Protein 7QFK (pdb70)

Nearest PDB structures (foldseek):
  7qfk-assembly1_A  TM=6.463E-01  e=1.602E-31  Lactobacillus acidophilus
  7qfk-assembly2_B  TM=6.453E-01  e=3.509E-31  Lactobacillus acidophilus
  7qfj-assembly2_B  TM=6.435E-01  e=4.557E-31  Lactobacillus acidophilus
  7qfj-assembly6_F  TM=6.515E-01  e=1.869E-30  Lactobacillus acidophilus
  7qfj-assembly5_E  TM=6.585E-01  e=2.687E-29  Lactobacillus acidophilus

Structure (mmCIF, N/CA/C/O backbone):
data_7QFK
#
_entry.id   7QFK
#
_cell.length_a   63.166
_cell.length_b   98.875
_cell.length_c   155.130
_cell.angle_alpha   90.00
_cell.angle_beta   90.00
_cell.angle_gamma   90.00
#
_symmetry.space_group_name_H-M   'P 21 21 21'
#
loop_
_entity.id
_entity.type
_entity.pdbx_description
1 polymer SlpX
2 non-polymer '4-(2-HYDROXYETHYL)-1-PIPERAZINE ETHANESULFONIC ACID'
3 non-polymer 'CHLORIDE ION'
4 non-polymer 'BROMIDE ION'
5 non-polymer 'MERCURY (II) ION'
6 water water
#
loop_
_atom_site.group_PDB
_atom_site.id
_atom_site.type_symbol
_atom_site.label_atom_id
_atom_site.label_alt_id
_atom_site.label_comp_id
_atom_site.label_asym_id
_atom_site.label_entity_id
_atom_site.label_seq_id
_atom_site.pdbx_PDB_ins_code
_atom_site.Cartn_x
_atom_site.Cartn_y
_atom_site.Cartn_z
_atom_site.occupancy
_atom_site.B_iso_or_equiv
_atom_site.auth_seq_id
_atom_site.auth_comp_id
_atom_site.auth_asym_id
_atom_site.auth_atom_id
_atom_site.pdbx_PDB_model_num
ATOM 1 N N . THR A 1 8 ? 1.989 39.627 -57.406 1.00 89.16 189 THR A N 1
ATOM 2 C CA . THR A 1 8 ? 2.550 39.275 -56.044 1.00 89.90 189 THR A CA 1
ATOM 3 C C . THR A 1 8 ? 1.826 38.123 -55.318 1.00 87.30 189 THR A C 1
ATOM 4 O O . THR A 1 8 ? 2.453 37.393 -54.548 1.00 91.67 189 THR A O 1
ATOM 8 N N . THR A 1 9 ? 0.504 38.036 -55.506 1.00 82.68 190 THR A N 1
ATOM 9 C CA . THR A 1 9 ? -0.366 37.135 -54.755 1.00 79.26 190 THR A CA 1
ATOM 10 C C . THR A 1 9 ? -0.050 35.637 -54.934 1.00 75.46 190 THR A C 1
ATOM 11 O O . THR A 1 9 ? -0.238 34.874 -53.993 1.00 82.11 190 THR A O 1
ATOM 15 N N . GLN A 1 10 ? 0.464 35.242 -56.108 1.00 71.95 191 GLN A N 1
ATOM 16 C CA . GLN A 1 10 ? 0.920 33.857 -56.361 1.00 67.40 191 GLN A CA 1
ATOM 17 C C . GLN A 1 10 ? 2.303 33.505 -55.789 1.00 61.96 191 GLN A C 1
ATOM 18 O O . GLN A 1 10 ? 2.734 32.374 -55.841 1.00 58.17 191 GLN A O 1
ATOM 24 N N . ASN A 1 11 ? 3.003 34.493 -55.233 1.00 56.35 192 ASN A N 1
ATOM 25 C CA . ASN A 1 11 ? 4.331 34.246 -54.707 1.00 53.24 192 ASN A CA 1
ATOM 26 C C . ASN A 1 11 ? 4.285 33.685 -53.298 1.00 48.23 192 ASN A C 1
ATOM 27 O O . ASN A 1 11 ? 3.307 33.860 -52.589 1.00 45.80 192 ASN A O 1
ATOM 32 N N . PRO A 1 12 ? 5.340 32.973 -52.865 1.00 47.76 193 PRO A N 1
ATOM 33 C CA . PRO A 1 12 ? 5.417 32.487 -51.495 1.00 45.99 193 PRO A CA 1
ATOM 34 C C . PRO A 1 12 ? 5.310 33.665 -50.509 1.00 43.95 193 PRO A C 1
ATOM 35 O O . PRO A 1 12 ? 5.640 34.780 -50.853 1.00 41.54 193 PRO A O 1
ATOM 39 N N . GLN A 1 13 ? 4.790 33.378 -49.324 1.00 43.41 194 GLN A N 1
ATOM 40 C CA . GLN A 1 13 ? 4.690 34.321 -48.254 1.00 43.05 194 GLN A CA 1
ATOM 41 C C . GLN A 1 13 ? 5.547 33.835 -47.125 1.00 41.38 194 GLN A C 1
ATOM 42 O O . GLN A 1 13 ? 5.438 32.670 -46.707 1.00 38.63 194 GLN A O 1
ATOM 48 N N . ILE A 1 14 ? 6.411 34.739 -46.645 1.00 40.91 195 ILE A N 1
ATOM 49 C CA . ILE A 1 14 ? 7.296 34.479 -45.509 1.00 37.89 195 ILE A CA 1
ATOM 50 C C . ILE A 1 14 ? 6.618 34.934 -44.212 1.00 36.91 195 ILE A C 1
ATOM 51 O O . ILE A 1 14 ? 6.204 36.074 -44.083 1.00 34.97 195 ILE A O 1
ATOM 56 N N . ASN A 1 15 ? 6.478 33.979 -43.287 1.00 37.89 196 ASN A N 1
ATOM 57 C CA . ASN A 1 15 ? 5.919 34.155 -41.947 1.00 39.53 196 ASN A CA 1
ATOM 58 C C . ASN A 1 15 ? 7.041 34.052 -40.891 1.00 38.79 196 ASN A C 1
ATOM 59 O O . ASN A 1 15 ? 8.141 33.513 -41.162 1.00 36.96 196 ASN A O 1
ATOM 64 N N . TRP A 1 16 ? 6.772 34.554 -39.678 1.00 36.89 197 TRP A N 1
ATOM 65 C CA . TRP A 1 16 ? 7.621 34.298 -38.527 1.00 35.27 197 TRP A CA 1
ATOM 66 C C . TRP A 1 16 ? 6.851 34.259 -37.221 1.00 36.62 197 TRP A C 1
ATOM 67 O O . TRP A 1 16 ? 5.757 34.813 -37.119 1.00 36.52 197 TRP A O 1
ATOM 78 N N . THR A 1 17 ? 7.419 33.566 -36.230 1.00 36.91 198 THR A N 1
ATOM 79 C CA . THR A 1 17 ? 6.892 33.549 -34.882 1.00 38.52 198 THR A CA 1
ATOM 80 C C . THR A 1 17 ? 7.973 34.000 -33.923 1.00 37.73 198 THR A C 1
ATOM 81 O O . THR A 1 17 ? 9.167 33.745 -34.130 1.00 39.28 198 THR A O 1
ATOM 85 N N . LYS A 1 18 ? 7.533 34.691 -32.874 1.00 38.79 199 LYS A N 1
ATOM 86 C CA . LYS A 1 18 ? 8.352 35.154 -31.786 1.00 38.08 199 LYS A CA 1
ATOM 87 C C . LYS A 1 18 ? 7.711 34.648 -30.510 1.00 37.92 199 LYS A C 1
ATOM 88 O O . LYS A 1 18 ? 6.534 34.906 -30.246 1.00 36.43 199 LYS A O 1
ATOM 94 N N . GLY A 1 19 ? 8.493 33.903 -29.727 1.00 38.53 200 GLY A N 1
ATOM 95 C CA . GLY A 1 19 ? 8.017 33.253 -28.525 1.00 39.52 200 GLY A CA 1
ATOM 96 C C . GLY A 1 19 ? 6.755 32.429 -28.716 1.00 40.38 200 GLY A C 1
ATOM 97 O O . GLY A 1 19 ? 5.908 32.420 -27.857 1.00 42.36 200 GLY A O 1
ATOM 98 N N . GLY A 1 20 ? 6.636 31.748 -29.861 1.00 40.69 201 GLY A N 1
ATOM 99 C CA . GLY A 1 20 ? 5.467 30.966 -30.187 1.00 41.52 201 GLY A CA 1
ATOM 100 C C . GLY A 1 20 ? 4.315 31.689 -30.878 1.00 41.34 201 GLY A C 1
ATOM 101 O O . GLY A 1 20 ? 3.460 31.033 -31.419 1.00 40.38 201 GLY A O 1
ATOM 102 N N . GLN A 1 21 ? 4.284 33.024 -30.843 1.00 42.85 202 GLN A N 1
ATOM 103 C CA . GLN A 1 21 ? 3.171 33.799 -31.416 1.00 44.75 202 GLN A CA 1
ATOM 104 C C . GLN A 1 21 ? 3.507 34.217 -32.857 1.00 42.53 202 GLN A C 1
ATOM 105 O O . GLN A 1 21 ? 4.491 34.901 -33.101 1.00 40.18 202 GLN A O 1
ATOM 111 N N . ALA A 1 22 ? 2.672 33.807 -33.805 1.00 42.03 203 ALA A N 1
ATOM 112 C CA . ALA A 1 22 ? 2.703 34.335 -35.181 1.00 40.63 203 ALA A CA 1
ATOM 113 C C . ALA A 1 22 ? 2.711 35.871 -35.159 1.00 38.06 203 ALA A C 1
ATOM 114 O O . ALA A 1 22 ? 1.955 36.485 -34.388 1.00 37.33 203 ALA A O 1
ATOM 116 N N . GLN A 1 23 ? 3.581 36.468 -35.975 1.00 35.37 204 GLN A N 1
ATOM 117 C CA . GLN A 1 23 ? 3.738 37.908 -36.058 1.00 36.19 204 GLN A CA 1
ATOM 118 C C . GLN A 1 23 ? 2.997 38.528 -37.251 1.00 39.27 204 GLN A C 1
ATOM 119 O O . GLN A 1 23 ? 3.039 37.992 -38.342 1.00 38.17 204 GLN A O 1
ATOM 125 N N . SER A 1 24 ? 2.350 39.678 -37.040 1.00 41.79 205 SER A N 1
ATOM 126 C CA . SER A 1 24 ? 1.655 40.397 -38.107 1.00 44.52 205 SER A CA 1
ATOM 127 C C . SER A 1 24 ? 2.429 41.653 -38.451 1.00 44.76 205 SER A C 1
ATOM 128 O O . SER A 1 24 ? 1.995 42.777 -38.234 1.00 47.29 205 SER A O 1
ATOM 131 N N . SER A 1 25 ? 3.615 41.434 -38.974 1.00 42.61 206 SER A N 1
ATOM 132 C CA . SER A 1 25 ? 4.485 42.458 -39.534 1.00 43.00 206 SER A CA 1
ATOM 133 C C . SER A 1 25 ? 5.358 41.617 -40.443 1.00 40.52 206 SER A C 1
ATOM 134 O O . SER A 1 25 ? 5.618 40.459 -40.141 1.00 41.22 206 SER A O 1
ATOM 137 N N . SER A 1 26 ? 5.826 42.182 -41.548 1.00 40.70 207 SER A N 1
ATOM 138 C CA . SER A 1 26 ? 6.681 41.408 -42.437 1.00 40.79 207 SER A CA 1
ATOM 139 C C . SER A 1 26 ? 8.049 41.210 -41.785 1.00 37.96 207 SER A C 1
ATOM 140 O O . SER A 1 26 ? 8.542 42.082 -41.084 1.00 38.02 207 SER A O 1
ATOM 143 N N . LEU A 1 27 ? 8.630 40.034 -42.003 1.00 37.63 208 LEU A N 1
ATOM 144 C CA . LEU A 1 27 ? 9.982 39.720 -41.590 1.00 37.95 208 LEU A CA 1
ATOM 145 C C . LEU A 1 27 ? 10.970 40.679 -42.269 1.00 36.78 208 LEU A C 1
ATOM 146 O O . LEU A 1 27 ? 11.997 41.048 -41.707 1.00 34.19 208 LEU A O 1
ATOM 151 N N . ASN A 1 28 ? 10.622 41.096 -43.482 1.00 37.15 209 ASN A N 1
ATOM 152 C CA . ASN A 1 28 ? 11.427 42.000 -44.273 1.00 37.65 209 ASN A CA 1
ATOM 153 C C . ASN A 1 28 ? 11.513 43.334 -43.586 1.00 38.26 209 ASN A C 1
ATOM 154 O O . ASN A 1 28 ? 10.495 43.906 -43.257 1.00 38.43 209 ASN A O 1
ATOM 159 N N . GLY A 1 29 ? 12.742 43.808 -43.335 1.00 36.99 210 GLY A N 1
ATOM 160 C CA . GLY A 1 29 ? 12.979 45.066 -42.663 1.00 35.26 210 GLY A CA 1
ATOM 161 C C . GLY A 1 29 ? 13.007 44.985 -41.149 1.00 34.16 210 GLY A C 1
ATOM 162 O O . GLY A 1 29 ? 13.273 46.003 -40.529 1.00 33.41 210 GLY A O 1
ATOM 163 N N . GLN A 1 30 ? 12.759 43.810 -40.554 1.00 33.63 211 GLN A N 1
ATOM 164 C CA . GLN A 1 30 ? 12.921 43.641 -39.115 1.00 35.05 211 GLN A CA 1
ATOM 165 C C . GLN A 1 30 ? 14.376 43.842 -38.687 1.00 36.29 211 GLN A C 1
ATOM 166 O O . GLN A 1 30 ? 15.321 43.490 -39.447 1.00 36.88 211 GLN A O 1
ATOM 172 N N . VAL A 1 31 ? 14.543 44.365 -37.464 1.00 35.57 212 VAL A N 1
ATOM 173 C CA . VAL A 1 31 ? 15.849 44.476 -36.831 1.00 34.95 212 VAL A CA 1
ATOM 174 C C . VAL A 1 31 ? 15.845 43.693 -35.527 1.00 34.82 212 VAL A C 1
ATOM 175 O O . VAL A 1 31 ? 15.042 43.969 -34.639 1.00 37.63 212 VAL A O 1
ATOM 179 N N . PHE A 1 32 ? 16.729 42.698 -35.422 1.00 34.29 213 PHE A N 1
ATOM 180 C CA . PHE A 1 32 ? 16.821 41.848 -34.218 1.00 32.85 213 PHE A CA 1
ATOM 181 C C . PHE A 1 32 ? 18.131 42.046 -33.458 1.00 33.17 213 PHE A C 1
ATOM 182 O O . PHE A 1 32 ? 19.170 42.368 -34.049 1.00 33.50 213 PHE A O 1
ATOM 190 N N . GLN A 1 33 ? 18.071 41.798 -32.149 1.00 32.81 214 GLN A N 1
ATOM 191 C CA . GLN A 1 33 ? 19.223 41.755 -31.279 1.00 35.44 214 GLN A CA 1
ATOM 192 C C . GLN A 1 33 ? 19.583 40.318 -31.010 1.00 33.96 214 GLN A C 1
ATOM 193 O O . GLN A 1 33 ? 18.723 39.518 -30.649 1.00 35.85 214 GLN A O 1
ATOM 199 N N . VAL A 1 34 ? 20.860 39.987 -31.196 1.00 31.44 215 VAL A N 1
ATOM 200 C CA . VAL A 1 34 ? 21.382 38.689 -30.840 1.00 32.12 215 VAL A CA 1
ATOM 201 C C . VAL A 1 34 ? 22.637 38.896 -30.008 1.00 32.21 215 VAL A C 1
ATOM 202 O O . VAL A 1 34 ? 23.429 39.784 -30.286 1.00 30.31 215 VAL A O 1
ATOM 206 N N . ALA A 1 35 ? 22.799 38.062 -28.981 1.00 33.42 216 ALA A N 1
ATOM 207 C CA . ALA A 1 35 ? 23.848 38.223 -27.977 1.00 34.09 216 ALA A CA 1
ATOM 208 C C . ALA A 1 35 ? 25.171 37.682 -28.445 1.00 34.07 216 ALA A C 1
ATOM 209 O O . ALA A 1 35 ? 25.240 36.642 -29.118 1.00 36.44 216 ALA A O 1
ATOM 211 N N . VAL A 1 36 ? 26.230 38.402 -28.084 1.00 33.90 217 VAL A N 1
ATOM 212 C CA . VAL A 1 36 ? 27.586 38.016 -28.403 1.00 35.75 217 VAL A CA 1
ATOM 213 C C . VAL A 1 36 ? 27.791 36.586 -27.910 1.00 36.53 217 VAL A C 1
ATOM 214 O O . VAL A 1 36 ? 27.325 36.218 -26.813 1.00 34.90 217 VAL A O 1
ATOM 218 N N . GLY A 1 37 ? 28.401 35.757 -28.767 1.00 37.31 218 GLY A N 1
ATOM 219 C CA . GLY A 1 37 ? 28.673 34.369 -28.442 1.00 37.77 218 GLY A CA 1
ATOM 220 C C . GLY A 1 37 ? 27.587 33.355 -28.735 1.00 38.83 218 GLY A C 1
ATOM 221 O O . GLY A 1 37 ? 27.864 32.154 -28.724 1.00 40.10 218 GLY A O 1
ATOM 222 N N . SER A 1 38 ? 26.365 33.809 -29.039 1.00 39.28 219 SER A N 1
ATOM 223 C CA . SER A 1 38 ? 25.274 32.860 -29.260 1.00 40.36 219 SER A CA 1
ATOM 224 C C . SER A 1 38 ? 25.462 32.085 -30.560 1.00 42.54 219 SER A C 1
ATOM 225 O O . SER A 1 38 ? 26.209 32.496 -31.461 1.00 37.15 219 SER A O 1
ATOM 228 N N . ASN A 1 39 ? 24.830 30.910 -30.609 1.00 47.35 220 ASN A N 1
ATOM 229 C CA . ASN A 1 39 ? 24.603 30.152 -31.851 1.00 49.59 220 ASN A CA 1
ATOM 230 C C . ASN A 1 39 ? 23.544 30.864 -32.598 1.00 46.45 220 ASN A C 1
ATOM 231 O O . ASN A 1 39 ? 22.582 31.285 -31.997 1.00 52.85 220 ASN A O 1
ATOM 236 N N . PHE A 1 40 ? 23.784 31.132 -33.870 1.00 43.15 221 PHE A N 1
ATOM 237 C CA . PHE A 1 40 ? 22.783 31.756 -34.710 1.00 41.01 221 PHE A CA 1
ATOM 238 C C . PHE A 1 40 ? 22.500 30.837 -35.898 1.00 39.58 221 PHE A C 1
ATOM 239 O O . PHE A 1 40 ? 23.442 30.395 -36.561 1.00 34.20 221 PHE A O 1
ATOM 247 N N . ASN A 1 41 ? 21.207 30.534 -36.104 1.00 38.52 222 ASN A N 1
ATOM 248 C CA . ASN A 1 41 ? 20.720 29.969 -37.348 1.00 35.96 222 ASN A CA 1
ATOM 249 C C . ASN A 1 41 ? 19.652 30.919 -37.867 1.00 33.25 222 ASN A C 1
ATOM 250 O O . ASN A 1 41 ? 18.742 31.287 -37.141 1.00 31.17 222 ASN A O 1
ATOM 255 N N . PRO A 1 42 ? 19.729 31.348 -39.143 1.00 34.03 223 PRO A N 1
ATOM 256 C CA . PRO A 1 42 ? 18.834 32.392 -39.652 1.00 32.59 223 PRO A CA 1
ATOM 257 C C . PRO A 1 42 ? 17.358 31.985 -39.763 1.00 32.70 223 PRO A C 1
ATOM 258 O O . PRO A 1 42 ? 16.555 32.853 -39.923 1.00 35.52 223 PRO A O 1
ATOM 262 N N . LEU A 1 43 ? 17.049 30.698 -39.669 1.00 32.66 224 LEU A N 1
ATOM 263 C CA . LEU A 1 43 ? 15.669 30.224 -39.660 1.00 34.01 224 LEU A CA 1
ATOM 264 C C . LEU A 1 43 ? 15.106 29.947 -38.274 1.00 33.28 224 LEU A C 1
ATOM 265 O O . LEU A 1 43 ? 13.878 29.731 -38.124 1.00 34.84 224 LEU A O 1
ATOM 270 N N . ASN A 1 44 ? 15.987 29.964 -37.267 1.00 32.53 225 ASN A N 1
ATOM 271 C CA . ASN A 1 44 ? 15.604 29.618 -35.913 1.00 32.64 225 ASN A CA 1
ATOM 272 C C . ASN A 1 44 ? 16.698 30.005 -34.924 1.00 30.90 225 ASN A C 1
ATOM 273 O O . ASN A 1 44 ? 17.737 29.383 -34.864 1.00 29.83 225 ASN A O 1
ATOM 278 N N . PHE A 1 45 ? 16.445 31.055 -34.147 1.00 30.88 226 PHE A N 1
ATOM 279 C CA . PHE A 1 45 ? 17.429 31.616 -33.244 1.00 29.31 226 PHE A CA 1
ATOM 280 C C . PHE A 1 45 ? 16.738 32.253 -32.104 1.00 30.78 226 PHE A C 1
ATOM 281 O O . PHE A 1 45 ? 15.507 32.424 -32.100 1.00 29.88 226 PHE A O 1
ATOM 289 N N . THR A 1 46 ? 17.543 32.635 -31.113 1.00 31.98 227 THR A N 1
ATOM 290 C CA . THR A 1 46 ? 17.038 33.192 -29.910 1.00 32.96 227 THR A CA 1
ATOM 291 C C . THR A 1 46 ? 17.584 34.571 -29.801 1.00 31.75 227 THR A C 1
ATOM 292 O O . THR A 1 46 ? 18.790 34.761 -29.910 1.00 31.25 227 THR A O 1
ATOM 296 N N . ASN A 1 47 ? 16.698 35.556 -29.599 1.00 31.00 228 ASN A N 1
ATOM 297 C CA . ASN A 1 47 ? 17.149 36.930 -29.494 1.00 30.64 228 ASN A CA 1
ATOM 298 C C . ASN A 1 47 ? 17.812 37.215 -28.131 1.00 33.27 228 ASN A C 1
ATOM 299 O O . ASN A 1 47 ? 17.865 36.335 -27.238 1.00 32.98 228 ASN A O 1
ATOM 304 N N . SER A 1 48 ? 18.349 38.435 -27.991 1.00 35.52 229 SER A N 1
ATOM 305 C CA . SER A 1 48 ? 19.046 38.881 -26.775 1.00 35.24 229 SER A CA 1
ATOM 306 C C . SER A 1 48 ? 18.198 38.783 -25.516 1.00 34.87 229 SER A C 1
ATOM 307 O O . SER A 1 48 ? 18.717 38.577 -24.415 1.00 35.66 229 SER A O 1
ATOM 310 N N . ASN A 1 49 ? 16.885 38.894 -25.675 1.00 34.00 230 ASN A N 1
ATOM 311 C CA . ASN A 1 49 ? 15.979 38.780 -24.552 1.00 34.80 230 ASN A CA 1
ATOM 312 C C . ASN A 1 49 ? 15.423 37.408 -24.287 1.00 32.82 230 ASN A C 1
ATOM 313 O O . ASN A 1 49 ? 14.581 37.239 -23.403 1.00 32.41 230 ASN A O 1
ATOM 318 N N . GLY A 1 50 ? 15.914 36.427 -25.043 1.00 30.98 231 GLY A N 1
ATOM 319 C CA . GLY A 1 50 ? 15.547 35.047 -24.840 1.00 32.29 231 GLY A CA 1
ATOM 320 C C . GLY A 1 50 ? 14.296 34.560 -25.569 1.00 32.89 231 GLY A C 1
ATOM 321 O O . GLY A 1 50 ? 13.875 33.446 -25.291 1.00 33.74 231 GLY A O 1
ATOM 322 N N . GLU A 1 51 ? 13.738 35.343 -26.510 1.00 32.81 232 GLU A N 1
ATOM 323 C CA . GLU A 1 51 ? 12.582 34.902 -27.284 1.00 36.43 232 GLU A CA 1
ATOM 324 C C . GLU A 1 51 ? 13.026 34.120 -28.526 1.00 33.53 232 GLU A C 1
ATOM 325 O O . GLU A 1 51 ? 13.907 34.546 -29.268 1.00 33.24 232 GLU A O 1
ATOM 331 N N . ASN A 1 52 ? 12.448 32.930 -28.711 1.00 31.53 233 ASN A N 1
ATOM 332 C CA . ASN A 1 52 ? 12.728 32.096 -29.864 1.00 31.33 233 ASN A CA 1
ATOM 333 C C . ASN A 1 52 ? 12.003 32.674 -31.117 1.00 32.25 233 ASN A C 1
ATOM 334 O O . ASN A 1 52 ? 10.800 32.956 -31.089 1.00 31.17 233 ASN A O 1
ATOM 339 N N . ILE A 1 53 ? 12.775 32.877 -32.184 1.00 32.79 234 ILE A N 1
ATOM 340 C CA . ILE A 1 53 ? 12.291 33.392 -33.442 1.00 34.08 234 ILE A CA 1
ATOM 341 C C . ILE A 1 53 ? 12.469 32.335 -34.505 1.00 34.33 234 ILE A C 1
ATOM 342 O O . ILE A 1 53 ? 13.561 31.772 -34.672 1.00 34.39 234 ILE A O 1
ATOM 347 N N . ILE A 1 54 ? 11.356 32.015 -35.176 1.00 34.68 235 ILE A N 1
ATOM 348 C CA . ILE A 1 54 ? 11.299 30.899 -36.114 1.00 36.13 235 ILE A CA 1
ATOM 349 C C . ILE A 1 54 ? 10.690 31.418 -37.391 1.00 36.92 235 ILE A C 1
ATOM 350 O O . ILE A 1 54 ? 9.649 32.062 -37.366 1.00 37.76 235 ILE A O 1
ATOM 355 N N . VAL A 1 55 ? 11.342 31.116 -38.519 1.00 37.91 236 VAL A N 1
ATOM 356 C CA . VAL A 1 55 ? 10.897 31.611 -39.818 1.00 38.99 236 VAL A CA 1
ATOM 357 C C . VAL A 1 55 ? 10.350 30.434 -40.604 1.00 38.66 236 VAL A C 1
ATOM 358 O O . VAL A 1 55 ? 10.851 29.301 -40.498 1.00 41.37 236 VAL A O 1
ATOM 362 N N . SER A 1 56 ? 9.301 30.692 -41.374 1.00 38.46 237 SER A N 1
ATOM 363 C CA . SER A 1 56 ? 8.702 29.681 -42.237 1.00 39.26 237 SER A CA 1
ATOM 364 C C . SER A 1 56 ? 8.092 30.339 -43.455 1.00 36.08 237 SER A C 1
ATOM 365 O O . SER A 1 56 ? 8.102 31.565 -43.614 1.00 36.34 237 SER A O 1
ATOM 368 N N . ALA A 1 57 ? 7.549 29.519 -44.340 1.00 34.16 238 ALA A N 1
ATOM 369 C CA . ALA A 1 57 ? 6.963 30.068 -45.541 1.00 34.23 238 ALA A CA 1
ATOM 370 C C . ALA A 1 57 ? 5.893 29.174 -46.040 1.00 34.32 238 ALA A C 1
ATOM 371 O O . ALA A 1 57 ? 5.882 27.990 -45.738 1.00 33.17 238 ALA A O 1
ATOM 373 N N . GLN A 1 58 ? 4.989 29.762 -46.820 1.00 35.68 239 GLN A N 1
ATOM 374 C CA . GLN A 1 58 ? 3.891 29.038 -47.408 1.00 37.88 239 GLN A CA 1
ATOM 375 C C . GLN A 1 58 ? 3.793 29.380 -48.878 1.00 37.61 239 GLN A C 1
ATOM 376 O O . GLN A 1 58 ? 4.292 30.395 -49.303 1.00 36.84 239 GLN A O 1
ATOM 382 N N . GLN A 1 59 ? 3.148 28.500 -49.640 1.00 38.98 240 GLN A N 1
ATOM 383 C CA . GLN A 1 59 ? 3.091 28.603 -51.094 1.00 41.78 240 GLN A CA 1
ATOM 384 C C . GLN A 1 59 ? 2.591 29.938 -51.644 1.00 42.72 240 GLN A C 1
ATOM 385 O O . GLN A 1 59 ? 3.039 30.374 -52.704 1.00 40.93 240 GLN A O 1
ATOM 391 N N . SER A 1 60 ? 1.651 30.563 -50.928 1.00 45.15 241 SER A N 1
ATOM 392 C CA . SER A 1 60 ? 1.083 31.835 -51.341 1.00 49.54 241 SER A CA 1
ATOM 393 C C . SER A 1 60 ? 0.261 32.476 -50.249 1.00 51.10 241 SER A C 1
ATOM 394 O O . SER A 1 60 ? 0.027 31.883 -49.196 1.00 49.79 241 SER A O 1
ATOM 397 N N . LYS A 1 61 ? -0.208 33.694 -50.534 1.00 54.63 242 LYS A N 1
ATOM 398 C CA . LYS A 1 61 ? -1.050 34.449 -49.628 1.00 57.41 242 LYS A CA 1
ATOM 399 C C . LYS A 1 61 ? -2.256 33.625 -49.170 1.00 57.19 242 LYS A C 1
ATOM 400 O O . LYS A 1 61 ? -2.635 33.704 -48.017 1.00 53.19 242 LYS A O 1
ATOM 406 N N . ASN A 1 62 ? -2.833 32.838 -50.096 1.00 59.61 243 ASN A N 1
ATOM 407 C CA . ASN A 1 62 ? -4.017 32.021 -49.818 1.00 60.91 243 ASN A CA 1
ATOM 408 C C . ASN A 1 62 ? -3.830 30.529 -49.642 1.00 57.90 243 ASN A C 1
ATOM 409 O O . ASN A 1 62 ? -4.796 29.806 -49.437 1.00 62.25 243 ASN A O 1
ATOM 414 N N . ASN A 1 63 ? -2.589 30.067 -49.750 1.00 52.68 244 ASN A N 1
ATOM 415 C CA . ASN A 1 63 ? -2.279 28.663 -49.622 1.00 49.51 244 ASN A CA 1
ATOM 416 C C . ASN A 1 63 ? -1.254 28.445 -48.537 1.00 46.84 244 ASN A C 1
ATOM 417 O O . ASN A 1 63 ? -0.103 28.803 -48.701 1.00 45.85 244 ASN A O 1
ATOM 422 N N . THR A 1 64 ? -1.695 27.855 -47.424 1.00 45.46 245 THR A N 1
ATOM 423 C CA . THR A 1 64 ? -0.840 27.686 -46.251 1.00 43.45 245 THR A CA 1
ATOM 424 C C . THR A 1 64 ? 0.084 26.468 -46.324 1.00 41.49 245 THR A C 1
ATOM 425 O O . THR A 1 64 ? 0.899 26.269 -45.448 1.00 39.66 245 THR A O 1
ATOM 429 N N . THR A 1 65 ? -0.059 25.653 -47.376 1.00 42.91 246 THR A N 1
ATOM 430 C CA . THR A 1 65 ? 0.853 24.536 -47.636 1.00 42.81 246 THR A CA 1
ATOM 431 C C . THR A 1 65 ? 2.302 25.048 -47.519 1.00 42.57 246 THR A C 1
ATOM 432 O O . THR A 1 65 ? 2.631 26.171 -47.917 1.00 41.17 246 THR A O 1
ATOM 436 N N . PHE A 1 66 ? 3.155 24.207 -46.935 1.00 42.52 247 PHE A N 1
ATOM 437 C CA . PHE A 1 66 ? 4.541 24.510 -46.705 1.00 41.51 247 PHE A CA 1
ATOM 438 C C . PHE A 1 66 ? 5.223 24.889 -48.002 1.00 42.16 247 PHE A C 1
ATOM 439 O O . PHE A 1 66 ? 4.984 24.279 -49.039 1.00 43.02 247 PHE A O 1
ATOM 447 N N . ALA A 1 67 ? 6.044 25.937 -47.931 1.00 40.48 248 ALA A N 1
ATOM 448 C CA . ALA A 1 67 ? 6.990 26.267 -48.972 1.00 42.82 248 ALA A CA 1
ATOM 449 C C . ALA A 1 67 ? 8.425 26.290 -48.396 1.00 41.24 248 ALA A C 1
ATOM 450 O O . ALA A 1 67 ? 8.647 26.704 -47.277 1.00 40.40 248 ALA A O 1
ATOM 452 N N . SER A 1 68 ? 9.382 25.857 -49.211 1.00 42.90 249 SER A N 1
ATOM 453 C CA . SER A 1 68 ? 10.788 25.798 -48.846 1.00 43.94 249 SER A CA 1
ATOM 454 C C . SER A 1 68 ? 11.381 27.189 -48.701 1.00 42.20 249 SER A C 1
ATOM 455 O O . SER A 1 68 ? 11.116 28.078 -49.529 1.00 39.31 249 SER A O 1
ATOM 458 N N . ILE A 1 69 ? 12.155 27.375 -47.624 1.00 40.25 250 ILE A N 1
ATOM 459 C CA . ILE A 1 69 ? 12.811 28.635 -47.369 1.00 40.60 250 ILE A CA 1
ATOM 460 C C . ILE A 1 69 ? 14.201 28.387 -46.814 1.00 38.91 250 ILE A C 1
ATOM 461 O O . ILE A 1 69 ? 14.418 27.485 -46.002 1.00 38.64 250 ILE A O 1
ATOM 466 N N . GLU A 1 70 ? 15.157 29.184 -47.278 1.00 40.17 251 GLU A N 1
ATOM 467 C CA . GLU A 1 70 ? 16.537 29.070 -46.834 1.00 40.96 251 GLU A CA 1
ATOM 468 C C . GLU A 1 70 ? 17.207 30.426 -46.884 1.00 38.92 251 GLU A C 1
ATOM 469 O O . GLU A 1 70 ? 16.732 31.327 -47.567 1.00 38.94 251 GLU A O 1
ATOM 475 N N . ALA A 1 71 ? 18.331 30.559 -46.173 1.00 36.96 252 ALA A N 1
ATOM 476 C CA . ALA A 1 71 ? 19.109 31.776 -46.172 1.00 36.59 252 ALA A CA 1
ATOM 477 C C . ALA A 1 71 ? 19.978 31.689 -47.417 1.00 39.08 252 ALA A C 1
ATOM 478 O O . ALA A 1 71 ? 20.744 30.739 -47.577 1.00 40.14 252 ALA A O 1
ATOM 480 N N . THR A 1 72 ? 19.828 32.658 -48.322 1.00 39.31 253 THR A N 1
ATOM 481 C CA . THR A 1 72 ? 20.691 32.737 -49.465 1.00 41.81 253 THR A CA 1
ATOM 482 C C . THR A 1 72 ? 21.874 33.613 -49.159 1.00 40.14 253 THR A C 1
ATOM 483 O O . THR A 1 72 ? 22.840 33.590 -49.890 1.00 41.93 253 THR A O 1
ATOM 487 N N . SER A 1 73 ? 21.783 34.391 -48.082 1.00 38.33 254 SER A N 1
ATOM 488 C CA . SER A 1 73 ? 22.908 35.195 -47.631 1.00 38.45 254 SER A CA 1
ATOM 489 C C . SER A 1 73 ? 22.881 35.354 -46.123 1.00 38.04 254 SER A C 1
ATOM 490 O O . SER A 1 73 ? 22.003 36.049 -45.592 1.00 37.56 254 SER A O 1
ATOM 493 N N . ASN A 1 74 ? 23.822 34.691 -45.438 1.00 36.05 255 ASN A N 1
ATOM 494 C CA . ASN A 1 74 ? 23.968 34.749 -43.988 1.00 35.30 255 ASN A CA 1
ATOM 495 C C . ASN A 1 74 ? 25.427 34.962 -43.577 1.00 37.02 255 ASN A C 1
ATOM 496 O O . ASN A 1 74 ? 26.144 34.019 -43.243 1.00 37.98 255 ASN A O 1
ATOM 501 N N . PRO A 1 75 ? 25.907 36.217 -43.577 1.00 36.22 256 PRO A N 1
ATOM 502 C CA . PRO A 1 75 ? 27.242 36.531 -43.070 1.00 38.10 256 PRO A CA 1
ATOM 503 C C . PRO A 1 75 ? 27.356 36.718 -41.548 1.00 37.64 256 PRO A C 1
ATOM 504 O O . PRO A 1 75 ? 28.402 37.160 -41.097 1.00 38.06 256 PRO A O 1
ATOM 508 N N . VAL A 1 76 ? 26.313 36.366 -40.796 1.00 37.80 257 VAL A N 1
ATOM 509 C CA . VAL A 1 76 ? 26.256 36.668 -39.377 1.00 37.58 257 VAL A CA 1
ATOM 510 C C . VAL A 1 76 ? 27.362 36.001 -38.603 1.00 38.70 257 VAL A C 1
ATOM 511 O O . VAL A 1 76 ? 27.618 34.830 -38.772 1.00 41.66 257 VAL A O 1
ATOM 515 N N . ASN A 1 77 ? 28.004 36.784 -37.736 1.00 39.67 258 ASN A N 1
ATOM 516 C CA . ASN A 1 77 ? 29.113 36.368 -36.885 1.00 39.54 258 ASN A CA 1
ATOM 517 C C . ASN A 1 77 ? 28.830 36.999 -35.521 1.00 37.93 258 ASN A C 1
ATOM 518 O O . ASN A 1 77 ? 28.719 38.226 -35.419 1.00 35.47 258 ASN A O 1
ATOM 523 N N . THR A 1 78 ? 28.737 36.162 -34.481 1.00 37.02 259 THR A N 1
ATOM 524 C CA . THR A 1 78 ? 28.335 36.638 -33.176 1.00 36.42 259 THR A CA 1
ATOM 525 C C . THR A 1 78 ? 29.487 36.902 -32.199 1.00 36.25 259 THR A C 1
ATOM 526 O O . THR A 1 78 ? 29.259 37.070 -31.011 1.00 38.66 259 THR A O 1
ATOM 530 N N . SER A 1 79 ? 30.718 36.939 -32.690 1.00 35.16 260 SER A N 1
ATOM 531 C CA . SER A 1 79 ? 31.843 36.876 -31.773 1.00 38.41 260 SER A CA 1
ATOM 532 C C . SER A 1 79 ? 32.173 38.212 -31.134 1.00 40.21 260 SER A C 1
ATOM 533 O O . SER A 1 79 ? 32.841 38.243 -30.114 1.00 43.78 260 SER A O 1
ATOM 536 N N . GLU A 1 80 ? 31.706 39.305 -31.745 1.00 40.80 261 GLU A N 1
ATOM 537 C CA . GLU A 1 80 ? 32.021 40.669 -31.330 1.00 42.41 261 GLU A CA 1
ATOM 538 C C . GLU A 1 80 ? 30.751 41.530 -31.355 1.00 40.32 261 GLU A C 1
ATOM 539 O O . GLU A 1 80 ? 30.050 41.601 -32.337 1.00 42.71 261 GLU A O 1
ATOM 545 N N . ALA A 1 81 ? 30.470 42.169 -30.229 1.00 37.94 262 ALA A N 1
ATOM 546 C CA . ALA A 1 81 ? 29.383 43.109 -30.074 1.00 36.14 262 ALA A CA 1
ATOM 547 C C . ALA A 1 81 ? 29.662 44.393 -30.817 1.00 34.82 262 ALA A C 1
ATOM 548 O O . ALA A 1 81 ? 30.772 44.740 -31.033 1.00 36.81 262 ALA A O 1
ATOM 550 N N . GLY A 1 82 ? 28.605 45.097 -31.208 1.00 34.04 263 GLY A N 1
ATOM 551 C CA . GLY A 1 82 ? 28.698 46.378 -31.875 1.00 34.21 263 GLY A CA 1
ATOM 552 C C . GLY A 1 82 ? 28.831 46.217 -33.376 1.00 35.02 263 GLY A C 1
ATOM 553 O O . GLY A 1 82 ? 29.144 47.178 -34.064 1.00 34.87 263 GLY A O 1
ATOM 554 N N . ARG A 1 83 ? 28.629 44.996 -33.878 1.00 34.73 264 ARG A N 1
ATOM 555 C CA . ARG A 1 83 ? 28.616 44.681 -35.328 1.00 34.54 264 ARG A CA 1
ATOM 556 C C . ARG A 1 83 ? 27.193 44.301 -35.727 1.00 32.41 264 ARG A C 1
ATOM 557 O O . ARG A 1 83 ? 26.477 43.717 -34.888 1.00 31.29 264 ARG A O 1
ATOM 565 N N . TYR A 1 84 ? 26.789 44.635 -36.947 1.00 31.01 265 TYR A N 1
ATOM 566 C CA . TYR A 1 84 ? 25.471 44.240 -37.509 1.00 31.43 265 TYR A CA 1
ATOM 567 C C . TYR A 1 84 ? 25.697 43.556 -38.863 1.00 32.63 265 TYR A C 1
ATOM 568 O O . TYR A 1 84 ? 26.717 43.801 -39.563 1.00 33.19 265 TYR A O 1
ATOM 577 N N . TYR A 1 85 ? 24.732 42.719 -39.225 1.00 32.44 266 TYR A N 1
ATOM 578 C CA . TYR A 1 85 ? 24.746 41.884 -40.440 1.00 34.02 266 TYR A CA 1
ATOM 579 C C . TYR A 1 85 ? 23.329 41.808 -40.990 1.00 34.06 266 TYR A C 1
ATOM 580 O O . TYR A 1 85 ? 22.358 41.753 -40.212 1.00 35.08 266 TYR A O 1
ATOM 589 N N . ASN A 1 86 ? 23.212 41.840 -42.312 1.00 34.30 267 ASN A N 1
ATOM 590 C CA . ASN A 1 86 ? 21.963 41.581 -42.984 1.00 32.28 267 ASN A CA 1
ATOM 591 C C . ASN A 1 86 ? 21.869 40.119 -43.388 1.00 30.94 267 ASN A C 1
ATOM 592 O O . ASN A 1 86 ? 22.849 39.492 -43.727 1.00 28.74 267 ASN A O 1
ATOM 597 N N . VAL A 1 87 ? 20.658 39.579 -43.274 1.00 30.06 268 VAL A N 1
ATOM 598 C CA . VAL A 1 87 ? 20.353 38.202 -43.619 1.00 30.22 268 VAL A CA 1
ATOM 599 C C . VAL A 1 87 ? 19.269 38.251 -44.667 1.00 31.40 268 VAL A C 1
ATOM 600 O O . VAL A 1 87 ? 18.257 38.920 -44.488 1.00 33.70 268 VAL A O 1
ATOM 604 N N . THR A 1 88 ? 19.474 37.523 -45.763 1.00 31.14 269 THR A N 1
ATOM 605 C CA . THR A 1 88 ? 18.503 37.408 -46.815 1.00 32.63 269 THR A CA 1
ATOM 606 C C . THR A 1 88 ? 17.998 35.987 -46.890 1.00 34.21 269 THR A C 1
ATOM 607 O O . THR A 1 88 ? 18.771 35.052 -47.039 1.00 35.17 269 THR A O 1
ATOM 611 N N . LEU A 1 89 ? 16.668 35.861 -46.812 1.00 36.10 270 LEU A N 1
ATOM 612 C CA . LEU A 1 89 ? 15.949 34.615 -46.941 1.00 36.23 270 LEU A CA 1
ATOM 613 C C . LEU A 1 89 ? 15.230 34.596 -48.262 1.00 37.07 270 LEU A C 1
ATOM 614 O O . LEU A 1 89 ? 14.766 35.622 -48.722 1.00 39.95 270 LEU A O 1
ATOM 619 N N . THR A 1 90 ? 15.197 33.420 -48.887 1.00 36.23 271 THR A N 1
ATOM 620 C CA . THR A 1 90 ? 14.520 33.224 -50.136 1.00 36.44 271 THR A CA 1
ATOM 621 C C . THR A 1 90 ? 13.618 32.028 -49.974 1.00 34.50 271 THR A C 1
ATOM 622 O O . THR A 1 90 ? 14.080 30.951 -49.558 1.00 31.02 271 THR A O 1
ATOM 626 N N . ALA A 1 91 ? 12.331 32.249 -50.271 1.00 34.75 272 ALA A N 1
ATOM 627 C CA . ALA A 1 91 ? 11.346 31.184 -50.314 1.00 35.74 272 ALA A CA 1
ATOM 628 C C . ALA A 1 91 ? 10.988 30.888 -51.763 1.00 35.99 272 ALA A C 1
ATOM 629 O O . ALA A 1 91 ? 10.911 31.806 -52.615 1.00 36.24 272 ALA A O 1
ATOM 631 N N . THR A 1 92 ? 10.758 29.594 -52.032 1.00 37.09 273 THR A N 1
ATOM 632 C CA . THR A 1 92 ? 10.433 29.071 -53.354 1.00 39.51 273 THR A CA 1
ATOM 633 C C . THR A 1 92 ? 9.176 28.202 -53.305 1.00 39.92 273 THR A C 1
ATOM 634 O O . THR A 1 92 ? 9.098 27.270 -52.527 1.00 39.91 273 THR A O 1
ATOM 638 N N . GLY A 1 93 ? 8.187 28.533 -54.143 1.00 41.82 274 GLY A N 1
ATOM 639 C CA . GLY A 1 93 ? 6.961 27.764 -54.240 1.00 43.80 274 GLY A CA 1
ATOM 640 C C . GLY A 1 93 ? 7.082 26.656 -55.252 1.00 45.69 274 GLY A C 1
ATOM 641 O O . GLY A 1 93 ? 8.048 26.608 -55.986 1.00 44.77 274 GLY A O 1
ATOM 642 N N . ASN A 1 94 ? 6.075 25.767 -55.294 1.00 50.20 275 ASN A N 1
ATOM 643 C CA . ASN A 1 94 ? 6.143 24.590 -56.165 1.00 53.74 275 ASN A CA 1
ATOM 644 C C . ASN A 1 94 ? 6.064 24.894 -57.674 1.00 55.40 275 ASN A C 1
ATOM 645 O O . ASN A 1 94 ? 6.441 24.038 -58.442 1.00 54.97 275 ASN A O 1
ATOM 650 N N . THR A 1 95 ? 5.582 26.084 -58.074 1.00 56.82 276 THR A N 1
ATOM 651 C CA . THR A 1 95 ? 5.624 26.506 -59.478 1.00 59.18 276 THR A CA 1
ATOM 652 C C . THR A 1 95 ? 6.893 27.314 -59.743 1.00 58.92 276 THR A C 1
ATOM 653 O O . THR A 1 95 ? 7.104 27.793 -60.850 1.00 60.51 276 THR A O 1
ATOM 657 N N . GLY A 1 96 ? 7.727 27.476 -58.711 1.00 59.05 277 GLY A N 1
ATOM 658 C CA . GLY A 1 96 ? 9.048 28.064 -58.847 1.00 55.82 277 GLY A CA 1
ATOM 659 C C . GLY A 1 96 ? 9.069 29.570 -58.675 1.00 54.18 277 GLY A C 1
ATOM 660 O O . GLY A 1 96 ? 10.066 30.207 -58.989 1.00 52.00 277 GLY A O 1
ATOM 661 N N . LYS A 1 97 ? 7.968 30.139 -58.161 1.00 52.74 278 LYS A N 1
ATOM 662 C CA . LYS A 1 97 ? 7.940 31.548 -57.819 1.00 51.92 278 LYS A CA 1
ATOM 663 C C . LYS A 1 97 ? 8.722 31.822 -56.519 1.00 49.31 278 LYS A C 1
ATOM 664 O O . LYS A 1 97 ? 8.792 30.984 -55.598 1.00 47.22 278 LYS A O 1
ATOM 670 N N . LYS A 1 98 ? 9.317 33.013 -56.445 1.00 48.59 279 LYS A N 1
ATOM 671 C CA . LYS A 1 98 ? 10.223 33.348 -55.349 1.00 49.05 279 LYS A CA 1
ATOM 672 C C . LYS A 1 98 ? 9.776 34.574 -54.578 1.00 47.45 279 LYS A C 1
ATOM 673 O O . LYS A 1 98 ? 9.156 35.494 -55.143 1.00 47.01 279 LYS A O 1
ATOM 679 N N . THR A 1 99 ? 10.076 34.567 -53.272 1.00 45.37 280 THR A N 1
ATOM 680 C CA . THR A 1 99 ? 9.951 35.740 -52.423 1.00 44.81 280 THR A CA 1
ATOM 681 C C . THR A 1 99 ? 11.184 35.774 -51.550 1.00 41.87 280 THR A C 1
ATOM 682 O O . THR A 1 99 ? 11.628 34.722 -51.052 1.00 40.02 280 THR A O 1
ATOM 686 N N . THR A 1 100 ? 11.735 36.980 -51.379 1.00 40.55 281 THR A N 1
ATOM 687 C CA . THR A 1 100 ? 12.838 37.190 -50.465 1.00 40.35 281 THR A CA 1
ATOM 688 C C . THR A 1 100 ? 12.457 38.196 -49.405 1.00 40.34 281 THR A C 1
ATOM 689 O O . THR A 1 100 ? 11.609 39.064 -49.627 1.00 41.60 281 THR A O 1
ATOM 693 N N . ALA A 1 101 ? 13.086 38.045 -48.233 1.00 37.66 282 ALA A N 1
ATOM 694 C CA . ALA A 1 101 ? 12.987 38.972 -47.125 1.00 36.71 282 ALA A CA 1
ATOM 695 C C . ALA A 1 101 ? 14.395 39.166 -46.576 1.00 36.42 282 ALA A C 1
ATOM 696 O O . ALA A 1 101 ? 15.185 38.235 -46.528 1.00 35.48 282 ALA A O 1
ATOM 698 N N . THR A 1 102 ? 14.690 40.396 -46.157 1.00 35.53 283 THR A N 1
ATOM 699 C CA . THR A 1 102 ? 15.961 40.769 -45.602 1.00 34.86 283 THR A CA 1
ATOM 700 C C . THR A 1 102 ? 15.733 41.383 -44.243 1.00 33.29 283 THR A C 1
ATOM 701 O O . THR A 1 102 ? 14.925 42.270 -44.097 1.00 34.24 283 THR A O 1
ATOM 705 N N . TYR A 1 103 ? 16.416 40.843 -43.235 1.00 30.78 284 TYR A N 1
ATOM 706 C CA . TYR A 1 103 ? 16.390 41.384 -41.857 1.00 30.35 284 TYR A CA 1
ATOM 707 C C . TYR A 1 103 ? 17.820 41.665 -41.388 1.00 29.46 284 TYR A C 1
ATOM 708 O O . TYR A 1 103 ? 18.761 41.146 -41.964 1.00 29.69 284 TYR A O 1
ATOM 717 N N . THR A 1 104 ? 17.931 42.515 -40.377 1.00 30.30 285 THR A N 1
ATOM 718 C CA . THR A 1 104 ? 19.175 42.963 -39.819 1.00 30.43 285 THR A CA 1
ATOM 719 C C . THR A 1 104 ? 19.330 42.397 -38.413 1.00 31.72 285 THR A C 1
ATOM 720 O O . THR A 1 104 ? 18.402 42.420 -37.609 1.00 32.86 285 THR A O 1
ATOM 724 N N . VAL A 1 105 ? 20.534 41.908 -38.124 1.00 32.99 286 VAL A N 1
ATOM 725 C CA . VAL A 1 105 ? 20.902 41.378 -36.830 1.00 31.97 286 VAL A CA 1
ATOM 726 C C . VAL A 1 105 ? 21.955 42.267 -36.228 1.00 31.36 286 VAL A C 1
ATOM 727 O O . VAL A 1 105 ? 22.991 42.484 -36.833 1.00 31.51 286 VAL A O 1
ATOM 731 N N . LEU A 1 106 ? 21.688 42.757 -35.011 1.00 31.26 287 LEU A N 1
ATOM 732 C CA . LEU A 1 106 ? 22.652 43.509 -34.212 1.00 30.84 287 LEU A CA 1
ATOM 733 C C . LEU A 1 106 ? 23.235 42.572 -33.176 1.00 32.18 287 LEU A C 1
ATOM 734 O O . LEU A 1 106 ? 22.501 41.958 -32.416 1.00 33.28 287 LEU A O 1
ATOM 739 N N . ILE A 1 107 ? 24.567 42.482 -33.118 1.00 32.62 288 ILE A N 1
ATOM 740 C CA . ILE A 1 107 ? 25.202 41.729 -32.082 1.00 32.43 288 ILE A CA 1
ATOM 741 C C . ILE A 1 107 ? 25.326 42.640 -30.859 1.00 33.76 288 ILE A C 1
ATOM 742 O O . ILE A 1 107 ? 25.997 43.655 -30.889 1.00 32.08 288 ILE A O 1
ATOM 747 N N . THR A 1 108 ? 24.665 42.241 -29.766 1.00 35.22 289 THR A N 1
ATOM 748 C CA . THR A 1 108 ? 24.641 42.994 -28.528 1.00 35.30 289 THR A CA 1
ATOM 749 C C . THR A 1 108 ? 25.482 42.292 -27.479 1.00 36.96 289 THR A C 1
ATOM 750 O O . THR A 1 108 ? 25.808 41.105 -27.607 1.00 37.99 289 THR A O 1
ATOM 754 N N . SER A 1 109 ? 25.844 43.058 -26.449 1.00 37.86 290 SER A N 1
ATOM 755 C CA . SER A 1 109 ? 26.421 42.495 -25.269 1.00 39.34 290 SER A CA 1
ATOM 756 C C . SER A 1 109 ? 25.251 41.817 -24.568 1.00 37.19 290 SER A C 1
ATOM 757 O O . SER A 1 109 ? 24.084 42.002 -24.922 1.00 36.58 290 SER A O 1
ATOM 760 N N . SER A 1 110 ? 25.585 41.001 -23.585 1.00 39.34 291 SER A N 1
ATOM 761 C CA . SER A 1 110 ? 24.582 40.277 -22.814 1.00 41.13 291 SER A CA 1
ATOM 762 C C . SER A 1 110 ? 23.533 41.209 -22.192 1.00 39.76 291 SER A C 1
ATOM 763 O O . SER A 1 110 ? 23.883 42.255 -21.652 1.00 39.30 291 SER A O 1
ATOM 766 N N . GLN A 1 111 ? 22.262 40.839 -22.340 1.00 38.33 292 GLN A N 1
ATOM 767 C CA . GLN A 1 111 ? 21.175 41.506 -21.657 1.00 41.30 292 GLN A CA 1
ATOM 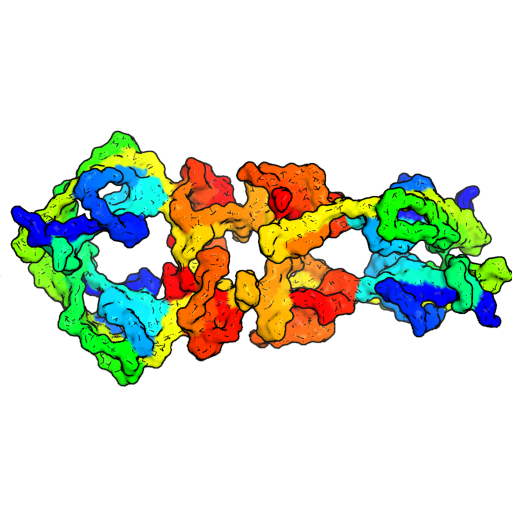768 C C . GLN A 1 111 ? 20.884 40.806 -20.318 1.00 42.22 292 GLN A C 1
ATOM 769 O O . GLN A 1 111 ? 19.918 41.108 -19.636 1.00 43.73 292 GLN A O 1
ATOM 775 N N . LYS A 1 112 ? 21.710 39.826 -19.971 1.00 43.76 293 LYS A N 1
ATOM 776 C CA . LYS A 1 112 ? 21.659 39.172 -18.685 1.00 43.44 293 LYS A CA 1
ATOM 777 C C . LYS A 1 112 ? 22.640 39.823 -17.726 1.00 43.65 293 LYS A C 1
ATOM 778 O O . LYS A 1 112 ? 23.545 40.558 -18.138 1.00 46.14 293 LYS A O 1
ATOM 784 N N . GLN A 1 113 ? 22.432 39.559 -16.435 1.00 44.21 294 GLN A N 1
ATOM 785 C CA . GLN A 1 113 ? 23.301 40.003 -15.358 1.00 45.05 294 GLN A CA 1
ATOM 786 C C . GLN A 1 113 ? 23.831 38.781 -14.686 1.00 44.53 294 GLN A C 1
ATOM 787 O O . GLN A 1 113 ? 23.195 37.725 -14.733 1.00 43.08 294 GLN A O 1
ATOM 793 N N . THR A 1 114 ? 25.001 38.939 -14.067 1.00 46.53 295 THR A N 1
ATOM 794 C CA . THR A 1 114 ? 25.687 37.853 -13.425 1.00 47.29 295 THR A CA 1
ATOM 795 C C . THR A 1 114 ? 25.410 37.965 -11.935 1.00 47.09 295 THR A C 1
ATOM 796 O O . THR A 1 114 ? 25.500 39.031 -11.368 1.00 46.16 295 THR A O 1
ATOM 800 N N . LEU A 1 115 ? 25.033 36.837 -11.327 1.00 49.22 296 LEU A N 1
ATOM 801 C CA . LEU A 1 115 ? 24.789 36.741 -9.890 1.00 50.84 296 LEU A CA 1
ATOM 802 C C . LEU A 1 115 ? 26.058 36.313 -9.159 1.00 53.16 296 LEU A C 1
ATOM 803 O O . LEU A 1 115 ? 26.665 35.275 -9.461 1.00 54.60 296 LEU A O 1
ATOM 808 N N . TYR A 1 116 ? 26.449 37.110 -8.170 1.00 55.90 297 TYR A N 1
ATOM 809 C CA . TYR A 1 116 ? 27.654 36.847 -7.341 1.00 62.06 297 TYR A CA 1
ATOM 810 C C . TYR A 1 116 ? 27.213 36.452 -5.926 1.00 64.24 297 TYR A C 1
ATOM 811 O O . TYR A 1 116 ? 26.489 37.220 -5.286 1.00 66.47 297 TYR A O 1
ATOM 820 N N . GLY A 1 117 ? 27.617 35.261 -5.481 1.00 68.06 298 GLY A N 1
ATOM 821 C CA . GLY A 1 117 ? 27.356 34.788 -4.136 1.00 73.34 298 GLY A CA 1
ATOM 822 C C . GLY A 1 117 ? 28.137 35.478 -3.034 1.00 77.92 298 GLY A C 1
ATOM 823 O O . GLY A 1 117 ? 27.824 35.275 -1.860 1.00 80.21 298 GLY A O 1
ATOM 824 N N . ASN A 1 118 ? 29.134 36.291 -3.422 1.00 84.41 299 ASN A N 1
ATOM 825 C CA . ASN A 1 118 ? 30.098 36.986 -2.510 1.00 92.01 299 ASN A CA 1
ATOM 826 C C . ASN A 1 118 ? 30.485 36.152 -1.271 1.00 89.09 299 ASN A C 1
ATOM 827 O O . ASN A 1 118 ? 30.238 36.552 -0.123 1.00 87.49 299 ASN A O 1
ATOM 832 N N . GLY A 1 119 ? 31.101 34.992 -1.526 1.00 88.40 300 GLY A N 1
ATOM 833 C CA . GLY A 1 119 ? 31.336 33.989 -0.510 1.00 92.82 300 GLY A CA 1
ATOM 834 C C . GLY A 1 119 ? 30.723 32.653 -0.894 1.00 91.52 300 GLY A C 1
ATOM 835 O O . GLY A 1 119 ? 31.446 31.756 -1.302 1.00 93.87 300 GLY A O 1
ATOM 836 N N . GLU A 1 120 ? 29.395 32.530 -0.765 1.00 86.97 301 GLU A N 1
ATOM 837 C CA . GLU A 1 120 ? 28.719 31.235 -0.915 1.00 88.34 301 GLU A CA 1
ATOM 838 C C . GLU A 1 120 ? 28.635 30.829 -2.377 1.00 83.72 301 GLU A C 1
ATOM 839 O O . GLU A 1 120 ? 28.535 31.674 -3.267 1.00 85.65 301 GLU A O 1
ATOM 845 N N . SER A 1 121 ? 28.707 29.516 -2.613 1.00 82.17 302 SER A N 1
ATOM 846 C CA . SER A 1 121 ? 28.509 28.933 -3.932 1.00 80.35 302 SER A CA 1
ATOM 847 C C . SER A 1 121 ? 27.034 29.098 -4.342 1.00 74.09 302 SER A C 1
ATOM 848 O O . SER A 1 121 ? 26.737 29.397 -5.492 1.00 70.92 302 SER A O 1
ATOM 851 N N . THR A 1 122 ? 26.127 28.970 -3.364 1.00 70.28 303 THR A N 1
ATOM 852 C CA . THR A 1 122 ? 24.681 29.082 -3.549 1.00 67.94 303 THR A CA 1
ATOM 853 C C . THR A 1 122 ? 24.093 30.479 -3.259 1.00 62.85 303 THR A C 1
ATOM 854 O O . THR A 1 122 ? 24.487 31.167 -2.299 1.00 61.40 303 THR A O 1
ATOM 858 N N . ILE A 1 123 ? 23.125 30.850 -4.107 1.00 56.15 304 ILE A N 1
ATOM 859 C CA . ILE A 1 123 ? 22.381 32.090 -4.008 1.00 53.76 304 ILE A CA 1
ATOM 860 C C . ILE A 1 123 ? 20.901 31.797 -3.719 1.00 50.72 304 ILE A C 1
ATOM 861 O O . ILE A 1 123 ? 20.224 31.137 -4.511 1.00 53.06 304 ILE A O 1
ATOM 866 N N . SER A 1 124 ? 20.421 32.289 -2.572 1.00 49.58 305 SER A N 1
ATOM 867 C CA . SER A 1 124 ? 19.046 32.109 -2.151 1.00 49.70 305 SER A CA 1
ATOM 868 C C . SER A 1 124 ? 18.151 32.972 -2.998 1.00 47.08 305 SER A C 1
ATOM 869 O O . SER A 1 124 ? 18.558 34.056 -3.398 1.00 45.62 305 SER A O 1
ATOM 872 N N . THR A 1 125 ? 16.931 32.479 -3.256 1.00 45.58 306 THR A N 1
ATOM 873 C CA . THR A 1 125 ? 15.866 33.267 -3.855 1.00 44.87 306 THR A CA 1
ATOM 874 C C . THR A 1 125 ? 14.682 33.362 -2.941 1.00 44.12 306 THR A C 1
ATOM 875 O O . THR A 1 125 ? 14.552 32.589 -1.988 1.00 45.49 306 THR A O 1
ATOM 879 N N . TYR A 1 126 ? 13.798 34.321 -3.230 1.00 42.47 307 TYR A N 1
ATOM 880 C CA . TYR A 1 126 ? 12.607 34.653 -2.405 1.00 42.53 307 TYR A CA 1
ATOM 881 C C . TYR A 1 126 ? 11.364 34.838 -3.277 1.00 41.25 307 TYR A C 1
ATOM 882 O O . TYR A 1 126 ? 11.499 35.104 -4.498 1.00 38.06 307 TYR A O 1
ATOM 891 N N . SER A 1 127 ? 10.185 34.705 -2.660 1.00 41.17 308 SER A N 1
ATOM 892 C CA . SER A 1 127 ? 8.943 35.118 -3.289 1.00 40.60 308 SER A CA 1
ATOM 893 C C . SER A 1 127 ? 8.328 36.195 -2.463 1.00 41.83 308 SER A C 1
ATOM 894 O O . SER A 1 127 ? 8.395 36.155 -1.230 1.00 42.95 308 SER A O 1
ATOM 897 N N . ILE A 1 128 ? 7.755 37.185 -3.140 1.00 42.03 309 ILE A N 1
ATOM 898 C CA . ILE A 1 128 ? 7.134 38.283 -2.459 1.00 44.11 309 ILE A CA 1
ATOM 899 C C . ILE A 1 128 ? 5.647 38.326 -2.727 1.00 43.47 309 ILE A C 1
ATOM 900 O O . ILE A 1 128 ? 5.222 38.292 -3.863 1.00 43.00 309 ILE A O 1
ATOM 905 N N . TYR A 1 129 ? 4.876 38.408 -1.649 1.00 45.13 310 TYR A N 1
ATOM 906 C CA . TYR A 1 129 ? 3.406 38.589 -1.687 1.00 45.82 310 TYR A CA 1
ATOM 907 C C . TYR A 1 129 ? 3.037 39.757 -0.767 1.00 47.67 310 TYR A C 1
ATOM 908 O O . TYR A 1 129 ? 3.111 39.580 0.458 1.00 47.95 310 TYR A O 1
ATOM 917 N N . GLY A 1 130 ? 2.658 40.891 -1.353 1.00 49.55 311 GLY A N 1
ATOM 918 C CA . GLY A 1 130 ? 2.481 42.124 -0.633 1.00 52.65 311 GLY A CA 1
ATOM 919 C C . GLY A 1 130 ? 3.806 42.521 -0.027 1.00 55.09 311 GLY A C 1
ATOM 920 O O . GLY A 1 130 ? 4.782 42.730 -0.752 1.00 55.83 311 GLY A O 1
ATOM 921 N N . ASN A 1 131 ? 3.845 42.566 1.306 1.00 57.76 312 ASN A N 1
ATOM 922 C CA . ASN A 1 131 ? 5.033 42.927 2.047 1.00 59.35 312 ASN A CA 1
ATOM 923 C C . ASN A 1 131 ? 5.685 41.791 2.787 1.00 56.14 312 ASN A C 1
ATOM 924 O O . ASN A 1 131 ? 6.544 42.009 3.643 1.00 59.62 312 ASN A O 1
ATOM 929 N N . ASN A 1 132 ? 5.305 40.575 2.408 1.00 52.31 313 ASN A N 1
ATOM 930 C CA . ASN A 1 132 ? 5.831 39.369 2.982 1.00 50.92 313 ASN A CA 1
ATOM 931 C C . ASN A 1 132 ? 6.812 38.745 2.004 1.00 47.95 313 ASN A C 1
ATOM 932 O O . ASN A 1 132 ? 6.519 38.581 0.805 1.00 46.37 313 ASN A O 1
ATOM 937 N N . VAL A 1 133 ? 7.981 38.401 2.532 1.00 47.04 314 VAL A N 1
ATOM 938 C CA . VAL A 1 133 ? 9.044 37.812 1.770 1.00 45.97 314 VAL A CA 1
ATOM 939 C C . VAL A 1 133 ? 9.198 36.395 2.263 1.00 46.03 314 VAL A C 1
ATOM 940 O O . VAL A 1 133 ? 9.466 36.162 3.419 1.00 47.46 314 VAL A O 1
ATOM 944 N N . LEU A 1 134 ? 9.027 35.419 1.366 1.00 45.92 315 LEU A N 1
ATOM 945 C CA . LEU A 1 134 ? 9.126 34.005 1.717 1.00 46.62 315 LEU A CA 1
ATOM 946 C C . LEU A 1 134 ? 10.317 33.377 1.023 1.00 46.87 315 LEU A C 1
ATOM 947 O O . LEU A 1 134 ? 10.620 33.721 -0.090 1.00 48.34 315 LEU A O 1
ATOM 952 N N . CYS A 1 135 ? 11.002 32.460 1.696 1.00 48.68 316 CYS A N 1
ATOM 953 C CA . CYS A 1 135 ? 12.061 31.663 1.089 1.00 52.10 316 CYS A CA 1
ATOM 954 C C . CYS A 1 135 ? 11.540 30.835 -0.091 1.00 51.40 316 CYS A C 1
ATOM 955 O O . CYS A 1 135 ? 10.586 30.118 0.009 1.00 51.09 316 CYS A O 1
ATOM 958 N N . ASN A 1 136 ? 12.151 30.991 -1.253 1.00 54.46 317 ASN A N 1
ATOM 959 C CA . ASN A 1 136 ? 11.805 30.166 -2.416 1.00 52.80 317 ASN A CA 1
ATOM 960 C C . ASN A 1 136 ? 12.763 28.999 -2.417 1.00 52.46 317 ASN A C 1
ATOM 961 O O . ASN A 1 136 ? 13.801 29.052 -1.747 1.00 54.22 317 ASN A O 1
ATOM 966 N N . SER A 1 137 ? 12.392 27.936 -3.130 1.00 51.42 318 SER A N 1
ATOM 967 C CA . SER A 1 137 ? 13.209 26.734 -3.175 1.00 51.40 318 SER A CA 1
ATOM 968 C C . SER A 1 137 ? 14.236 26.825 -4.313 1.00 49.30 318 SER A C 1
ATOM 969 O O . SER A 1 137 ? 15.258 26.188 -4.237 1.00 49.09 318 SER A O 1
ATOM 972 N N . THR A 1 138 ? 13.968 27.638 -5.344 1.00 47.66 319 THR A N 1
ATOM 973 C CA . THR A 1 138 ? 14.921 27.873 -6.415 1.00 46.68 319 THR A CA 1
ATOM 974 C C . THR A 1 138 ? 16.231 28.420 -5.850 1.00 47.30 319 THR A C 1
ATOM 975 O O . THR A 1 138 ? 16.206 29.265 -4.984 1.00 52.69 319 THR A O 1
ATOM 979 N N . THR A 1 139 ? 17.372 27.930 -6.332 1.00 47.24 320 THR A N 1
ATOM 980 C CA . THR A 1 139 ? 18.665 28.529 -5.995 1.00 48.91 320 THR A CA 1
ATOM 981 C C . THR A 1 139 ? 19.482 28.715 -7.237 1.00 48.90 320 THR A C 1
ATOM 982 O O . THR A 1 139 ? 19.242 28.060 -8.251 1.00 49.94 320 THR A O 1
ATOM 986 N N . PHE A 1 140 ? 20.415 29.662 -7.182 1.00 50.18 321 PHE A N 1
ATOM 987 C CA . PHE A 1 140 ? 21.336 29.878 -8.283 1.00 50.56 321 PHE A CA 1
ATOM 988 C C . PHE A 1 140 ? 22.743 29.638 -7.781 1.00 53.23 321 PHE A C 1
ATOM 989 O O . PHE A 1 140 ? 22.991 29.718 -6.580 1.00 52.99 321 PHE A O 1
ATOM 997 N N . LYS A 1 141 ? 23.641 29.336 -8.726 1.00 56.43 322 LYS A N 1
ATOM 998 C CA . LYS A 1 141 ? 25.073 29.195 -8.479 1.00 58.72 322 LYS A CA 1
ATOM 999 C C . LYS A 1 141 ? 25.719 30.536 -8.748 1.00 56.34 322 LYS A C 1
ATOM 1000 O O . LYS A 1 141 ? 25.317 31.241 -9.675 1.00 52.77 322 LYS A O 1
ATOM 1006 N N . ASP A 1 142 ? 26.726 30.888 -7.941 1.00 56.43 323 ASP A N 1
ATOM 1007 C CA . ASP A 1 142 ? 27.622 32.002 -8.237 1.00 57.57 323 ASP A CA 1
ATOM 1008 C C . ASP A 1 142 ? 28.024 31.936 -9.709 1.00 56.09 323 ASP A C 1
ATOM 1009 O O . ASP A 1 142 ? 28.318 30.853 -10.234 1.00 57.95 323 ASP A O 1
ATOM 1014 N N . GLY A 1 143 ? 28.021 33.095 -10.373 1.00 53.96 324 GLY A N 1
ATOM 1015 C CA . GLY A 1 143 ? 28.332 33.202 -11.788 1.00 52.65 324 GLY A CA 1
ATOM 1016 C C . GLY A 1 143 ? 27.201 32.913 -12.780 1.00 51.04 324 GLY A C 1
ATOM 1017 O O . GLY A 1 143 ? 27.400 33.083 -14.010 1.00 46.47 324 GLY A O 1
ATOM 1018 N N . ASP A 1 144 ? 26.018 32.503 -12.276 1.00 50.69 325 ASP A N 1
ATOM 1019 C CA . ASP A 1 144 ? 24.875 32.268 -13.131 1.00 50.02 325 ASP A CA 1
ATOM 1020 C C . ASP A 1 144 ? 24.450 33.587 -13.765 1.00 47.26 325 ASP A C 1
ATOM 1021 O O . ASP A 1 144 ? 24.559 34.666 -13.179 1.00 46.52 325 ASP A O 1
ATOM 1026 N N . GLN A 1 145 ? 23.928 33.461 -14.986 1.00 44.75 326 GLN A N 1
ATOM 1027 C CA . GLN A 1 145 ? 23.427 34.560 -15.727 1.00 44.53 326 GLN A CA 1
ATOM 1028 C C . GLN A 1 145 ? 21.923 34.489 -15.839 1.00 40.94 326 GLN A C 1
ATOM 1029 O O . GLN A 1 145 ? 21.370 33.476 -16.255 1.00 40.73 326 GLN A O 1
ATOM 1035 N N . VAL A 1 146 ? 21.267 35.595 -15.470 1.00 37.92 327 VAL A N 1
ATOM 1036 C CA . VAL A 1 146 ? 19.838 35.716 -15.501 1.00 37.41 327 VAL A CA 1
ATOM 1037 C C . VAL A 1 146 ? 19.400 37.082 -16.014 1.00 36.43 327 VAL A C 1
ATOM 1038 O O . VAL A 1 146 ? 20.137 38.090 -15.907 1.00 35.58 327 VAL A O 1
ATOM 1042 N N . TYR A 1 147 ? 18.169 37.115 -16.535 1.00 33.52 328 TYR A N 1
ATOM 1043 C CA . TYR A 1 147 ? 17.435 38.358 -16.850 1.00 33.82 328 TYR A CA 1
ATOM 1044 C C . TYR A 1 147 ? 16.915 38.961 -15.534 1.00 33.90 328 TYR A C 1
ATOM 1045 O O . TYR A 1 147 ? 16.453 38.203 -14.672 1.00 34.60 328 TYR A O 1
ATOM 1054 N N . VAL A 1 148 ? 16.979 40.284 -15.417 1.00 33.91 329 VAL A N 1
ATOM 1055 C CA . VAL A 1 148 ? 16.534 41.007 -14.267 1.00 37.37 329 VAL A CA 1
ATOM 1056 C C . VAL A 1 148 ? 15.523 42.046 -14.701 1.00 39.23 329 VAL A C 1
ATOM 1057 O O . VAL A 1 148 ? 15.752 42.765 -15.655 1.00 41.78 329 VAL A O 1
ATOM 1061 N N . SER A 1 149 ? 14.386 42.096 -14.002 1.00 40.91 330 SER A N 1
ATOM 1062 C CA . SER A 1 149 ? 13.377 43.089 -14.286 1.00 43.57 330 SER A CA 1
ATOM 1063 C C . SER A 1 149 ? 13.950 44.452 -13.911 1.00 45.87 330 SER A C 1
ATOM 1064 O O . SER A 1 149 ? 14.741 44.547 -12.963 1.00 43.56 330 SER A O 1
ATOM 1067 N N . ASP A 1 150 ? 13.529 45.496 -14.639 1.00 50.17 331 ASP A N 1
ATOM 1068 C CA . ASP A 1 150 ? 13.921 46.881 -14.348 1.00 54.21 331 ASP A CA 1
ATOM 1069 C C . ASP A 1 150 ? 13.323 47.458 -13.057 1.00 55.68 331 ASP A C 1
ATOM 1070 O O . ASP A 1 150 ? 13.863 48.402 -12.525 1.00 58.46 331 ASP A O 1
ATOM 1075 N N . GLN A 1 151 ? 12.223 46.881 -12.555 1.00 57.57 332 GLN A N 1
ATOM 1076 C CA . GLN A 1 151 ? 11.618 47.306 -11.305 1.00 57.98 332 GLN A CA 1
ATOM 1077 C C . GLN A 1 151 ? 12.089 46.467 -10.132 1.00 56.05 332 GLN A C 1
ATOM 1078 O O . GLN A 1 151 ? 11.823 45.263 -10.058 1.00 53.96 332 GLN A O 1
ATOM 1084 N N . THR A 1 152 ? 12.813 47.111 -9.209 1.00 55.98 333 THR A N 1
ATOM 1085 C CA . THR A 1 152 ? 13.199 46.506 -7.945 1.00 55.26 333 THR A CA 1
ATOM 1086 C C . THR A 1 152 ? 12.074 46.762 -6.965 1.00 55.76 333 THR A C 1
ATOM 1087 O O . THR A 1 152 ? 11.196 47.547 -7.237 1.00 56.95 333 THR A O 1
ATOM 1091 N N . LYS A 1 153 ? 12.110 46.077 -5.818 1.00 55.46 334 LYS A N 1
ATOM 1092 C CA . LYS A 1 153 ? 11.100 46.184 -4.787 1.00 55.73 334 LYS A CA 1
ATOM 1093 C C . LYS A 1 153 ? 11.810 46.144 -3.457 1.00 59.25 334 LYS A C 1
ATOM 1094 O O . LYS A 1 153 ? 12.668 45.291 -3.249 1.00 63.62 334 LYS A O 1
ATOM 1100 N N . THR A 1 154 ? 11.438 47.052 -2.554 1.00 59.50 335 THR A N 1
ATOM 1101 C CA . THR A 1 154 ? 12.108 47.168 -1.265 1.00 60.55 335 THR A CA 1
ATOM 1102 C C . THR A 1 154 ? 11.133 46.831 -0.152 1.00 60.17 335 THR A C 1
ATOM 1103 O O . THR A 1 154 ? 10.034 47.320 -0.135 1.00 59.09 335 THR A O 1
ATOM 1107 N N . VAL A 1 155 ? 11.549 45.945 0.760 1.00 60.32 336 VAL A N 1
ATOM 1108 C CA . VAL A 1 155 ? 10.693 45.431 1.816 1.00 59.11 336 VAL A CA 1
ATOM 1109 C C . VAL A 1 155 ? 11.556 45.303 3.039 1.00 61.58 336 VAL A C 1
ATOM 1110 O O . VAL A 1 155 ? 12.578 44.639 2.993 1.00 59.96 336 VAL A O 1
ATOM 1114 N N . GLY A 1 156 ? 11.122 45.959 4.124 1.00 64.79 337 GLY A N 1
ATOM 1115 C CA . GLY A 1 156 ? 11.893 46.083 5.342 1.00 65.98 337 GLY A CA 1
ATOM 1116 C C . GLY A 1 156 ? 13.241 46.731 5.084 1.00 67.87 337 GLY A C 1
ATOM 1117 O O . GLY A 1 156 ? 14.227 46.321 5.692 1.00 68.45 337 GLY A O 1
ATOM 1118 N N . GLY A 1 157 ? 13.279 47.719 4.171 1.00 67.05 338 GLY A N 1
ATOM 1119 C CA . GLY A 1 157 ? 14.487 48.446 3.816 1.00 66.90 338 GLY A CA 1
ATOM 1120 C C . GLY A 1 157 ? 15.540 47.660 3.026 1.00 67.02 338 GLY A C 1
ATOM 1121 O O . GLY A 1 157 ? 16.647 48.143 2.814 1.00 69.98 338 GLY A O 1
ATOM 1122 N N . VAL A 1 158 ? 15.186 46.448 2.585 1.00 64.12 339 VAL A N 1
ATOM 1123 C CA . VAL A 1 158 ? 16.056 45.595 1.781 1.00 61.50 339 VAL A CA 1
ATOM 1124 C C . VAL A 1 158 ? 15.528 45.597 0.356 1.00 58.59 339 VAL A C 1
ATOM 1125 O O . VAL A 1 158 ? 14.325 45.436 0.144 1.00 60.48 339 VAL A O 1
ATOM 1129 N N . SER A 1 159 ? 16.425 45.801 -0.616 1.00 54.98 340 SER A N 1
ATOM 1130 C CA . SER A 1 159 ? 16.062 45.795 -2.027 1.00 53.44 340 SER A CA 1
ATOM 1131 C C . SER A 1 159 ? 16.161 44.394 -2.610 1.00 50.39 340 SER A C 1
ATOM 1132 O O . SER A 1 159 ? 17.114 43.670 -2.319 1.00 50.72 340 SER A O 1
ATOM 1135 N N . TYR A 1 160 ? 15.170 44.033 -3.438 1.00 47.09 341 TYR A N 1
ATOM 1136 C CA . TYR A 1 160 ? 15.069 42.730 -4.145 1.00 44.14 341 TYR A CA 1
ATOM 1137 C C . TYR A 1 160 ? 14.893 42.975 -5.643 1.00 42.57 341 TYR A C 1
ATOM 1138 O O . TYR A 1 160 ? 14.166 43.913 -6.018 1.00 42.94 341 TYR A O 1
ATOM 1147 N N . SER A 1 161 ? 15.523 42.124 -6.457 1.00 40.02 342 SER A N 1
ATOM 1148 C CA . SER A 1 161 ? 15.405 42.156 -7.903 1.00 38.96 342 SER A CA 1
ATOM 1149 C C . SER A 1 161 ? 14.749 40.861 -8.401 1.00 37.49 342 SER A C 1
ATOM 1150 O O . SER A 1 161 ? 15.035 39.770 -7.900 1.00 37.67 342 SER A O 1
ATOM 1153 N N . GLN A 1 162 ? 13.854 41.001 -9.380 1.00 36.48 343 GLN A N 1
ATOM 1154 C CA . GLN A 1 162 ? 13.039 39.896 -9.884 1.00 36.07 343 GLN A CA 1
ATOM 1155 C C . GLN A 1 162 ? 13.716 39.362 -11.099 1.00 34.93 343 GLN A C 1
ATOM 1156 O O . GLN A 1 162 ? 14.049 40.129 -11.997 1.00 35.07 343 GLN A O 1
ATOM 1162 N N . VAL A 1 163 ? 13.932 38.045 -11.131 1.00 35.11 344 VAL A N 1
ATOM 1163 C CA . VAL A 1 163 ? 14.819 37.459 -12.113 1.00 35.75 344 VAL A CA 1
ATOM 1164 C C . VAL A 1 163 ? 14.206 36.253 -12.804 1.00 35.12 344 VAL A C 1
ATOM 1165 O O . VAL A 1 163 ? 13.204 35.725 -12.377 1.00 34.55 344 VAL A O 1
ATOM 1169 N N . SER A 1 164 ? 14.833 35.844 -13.905 1.00 34.70 345 SER A N 1
ATOM 1170 C CA . SER A 1 164 ? 14.448 34.653 -14.622 1.00 35.67 345 SER A CA 1
ATOM 1171 C C . SER A 1 164 ? 15.588 34.231 -15.525 1.00 37.90 345 SER A C 1
ATOM 1172 O O . SER A 1 164 ? 16.197 35.059 -16.194 1.00 38.81 345 SER A O 1
ATOM 1175 N N . PRO A 1 165 ? 15.929 32.930 -15.556 1.00 40.06 346 PRO A N 1
ATOM 1176 C CA . PRO A 1 165 ? 16.915 32.443 -16.521 1.00 41.00 346 PRO A CA 1
ATOM 1177 C C . PRO A 1 165 ? 16.356 32.317 -17.948 1.00 42.15 346 PRO A C 1
ATOM 1178 O O . PRO A 1 165 ? 17.149 32.135 -18.841 1.00 44.48 346 PRO A O 1
ATOM 1182 N N . LYS A 1 166 ? 15.034 32.414 -18.132 1.00 44.30 347 LYS A N 1
ATOM 1183 C CA . LYS A 1 166 ? 14.390 32.097 -19.414 1.00 46.07 347 LYS A CA 1
ATOM 1184 C C . LYS A 1 166 ? 14.306 33.295 -20.356 1.00 44.15 347 LYS A C 1
ATOM 1185 O O . LYS A 1 166 ? 14.781 33.227 -21.479 1.00 44.37 347 LYS A O 1
ATOM 1191 N N . SER A 1 167 ? 13.710 34.400 -19.893 1.00 43.83 348 SER A N 1
ATOM 1192 C CA . SER A 1 167 ? 13.654 35.617 -20.685 1.00 41.68 348 SER A CA 1
ATOM 1193 C C . SER A 1 167 ? 13.468 36.844 -19.838 1.00 39.77 348 SER A C 1
ATOM 1194 O O . SER A 1 167 ? 13.075 36.768 -18.687 1.00 37.77 348 SER A O 1
ATOM 1197 N N . LYS A 1 168 ? 13.730 37.990 -20.459 1.00 37.97 349 LYS A N 1
ATOM 1198 C CA . LYS A 1 168 ? 13.547 39.291 -19.868 1.00 39.64 349 LYS A CA 1
ATOM 1199 C C . LYS A 1 168 ? 12.109 39.456 -19.418 1.00 39.73 349 LYS A C 1
ATOM 1200 O O . LYS A 1 168 ? 11.809 39.933 -18.322 1.00 38.94 349 LYS A O 1
ATOM 1206 N N . ASN A 1 169 ? 11.199 39.039 -20.290 1.00 42.71 350 ASN A N 1
ATOM 1207 C CA . ASN A 1 169 ? 9.808 39.270 -20.042 1.00 46.33 350 ASN A CA 1
ATOM 1208 C C . ASN A 1 169 ? 9.310 38.423 -18.866 1.00 43.53 350 ASN A C 1
ATOM 1209 O O . ASN A 1 169 ? 8.599 38.911 -18.005 1.00 41.70 350 ASN A O 1
ATOM 1214 N N . ASP A 1 170 ? 9.763 37.172 -18.804 1.00 43.73 351 ASP A N 1
ATOM 1215 C CA . ASP A 1 170 ? 9.494 36.296 -17.668 1.00 44.30 351 ASP A CA 1
ATOM 1216 C C . ASP A 1 170 ? 9.996 36.851 -16.352 1.00 41.02 351 ASP A C 1
ATOM 1217 O O . ASP A 1 170 ? 9.375 36.629 -15.331 1.00 44.57 351 ASP A O 1
ATOM 1222 N N . ALA A 1 171 ? 11.101 37.604 -16.360 1.00 37.56 352 ALA A N 1
ATOM 1223 C CA . ALA A 1 171 ? 11.596 38.206 -15.129 1.00 36.56 352 ALA A CA 1
ATOM 1224 C C . ALA A 1 171 ? 10.657 39.230 -14.503 1.00 36.97 352 ALA A C 1
ATOM 1225 O O . ALA A 1 171 ? 10.726 39.478 -13.295 1.00 37.12 352 ALA A O 1
ATOM 1227 N N . ASN A 1 172 ? 9.743 39.796 -15.298 1.00 38.36 353 ASN A N 1
ATOM 1228 C CA . ASN A 1 172 ? 8.751 40.735 -14.760 1.00 38.57 353 ASN A CA 1
ATOM 1229 C C . ASN A 1 172 ? 7.636 40.116 -13.911 1.00 37.52 353 ASN A C 1
ATOM 1230 O O . ASN A 1 172 ? 6.933 40.866 -13.198 1.00 39.03 353 ASN A O 1
ATOM 1235 N N . SER A 1 173 ? 7.471 38.788 -13.975 1.00 34.62 354 SER A N 1
ATOM 1236 C CA . SER A 1 173 ? 6.404 38.115 -13.246 1.00 36.17 354 SER A CA 1
ATOM 1237 C C . SER A 1 173 ? 6.771 36.735 -12.681 1.00 36.06 354 SER A C 1
ATOM 1238 O O . SER A 1 173 ? 5.871 35.958 -12.345 1.00 36.72 354 SER A O 1
ATOM 1241 N N . SER A 1 174 ? 8.072 36.438 -12.575 1.00 34.82 355 SER A N 1
ATOM 1242 C CA . SER A 1 174 ? 8.519 35.109 -12.140 1.00 35.20 355 SER A CA 1
ATOM 1243 C C . SER A 1 174 ? 8.207 34.820 -10.653 1.00 36.24 355 SER A C 1
ATOM 1244 O O . SER A 1 174 ? 8.116 33.666 -10.242 1.00 35.97 355 SER A O 1
ATOM 1247 N N . ASN A 1 175 ? 8.096 35.895 -9.865 1.00 36.84 356 ASN A N 1
ATOM 1248 C CA . ASN A 1 175 ? 8.093 35.851 -8.422 1.00 39.47 356 ASN A CA 1
ATOM 1249 C C . ASN A 1 175 ? 9.261 35.061 -7.819 1.00 40.87 356 ASN A C 1
ATOM 1250 O O . ASN A 1 175 ? 9.125 34.419 -6.758 1.00 40.53 356 ASN A O 1
ATOM 1255 N N . ILE A 1 176 ? 10.406 35.115 -8.518 1.00 40.23 357 ILE A N 1
ATOM 1256 C CA . ILE A 1 176 ? 11.690 34.635 -8.032 1.00 40.81 357 ILE A CA 1
ATOM 1257 C C . ILE A 1 176 ? 12.552 35.882 -7.870 1.00 39.51 357 ILE A C 1
ATOM 1258 O O . ILE A 1 176 ? 12.861 36.573 -8.845 1.00 39.30 357 ILE A O 1
ATOM 1263 N N . TRP A 1 177 ? 12.909 36.190 -6.622 1.00 39.19 358 TRP A N 1
ATOM 1264 C CA . TRP A 1 177 ? 13.625 37.406 -6.326 1.00 39.21 358 TRP A CA 1
ATOM 1265 C C . TRP A 1 177 ? 14.931 37.046 -5.649 1.00 40.65 358 TRP A C 1
ATOM 1266 O O . TRP A 1 177 ? 14.992 36.065 -4.909 1.00 41.56 358 TRP A O 1
ATOM 1277 N N . VAL A 1 178 ? 15.962 37.867 -5.889 1.00 40.38 359 VAL A N 1
ATOM 1278 C CA . VAL A 1 178 ? 17.226 37.803 -5.142 1.00 41.88 359 VAL A CA 1
ATOM 1279 C C . VAL A 1 178 ? 17.453 39.146 -4.480 1.00 44.03 359 VAL A C 1
ATOM 1280 O O . VAL A 1 178 ? 16.867 40.139 -4.906 1.00 42.05 359 VAL A O 1
ATOM 1284 N N . LYS A 1 179 ? 18.303 39.172 -3.449 1.00 48.79 360 LYS A N 1
ATOM 1285 C CA . LYS A 1 179 ? 18.653 40.442 -2.811 1.00 52.02 360 LYS A CA 1
ATOM 1286 C C . LYS A 1 179 ? 19.500 41.225 -3.798 1.00 52.51 360 LYS A C 1
ATOM 1287 O O . LYS A 1 179 ? 20.408 40.667 -4.382 1.00 52.40 360 LYS A O 1
ATOM 1293 N N . THR A 1 180 ? 19.149 42.493 -4.049 1.00 56.22 361 THR A N 1
ATOM 1294 C CA . THR A 1 180 ? 19.800 43.291 -5.077 1.00 59.19 361 THR A CA 1
ATOM 1295 C C . THR A 1 180 ? 21.259 43.516 -4.669 1.00 66.60 361 THR A C 1
ATOM 1296 O O . THR A 1 180 ? 21.545 43.784 -3.499 1.00 70.00 361 THR A O 1
ATOM 1300 N N . SER A 1 181 ? 22.180 43.363 -5.632 1.00 73.83 362 SER A N 1
ATOM 1301 C CA . SER A 1 181 ? 23.599 43.740 -5.485 1.00 77.98 362 SER A CA 1
ATOM 1302 C C . SER A 1 181 ? 24.283 42.898 -4.397 1.00 82.77 362 SER A C 1
ATOM 1303 O O . SER A 1 181 ? 24.416 41.675 -4.528 1.00 82.46 362 SER A O 1
ATOM 1306 N N . THR B 1 8 ? 29.843 12.948 -61.027 1.00 70.68 189 THR B N 1
ATOM 1307 C CA . THR B 1 8 ? 29.369 13.017 -59.607 1.00 72.83 189 THR B CA 1
ATOM 1308 C C . THR B 1 8 ? 30.185 13.886 -58.612 1.00 73.51 189 THR B C 1
ATOM 1309 O O . THR B 1 8 ? 29.626 14.527 -57.699 1.00 67.00 189 THR B O 1
ATOM 1313 N N . THR B 1 9 ? 31.505 13.900 -58.807 1.00 74.57 190 THR B N 1
ATOM 1314 C CA . THR B 1 9 ? 32.454 14.578 -57.917 1.00 72.09 190 THR B CA 1
ATOM 1315 C C . THR B 1 9 ? 32.254 16.113 -57.827 1.00 69.26 190 THR B C 1
ATOM 1316 O O . THR B 1 9 ? 32.481 16.703 -56.792 1.00 69.36 190 THR B O 1
ATOM 1320 N N . GLN B 1 10 ? 31.803 16.736 -58.925 1.00 70.37 191 GLN B N 1
ATOM 1321 C CA . GLN B 1 10 ? 31.485 18.160 -59.011 1.00 68.36 191 GLN B CA 1
ATOM 1322 C C . GLN B 1 10 ? 30.089 18.527 -58.479 1.00 59.70 191 GLN B C 1
ATOM 1323 O O . GLN B 1 10 ? 29.682 19.700 -58.566 1.00 58.29 191 GLN B O 1
ATOM 1329 N N . ASN B 1 11 ? 29.315 17.552 -57.987 1.00 52.50 192 ASN B N 1
ATOM 1330 C CA . ASN B 1 11 ? 27.954 17.864 -57.578 1.00 49.07 192 ASN B CA 1
ATOM 1331 C C . ASN B 1 11 ? 27.880 18.469 -56.185 1.00 44.70 192 ASN B C 1
ATOM 1332 O O . ASN B 1 11 ? 28.819 18.338 -55.396 1.00 42.57 192 ASN B O 1
ATOM 1337 N N . PRO B 1 12 ? 26.786 19.188 -55.852 1.00 42.32 193 PRO B N 1
ATOM 1338 C CA . PRO B 1 12 ? 26.617 19.727 -54.505 1.00 39.26 193 PRO B CA 1
ATOM 1339 C C . PRO B 1 12 ? 26.669 18.595 -53.478 1.00 38.34 193 PRO B C 1
ATOM 1340 O O . PRO B 1 12 ? 26.359 17.458 -53.805 1.00 36.94 193 PRO B O 1
ATOM 1344 N N . GLN B 1 13 ? 27.128 18.934 -52.278 1.00 39.15 194 GLN B N 1
ATOM 1345 C CA . GLN B 1 13 ? 27.168 18.030 -51.158 1.00 39.04 194 GLN B CA 1
ATOM 1346 C C . GLN B 1 13 ? 26.190 18.572 -50.137 1.00 37.35 194 GLN B C 1
ATOM 1347 O O . GLN B 1 13 ? 26.240 19.751 -49.753 1.00 35.78 194 GLN B O 1
ATOM 1353 N N . ILE B 1 14 ? 25.305 17.678 -49.689 1.00 37.66 195 ILE B N 1
ATOM 1354 C CA . ILE B 1 14 ? 24.339 17.961 -48.650 1.00 36.19 195 ILE B CA 1
ATOM 1355 C C . ILE B 1 14 ? 24.953 17.543 -47.309 1.00 37.02 195 ILE B C 1
ATOM 1356 O O . ILE B 1 14 ? 25.351 16.368 -47.133 1.00 37.56 195 ILE B O 1
ATOM 1361 N N . ASN B 1 15 ? 25.037 18.519 -46.394 1.00 36.54 196 ASN B N 1
ATOM 1362 C CA . ASN B 1 15 ? 25.552 18.351 -45.046 1.00 36.49 196 ASN B CA 1
ATOM 1363 C C . ASN B 1 15 ? 24.402 18.373 -44.030 1.00 37.25 196 ASN B C 1
ATOM 1364 O O . ASN B 1 15 ? 23.331 18.946 -44.297 1.00 36.64 196 ASN B O 1
ATOM 1369 N N . TRP B 1 16 ? 24.662 17.751 -42.876 1.00 35.31 197 TRP B N 1
ATOM 1370 C CA . TRP B 1 16 ? 23.840 17.937 -41.715 1.00 34.14 197 TRP B CA 1
ATOM 1371 C C . TRP B 1 16 ? 24.629 17.959 -40.420 1.00 33.66 197 TRP B C 1
ATOM 1372 O O . TRP B 1 16 ? 25.728 17.436 -40.345 1.00 34.83 197 TRP B O 1
ATOM 1383 N N . THR B 1 17 ? 24.064 18.628 -39.413 1.00 34.37 198 THR B N 1
ATOM 1384 C CA . THR B 1 17 ? 24.619 18.683 -38.083 1.00 34.60 198 THR B CA 1
ATOM 1385 C C . THR B 1 17 ? 23.554 18.212 -37.108 1.00 35.59 198 THR B C 1
ATOM 1386 O O . THR B 1 17 ? 22.357 18.458 -37.315 1.00 32.87 198 THR B O 1
ATOM 1390 N N . LYS B 1 18 ? 24.015 17.547 -36.040 1.00 34.51 199 LYS B N 1
ATOM 1391 C CA . LYS B 1 18 ? 23.212 17.059 -34.957 1.00 34.58 199 LYS B CA 1
ATOM 1392 C C . LYS B 1 18 ? 23.875 17.579 -33.687 1.00 36.29 199 LYS B C 1
ATOM 1393 O O . LYS B 1 18 ? 25.071 17.361 -33.444 1.00 34.66 199 LYS B O 1
ATOM 1399 N N . GLY B 1 19 ? 23.090 18.292 -32.872 1.00 36.32 200 GLY B N 1
ATOM 1400 C CA . GLY B 1 19 ? 23.587 18.983 -31.700 1.00 36.83 200 GLY B CA 1
ATOM 1401 C C . GLY B 1 19 ? 24.805 19.856 -31.948 1.00 38.54 200 GLY B C 1
ATOM 1402 O O . GLY B 1 19 ? 25.657 19.902 -31.097 1.00 41.81 200 GLY B O 1
ATOM 1403 N N . GLY B 1 20 ? 24.891 20.520 -33.111 1.00 36.42 201 GLY B N 1
ATOM 1404 C CA . GLY B 1 20 ? 26.027 21.339 -33.447 1.00 37.93 201 GLY B CA 1
ATOM 1405 C C . GLY B 1 20 ? 27.210 20.643 -34.130 1.00 42.52 201 GLY B C 1
ATOM 1406 O O . GLY B 1 20 ? 28.062 21.313 -34.681 1.00 45.81 201 GLY B O 1
ATOM 1407 N N . GLN B 1 21 ? 27.269 19.306 -34.094 1.00 42.83 202 GLN B N 1
ATOM 1408 C CA . GLN B 1 21 ? 28.384 18.558 -34.681 1.00 43.04 202 GLN B CA 1
ATOM 1409 C C . GLN B 1 21 ? 28.038 18.119 -36.098 1.00 39.09 202 GLN B C 1
ATOM 1410 O O . GLN B 1 21 ? 27.063 17.403 -36.317 1.00 37.72 202 GLN B O 1
ATOM 1416 N N . ALA B 1 22 ? 28.844 18.542 -37.071 1.00 37.20 203 ALA B N 1
ATOM 1417 C CA . ALA B 1 22 ? 28.789 18.009 -38.429 1.00 35.17 203 ALA B CA 1
ATOM 1418 C C . ALA B 1 22 ? 28.819 16.470 -38.391 1.00 34.51 203 ALA B C 1
ATOM 1419 O O . ALA B 1 22 ? 29.606 15.874 -37.646 1.00 33.60 203 ALA B O 1
ATOM 1421 N N . GLN B 1 23 ? 27.950 15.848 -39.188 1.00 32.64 204 GLN B N 1
ATOM 1422 C CA . GLN B 1 23 ? 27.830 14.411 -39.278 1.00 34.58 204 GLN B CA 1
ATOM 1423 C C . GLN B 1 23 ? 28.573 13.811 -40.484 1.00 35.01 204 GLN B C 1
ATOM 1424 O O . GLN B 1 23 ? 28.502 14.342 -41.572 1.00 34.42 204 GLN B O 1
ATOM 1430 N N . SER B 1 24 ? 29.237 12.670 -40.287 1.00 34.38 205 SER B N 1
ATOM 1431 C CA . SER B 1 24 ? 29.924 11.976 -41.361 1.00 37.01 205 SER B CA 1
ATOM 1432 C C . SER B 1 24 ? 29.146 10.727 -41.695 1.00 37.52 205 SER B C 1
ATOM 1433 O O . SER B 1 24 ? 29.560 9.599 -41.419 1.00 41.08 205 SER B O 1
ATOM 1436 N N . SER B 1 25 ? 27.981 10.947 -42.269 1.00 37.64 206 SER B N 1
ATOM 1437 C CA . SER B 1 25 ? 27.114 9.916 -42.834 1.00 37.85 206 SER B CA 1
ATOM 1438 C C . SER B 1 25 ? 26.253 10.729 -43.763 1.00 36.68 206 SER B C 1
ATOM 1439 O O . SER B 1 25 ? 25.990 11.865 -43.490 1.00 37.46 206 SER B O 1
ATOM 1442 N N . SER B 1 26 ? 25.803 10.147 -44.867 1.00 37.83 207 SER B N 1
ATOM 1443 C CA . SER B 1 26 ? 24.925 10.833 -45.783 1.00 36.73 207 SER B CA 1
ATOM 1444 C C . SER B 1 26 ? 23.562 11.067 -45.150 1.00 34.57 207 SER B C 1
ATOM 1445 O O . SER B 1 26 ? 23.055 10.213 -44.454 1.00 34.26 207 SER B O 1
ATOM 1448 N N . LEU B 1 27 ? 22.996 12.256 -45.372 1.00 34.26 208 LEU B N 1
ATOM 1449 C CA . LEU B 1 27 ? 21.658 12.597 -44.963 1.00 34.00 208 LEU B CA 1
ATOM 1450 C C . LEU B 1 27 ? 20.654 11.656 -45.633 1.00 34.52 208 LEU B C 1
ATOM 1451 O O . LEU B 1 27 ? 19.613 11.326 -45.078 1.00 33.55 208 LEU B O 1
ATOM 1456 N N . ASN B 1 28 ? 20.979 11.228 -46.848 1.00 36.41 209 ASN B N 1
ATOM 1457 C CA . ASN B 1 28 ? 20.115 10.351 -47.630 1.00 35.47 209 ASN B CA 1
ATOM 1458 C C . ASN B 1 28 ? 19.982 9.018 -46.923 1.00 34.73 209 ASN B C 1
ATOM 1459 O O . ASN B 1 28 ? 20.975 8.402 -46.578 1.00 36.58 209 ASN B O 1
ATOM 1464 N N . GLY B 1 29 ? 18.730 8.611 -46.673 1.00 35.19 210 GLY B N 1
ATOM 1465 C CA . GLY B 1 29 ? 18.414 7.376 -45.988 1.00 34.89 210 GLY B CA 1
ATOM 1466 C C . GLY B 1 29 ? 18.432 7.463 -44.471 1.00 34.94 210 GLY B C 1
ATOM 1467 O O . GLY B 1 29 ? 18.213 6.468 -43.834 1.00 35.59 210 GLY B O 1
ATOM 1468 N N . GLN B 1 30 ? 18.696 8.651 -43.896 1.00 34.04 211 GLN B N 1
ATOM 1469 C CA . GLN B 1 30 ? 18.567 8.841 -42.462 1.00 34.31 211 GLN B CA 1
ATOM 1470 C C . GLN B 1 30 ? 17.116 8.700 -42.024 1.00 35.30 211 GLN B C 1
ATOM 1471 O O . GLN B 1 30 ? 16.177 9.032 -42.781 1.00 35.43 211 GLN B O 1
ATOM 1477 N N . VAL B 1 31 ? 16.947 8.209 -40.790 1.00 34.64 212 VAL B N 1
ATOM 1478 C CA . VAL B 1 31 ? 15.654 8.075 -40.147 1.00 34.54 212 VAL B CA 1
ATOM 1479 C C . VAL B 1 31 ? 15.662 8.828 -38.853 1.00 33.17 212 VAL B C 1
ATOM 1480 O O . VAL B 1 31 ? 16.442 8.526 -37.975 1.00 36.82 212 VAL B O 1
ATOM 1484 N N . PHE B 1 32 ? 14.809 9.850 -38.744 1.00 34.37 213 PHE B N 1
ATOM 1485 C CA . PHE B 1 32 ? 14.753 10.711 -37.541 1.00 33.30 213 PHE B CA 1
ATOM 1486 C C . PHE B 1 32 ? 13.448 10.567 -36.786 1.00 35.17 213 PHE B C 1
ATOM 1487 O O . PHE B 1 32 ? 12.389 10.255 -37.378 1.00 35.09 213 PHE B O 1
ATOM 1495 N N . GLN B 1 33 ? 13.532 10.791 -35.472 1.00 34.72 214 GLN B N 1
ATOM 1496 C CA . GLN B 1 33 ? 12.379 10.798 -34.598 1.00 37.71 214 GLN B CA 1
ATOM 1497 C C . GLN B 1 33 ? 12.039 12.233 -34.275 1.00 35.80 214 GLN B C 1
ATOM 1498 O O . GLN B 1 33 ? 12.890 12.991 -33.882 1.00 34.39 214 GLN B O 1
ATOM 1504 N N . VAL B 1 34 ? 10.772 12.592 -34.453 1.00 34.30 215 VAL B N 1
ATOM 1505 C CA . VAL B 1 34 ? 10.273 13.885 -34.060 1.00 35.40 215 VAL B CA 1
ATOM 1506 C C . VAL B 1 34 ? 9.011 13.653 -33.240 1.00 36.05 215 VAL B C 1
ATOM 1507 O O . VAL B 1 34 ? 8.193 12.776 -33.571 1.00 32.72 215 VAL B O 1
ATOM 1511 N N . ALA B 1 35 ? 8.857 14.440 -32.176 1.00 35.64 216 ALA B N 1
ATOM 1512 C CA . ALA B 1 35 ? 7.763 14.236 -31.224 1.00 37.27 216 ALA B CA 1
ATOM 1513 C C . ALA B 1 35 ? 6.439 14.789 -31.712 1.00 36.36 216 ALA B C 1
ATOM 1514 O O . ALA B 1 35 ? 6.395 15.829 -32.359 1.00 37.18 216 ALA B O 1
ATOM 1516 N N . VAL B 1 36 ? 5.359 14.086 -31.377 1.00 36.25 217 VAL B N 1
ATOM 1517 C CA . VAL B 1 36 ? 4.016 14.527 -31.684 1.00 36.53 217 VAL B CA 1
ATOM 1518 C C . VAL B 1 36 ? 3.863 15.963 -31.160 1.00 37.25 217 VAL B C 1
ATOM 1519 O O . VAL B 1 36 ? 4.319 16.280 -30.056 1.00 39.50 217 VAL B O 1
ATOM 1523 N N . GLY B 1 37 ? 3.289 16.847 -31.981 1.00 37.75 218 GLY B N 1
ATOM 1524 C CA . GLY B 1 37 ? 3.091 18.249 -31.623 1.00 38.09 218 GLY B CA 1
ATOM 1525 C C . GLY B 1 37 ? 4.249 19.225 -31.861 1.00 37.60 218 GLY B C 1
ATOM 1526 O O . GLY B 1 37 ? 4.075 20.416 -31.752 1.00 35.93 218 GLY B O 1
ATOM 1527 N N . SER B 1 38 ? 5.435 18.713 -32.199 1.00 39.29 219 SER B N 1
ATOM 1528 C CA . SER B 1 38 ? 6.584 19.575 -32.493 1.00 40.45 219 SER B CA 1
ATOM 1529 C C . SER B 1 38 ? 6.382 20.481 -33.695 1.00 40.36 219 SER B C 1
ATOM 1530 O O . SER B 1 38 ? 5.596 20.182 -34.583 1.00 38.91 219 SER B O 1
ATOM 1533 N N . ASN B 1 39 ? 7.119 21.591 -33.684 1.00 43.97 220 ASN B N 1
ATOM 1534 C CA . ASN B 1 39 ? 7.478 22.393 -34.869 1.00 45.64 220 ASN B CA 1
ATOM 1535 C C . ASN B 1 39 ? 8.431 21.610 -35.706 1.00 41.94 220 ASN B C 1
ATOM 1536 O O . ASN B 1 39 ? 9.300 20.980 -35.169 1.00 43.86 220 ASN B O 1
ATOM 1541 N N . PHE B 1 40 ? 8.218 21.572 -37.001 1.00 42.04 221 PHE B N 1
ATOM 1542 C CA . PHE B 1 40 ? 9.132 20.891 -37.907 1.00 41.64 221 PHE B CA 1
ATOM 1543 C C . PHE B 1 40 ? 9.381 21.810 -39.077 1.00 41.07 221 PHE B C 1
ATOM 1544 O O . PHE B 1 40 ? 8.443 22.301 -39.692 1.00 42.06 221 PHE B O 1
ATOM 1552 N N . ASN B 1 41 ? 10.657 22.053 -39.378 1.00 40.27 222 ASN B N 1
ATOM 1553 C CA . ASN B 1 41 ? 11.130 22.593 -40.643 1.00 39.24 222 ASN B CA 1
ATOM 1554 C C . ASN B 1 41 ? 12.166 21.600 -41.154 1.00 37.11 222 ASN B C 1
ATOM 1555 O O . ASN B 1 41 ? 13.046 21.164 -40.404 1.00 35.09 222 ASN B O 1
ATOM 1560 N N . PRO B 1 42 ? 12.110 21.207 -42.444 1.00 37.12 223 PRO B N 1
ATOM 1561 C CA . PRO B 1 42 ? 12.990 20.168 -42.974 1.00 36.71 223 PRO B CA 1
ATOM 1562 C C . PRO B 1 42 ? 14.484 20.528 -42.992 1.00 36.73 223 PRO B C 1
ATOM 1563 O O . PRO B 1 42 ? 15.278 19.633 -43.102 1.00 35.13 223 PRO B O 1
ATOM 1567 N N . LEU B 1 43 ? 14.822 21.811 -42.873 1.00 37.97 224 LEU B N 1
ATOM 1568 C CA . LEU B 1 43 ? 16.206 22.260 -42.788 1.00 37.16 224 LEU B CA 1
ATOM 1569 C C . LEU B 1 43 ? 16.680 22.561 -41.373 1.00 36.68 224 LEU B C 1
ATOM 1570 O O . LEU B 1 43 ? 17.852 22.804 -41.175 1.00 36.81 224 LEU B O 1
ATOM 1575 N N . ASN B 1 44 ? 15.767 22.549 -40.399 1.00 34.66 225 ASN B N 1
ATOM 1576 C CA . ASN B 1 44 ? 16.089 22.875 -39.035 1.00 33.22 225 ASN B CA 1
ATOM 1577 C C . ASN B 1 44 ? 14.959 22.427 -38.070 1.00 34.76 225 ASN B C 1
ATOM 1578 O O . ASN B 1 44 ? 13.926 23.045 -38.010 1.00 35.34 225 ASN B O 1
ATOM 1583 N N . PHE B 1 45 ? 15.192 21.363 -37.301 1.00 34.18 226 PHE B N 1
ATOM 1584 C CA . PHE B 1 45 ? 14.201 20.801 -36.413 1.00 32.49 226 PHE B CA 1
ATOM 1585 C C . PHE B 1 45 ? 14.889 20.131 -35.261 1.00 33.97 226 PHE B C 1
ATOM 1586 O O . PHE B 1 45 ? 16.114 19.949 -35.266 1.00 32.22 226 PHE B O 1
ATOM 1594 N N . THR B 1 46 ? 14.094 19.746 -34.260 1.00 34.78 227 THR B N 1
ATOM 1595 C CA . THR B 1 46 ? 14.638 19.178 -33.067 1.00 34.99 227 THR B CA 1
ATOM 1596 C C . THR B 1 46 ? 14.091 17.790 -32.953 1.00 33.35 227 THR B C 1
ATOM 1597 O O . THR B 1 46 ? 12.883 17.608 -33.048 1.00 33.57 227 THR B O 1
ATOM 1601 N N . ASN B 1 47 ? 14.978 16.808 -32.755 1.00 31.31 228 ASN B N 1
ATOM 1602 C CA . ASN B 1 47 ? 14.525 15.444 -32.629 1.00 30.71 228 ASN B CA 1
ATOM 1603 C C . ASN B 1 47 ? 13.838 15.163 -31.267 1.00 31.51 228 ASN B C 1
ATOM 1604 O O . ASN B 1 47 ? 13.802 16.015 -30.368 1.00 30.58 228 ASN B O 1
ATOM 1609 N N . SER B 1 48 ? 13.272 13.959 -31.162 1.00 34.34 229 SER B N 1
ATOM 1610 C CA . SER B 1 48 ? 12.565 13.480 -29.973 1.00 35.89 229 SER B CA 1
ATOM 1611 C C . SER B 1 48 ? 13.415 13.527 -28.704 1.00 36.25 229 SER B C 1
ATOM 1612 O O . SER B 1 48 ? 12.889 13.688 -27.605 1.00 36.05 229 SER B O 1
ATOM 1615 N N . ASN B 1 49 ? 14.732 13.412 -28.863 1.00 33.52 230 ASN B N 1
ATOM 1616 C CA . ASN B 1 49 ? 15.635 13.476 -27.746 1.00 34.16 230 ASN B CA 1
ATOM 1617 C C . ASN B 1 49 ? 16.200 14.835 -27.432 1.00 34.44 230 ASN B C 1
ATOM 1618 O O . ASN B 1 49 ? 17.048 14.974 -26.527 1.00 36.08 230 ASN B O 1
ATOM 1623 N N . GLY B 1 50 ? 15.710 15.853 -28.153 1.00 33.37 231 GLY B N 1
ATOM 1624 C CA . GLY B 1 50 ? 16.128 17.219 -27.938 1.00 33.10 231 GLY B CA 1
ATOM 1625 C C . GLY B 1 50 ? 17.379 17.699 -28.664 1.00 33.77 231 GLY B C 1
ATOM 1626 O O . GLY B 1 50 ? 17.825 18.782 -28.363 1.00 33.22 231 GLY B O 1
ATOM 1627 N N . GLU B 1 51 ? 17.919 16.932 -29.622 1.00 35.33 232 GLU B N 1
ATOM 1628 C CA . GLU B 1 51 ? 19.064 17.404 -30.429 1.00 38.71 232 GLU B CA 1
ATOM 1629 C C . GLU B 1 51 ? 18.609 18.214 -31.643 1.00 35.85 232 GLU B C 1
ATOM 1630 O O . GLU B 1 51 ? 17.744 17.782 -32.394 1.00 35.78 232 GLU B O 1
ATOM 1636 N N . ASN B 1 52 ? 19.177 19.406 -31.828 1.00 33.74 233 ASN B N 1
ATOM 1637 C CA . ASN B 1 52 ? 18.911 20.229 -33.005 1.00 33.05 233 ASN B CA 1
ATOM 1638 C C . ASN B 1 52 ? 19.611 19.624 -34.257 1.00 33.46 233 ASN B C 1
ATOM 1639 O O . ASN B 1 52 ? 20.816 19.323 -34.237 1.00 34.42 233 ASN B O 1
ATOM 1644 N N . ILE B 1 53 ? 18.824 19.436 -35.318 1.00 32.20 234 ILE B N 1
ATOM 1645 C CA . ILE B 1 53 ? 19.287 18.941 -36.583 1.00 31.51 234 ILE B CA 1
ATOM 1646 C C . ILE B 1 53 ? 19.132 20.027 -37.638 1.00 29.84 234 ILE B C 1
ATOM 1647 O O . ILE B 1 53 ? 18.070 20.600 -37.790 1.00 28.10 234 ILE B O 1
ATOM 1652 N N . ILE B 1 54 ? 20.227 20.315 -38.339 1.00 30.14 235 ILE B N 1
ATOM 1653 C CA . ILE B 1 54 ? 20.304 21.375 -39.315 1.00 31.33 235 ILE B CA 1
ATOM 1654 C C . ILE B 1 54 ? 20.852 20.825 -40.607 1.00 32.79 235 ILE B C 1
ATOM 1655 O O . ILE B 1 54 ? 21.858 20.156 -40.580 1.00 34.07 235 ILE B O 1
ATOM 1660 N N . VAL B 1 55 ? 20.163 21.111 -41.719 1.00 32.07 236 VAL B N 1
ATOM 1661 C CA . VAL B 1 55 ? 20.548 20.655 -43.028 1.00 32.33 236 VAL B CA 1
ATOM 1662 C C . VAL B 1 55 ? 20.957 21.855 -43.856 1.00 33.79 236 VAL B C 1
ATOM 1663 O O . VAL B 1 55 ? 20.376 22.925 -43.759 1.00 37.10 236 VAL B O 1
ATOM 1667 N N . SER B 1 56 ? 22.004 21.672 -44.668 1.00 34.61 237 SER B N 1
ATOM 1668 C CA . SER B 1 56 ? 22.557 22.722 -45.517 1.00 34.14 237 SER B CA 1
ATOM 1669 C C . SER B 1 56 ? 23.281 22.079 -46.700 1.00 33.33 237 SER B C 1
ATOM 1670 O O . SER B 1 56 ? 23.350 20.856 -46.815 1.00 33.95 237 SER B O 1
ATOM 1673 N N . ALA B 1 57 ? 23.828 22.901 -47.590 1.00 31.98 238 ALA B N 1
ATOM 1674 C CA . ALA B 1 57 ? 24.544 22.344 -48.709 1.00 33.40 238 ALA B CA 1
ATOM 1675 C C . ALA B 1 57 ? 25.652 23.241 -49.139 1.00 34.54 238 ALA B C 1
ATOM 1676 O O . ALA B 1 57 ? 25.611 24.438 -48.888 1.00 35.91 238 ALA B O 1
ATOM 1678 N N . GLN B 1 58 ? 26.637 22.644 -49.800 1.00 36.01 239 GLN B N 1
ATOM 1679 C CA . GLN B 1 58 ? 27.768 23.374 -50.327 1.00 38.38 239 GLN B CA 1
ATOM 1680 C C . GLN B 1 58 ? 27.989 22.959 -51.776 1.00 37.60 239 GLN B C 1
ATOM 1681 O O . GLN B 1 58 ? 27.531 21.913 -52.203 1.00 35.95 239 GLN B O 1
ATOM 1687 N N . GLN B 1 59 ? 28.692 23.805 -52.522 1.00 38.06 240 GLN B N 1
ATOM 1688 C CA . GLN B 1 59 ? 28.887 23.617 -53.946 1.00 39.65 240 GLN B CA 1
ATOM 1689 C C . GLN B 1 59 ? 29.428 22.265 -54.381 1.00 40.42 240 GLN B C 1
ATOM 1690 O O . GLN B 1 59 ? 29.092 21.778 -55.469 1.00 40.50 240 GLN B O 1
ATOM 1696 N N . SER B 1 60 ? 30.305 21.679 -53.561 1.00 42.18 241 SER B N 1
ATOM 1697 C CA . SER B 1 60 ? 30.925 20.386 -53.863 1.00 44.89 241 SER B CA 1
ATOM 1698 C C . SER B 1 60 ? 31.668 19.849 -52.654 1.00 46.19 241 SER B C 1
ATOM 1699 O O . SER B 1 60 ? 31.823 20.530 -51.636 1.00 46.54 241 SER B O 1
ATOM 1702 N N . LYS B 1 61 ? 32.157 18.621 -52.785 1.00 50.47 242 LYS B N 1
ATOM 1703 C CA . LYS B 1 61 ? 32.890 17.994 -51.694 1.00 53.99 242 LYS B CA 1
ATOM 1704 C C . LYS B 1 61 ? 34.106 18.815 -51.284 1.00 53.08 242 LYS B C 1
ATOM 1705 O O . LYS B 1 61 ? 34.440 18.829 -50.131 1.00 56.25 242 LYS B O 1
ATOM 1711 N N . ASN B 1 62 ? 34.717 19.539 -52.225 1.00 53.94 243 ASN B N 1
ATOM 1712 C CA . ASN B 1 62 ? 35.903 20.356 -51.961 1.00 57.31 243 ASN B CA 1
ATOM 1713 C C . ASN B 1 62 ? 35.718 21.862 -51.896 1.00 56.08 243 ASN B C 1
ATOM 1714 O O . ASN B 1 62 ? 36.693 22.586 -51.702 1.00 61.77 243 ASN B O 1
ATOM 1719 N N . ASN B 1 63 ? 34.485 22.329 -52.099 1.00 52.92 244 ASN B N 1
ATOM 1720 C CA . ASN B 1 63 ? 34.170 23.742 -52.041 1.00 49.58 244 ASN B CA 1
ATOM 1721 C C . ASN B 1 63 ? 33.042 23.994 -51.045 1.00 47.59 244 ASN B C 1
ATOM 1722 O O . ASN B 1 63 ? 31.880 23.612 -51.303 1.00 46.99 244 ASN B O 1
ATOM 1727 N N . THR B 1 64 ? 33.372 24.646 -49.925 1.00 45.44 245 THR B N 1
ATOM 1728 C CA . THR B 1 64 ? 32.414 24.869 -48.843 1.00 43.60 245 THR B CA 1
ATOM 1729 C C . THR B 1 64 ? 31.471 26.044 -49.050 1.00 42.36 245 THR B C 1
ATOM 1730 O O . THR B 1 64 ? 30.577 26.273 -48.244 1.00 40.20 245 THR B O 1
ATOM 1734 N N . THR B 1 65 ? 31.674 26.795 -50.133 1.00 45.26 246 THR B N 1
ATOM 1735 C CA . THR B 1 65 ? 30.768 27.879 -50.525 1.00 45.56 246 THR B CA 1
ATOM 1736 C C . THR B 1 65 ? 29.337 27.364 -50.485 1.00 44.70 246 THR B C 1
ATOM 1737 O O . THR B 1 65 ? 29.061 26.222 -50.871 1.00 43.53 246 THR B O 1
ATOM 1741 N N . PHE B 1 66 ? 28.433 28.223 -49.996 1.00 46.41 247 PHE B N 1
ATOM 1742 C CA . PHE B 1 66 ? 27.031 27.927 -49.865 1.00 45.02 247 PHE B CA 1
ATOM 1743 C C . PHE B 1 66 ? 26.486 27.467 -51.220 1.00 44.74 247 PHE B C 1
ATOM 1744 O O . PHE B 1 66 ? 26.819 28.040 -52.281 1.00 43.41 247 PHE B O 1
ATOM 1752 N N . ALA B 1 67 ? 25.656 26.420 -51.161 1.00 42.42 248 ALA B N 1
ATOM 1753 C CA . ALA B 1 67 ? 24.824 26.024 -52.280 1.00 43.17 248 ALA B CA 1
ATOM 1754 C C . ALA B 1 67 ? 23.364 26.013 -51.878 1.00 41.63 248 ALA B C 1
ATOM 1755 O O . ALA B 1 67 ? 23.021 25.666 -50.736 1.00 38.48 248 ALA B O 1
ATOM 1757 N N . SER B 1 68 ? 22.508 26.391 -52.833 1.00 43.33 249 SER B N 1
ATOM 1758 C CA . SER B 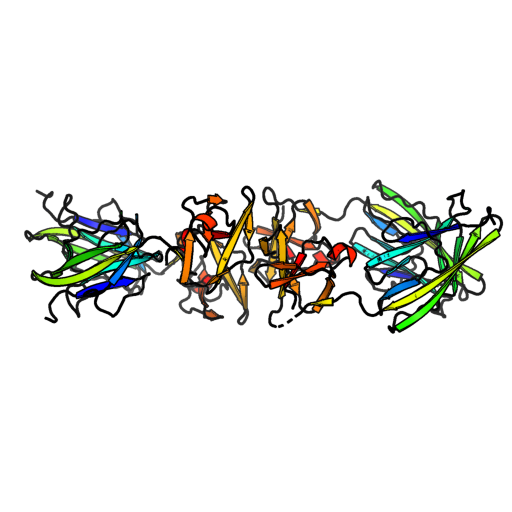1 68 ? 21.064 26.440 -52.650 1.00 44.53 249 SER B CA 1
ATOM 1759 C C . SER B 1 68 ? 20.496 25.025 -52.450 1.00 44.82 249 SER B C 1
ATOM 1760 O O . SER B 1 68 ? 20.844 24.084 -53.158 1.00 43.98 249 SER B O 1
ATOM 1763 N N . ILE B 1 69 ? 19.599 24.908 -51.473 1.00 44.39 250 ILE B N 1
ATOM 1764 C CA . ILE B 1 69 ? 18.895 23.697 -51.205 1.00 43.99 250 ILE B CA 1
ATOM 1765 C C . ILE B 1 69 ? 17.431 24.018 -50.913 1.00 43.29 250 ILE B C 1
ATOM 1766 O O . ILE B 1 69 ? 17.101 25.008 -50.276 1.00 44.76 250 ILE B O 1
ATOM 1771 N N . GLU B 1 70 ? 16.552 23.193 -51.463 1.00 44.70 251 GLU B N 1
ATOM 1772 C CA . GLU B 1 70 ? 15.144 23.342 -51.196 1.00 49.87 251 GLU B CA 1
ATOM 1773 C C . GLU B 1 70 ? 14.530 21.980 -50.990 1.00 45.48 251 GLU B C 1
ATOM 1774 O O . GLU B 1 70 ? 14.954 21.003 -51.579 1.00 42.93 251 GLU B O 1
ATOM 1780 N N . ALA B 1 71 ? 13.579 21.937 -50.059 1.00 44.27 252 ALA B N 1
ATOM 1781 C CA . ALA B 1 71 ? 12.756 20.776 -49.828 1.00 42.95 252 ALA B CA 1
ATOM 1782 C C . ALA B 1 71 ? 11.702 20.824 -50.917 1.00 41.48 252 ALA B C 1
ATOM 1783 O O . ALA B 1 71 ? 10.947 21.760 -50.990 1.00 40.88 252 ALA B O 1
ATOM 1785 N N . THR B 1 72 ? 11.725 19.833 -51.802 1.00 41.38 253 THR B N 1
ATOM 1786 C CA . THR B 1 72 ? 10.819 19.781 -52.910 1.00 42.29 253 THR B CA 1
ATOM 1787 C C . THR B 1 72 ? 9.619 18.969 -52.521 1.00 43.19 253 THR B C 1
ATOM 1788 O O . THR B 1 72 ? 8.588 19.041 -53.168 1.00 45.31 253 THR B O 1
ATOM 1792 N N . SER B 1 73 ? 9.737 18.202 -51.431 1.00 44.04 254 SER B N 1
ATOM 1793 C CA . SER B 1 73 ? 8.630 17.442 -50.898 1.00 45.05 254 SER B CA 1
ATOM 1794 C C . SER B 1 73 ? 8.758 17.361 -49.387 1.00 43.78 254 SER B C 1
ATOM 1795 O O . SER B 1 73 ? 9.675 16.695 -48.870 1.00 44.13 254 SER B O 1
ATOM 1798 N N . ASN B 1 74 ? 7.836 18.049 -48.696 1.00 40.93 255 ASN B N 1
ATOM 1799 C CA . ASN B 1 74 ? 7.732 18.039 -47.233 1.00 39.13 255 ASN B CA 1
ATOM 1800 C C . ASN B 1 74 ? 6.287 17.858 -46.780 1.00 37.77 255 ASN B C 1
ATOM 1801 O O . ASN B 1 74 ? 5.615 18.812 -46.401 1.00 36.48 255 ASN B O 1
ATOM 1806 N N . PRO B 1 75 ? 5.774 16.609 -46.773 1.00 38.02 256 PRO B N 1
ATOM 1807 C CA . PRO B 1 75 ? 4.426 16.333 -46.266 1.00 38.34 256 PRO B CA 1
ATOM 1808 C C . PRO B 1 75 ? 4.340 16.122 -44.744 1.00 37.15 256 PRO B C 1
ATOM 1809 O O . PRO B 1 75 ? 3.295 15.668 -44.280 1.00 34.78 256 PRO B O 1
ATOM 1813 N N . VAL B 1 76 ? 5.399 16.467 -44.001 1.00 35.50 257 VAL B N 1
ATOM 1814 C CA . VAL B 1 76 ? 5.473 16.110 -42.605 1.00 37.56 257 VAL B CA 1
ATOM 1815 C C . VAL B 1 76 ? 4.403 16.808 -41.804 1.00 37.03 257 VAL B C 1
ATOM 1816 O O . VAL B 1 76 ? 4.189 17.996 -41.954 1.00 39.51 257 VAL B O 1
ATOM 1820 N N . ASN B 1 77 ? 3.745 16.034 -40.936 1.00 38.40 258 ASN B N 1
ATOM 1821 C CA . ASN B 1 77 ? 2.616 16.462 -40.108 1.00 39.02 258 ASN B CA 1
ATOM 1822 C C . ASN B 1 77 ? 2.850 15.822 -38.758 1.00 38.81 258 ASN B C 1
ATOM 1823 O O . ASN B 1 77 ? 2.949 14.585 -38.678 1.00 36.82 258 ASN B O 1
ATOM 1828 N N . THR B 1 78 ? 2.939 16.648 -37.703 1.00 39.02 259 THR B N 1
ATOM 1829 C CA . THR B 1 78 ? 3.328 16.131 -36.402 1.00 39.60 259 THR B CA 1
ATOM 1830 C C . THR B 1 78 ? 2.158 15.863 -35.445 1.00 41.16 259 THR B C 1
ATOM 1831 O O . THR B 1 78 ? 2.384 15.631 -34.260 1.00 42.26 259 THR B O 1
ATOM 1835 N N . SER B 1 79 ? 0.922 15.850 -35.954 1.00 40.80 260 SER B N 1
ATOM 1836 C CA . SER B 1 79 ? -0.222 15.880 -35.060 1.00 42.17 260 SER B CA 1
ATOM 1837 C C . SER B 1 79 ? -0.549 14.541 -34.441 1.00 42.61 260 SER B C 1
ATOM 1838 O O . SER B 1 79 ? -1.226 14.491 -33.427 1.00 42.42 260 SER B O 1
ATOM 1841 N N . GLU B 1 80 ? -0.077 13.459 -35.075 1.00 43.72 261 GLU B N 1
ATOM 1842 C CA . GLU B 1 80 ? -0.414 12.093 -34.702 1.00 45.99 261 GLU B CA 1
ATOM 1843 C C . GLU B 1 80 ? 0.835 11.209 -34.719 1.00 43.53 261 GLU B C 1
ATOM 1844 O O . GLU B 1 80 ? 1.549 11.123 -35.702 1.00 42.12 261 GLU B O 1
ATOM 1850 N N . ALA B 1 81 ? 1.084 10.563 -33.583 1.00 40.80 262 ALA B N 1
ATOM 1851 C CA . ALA B 1 81 ? 2.159 9.612 -33.419 1.00 39.22 262 ALA B CA 1
ATOM 1852 C C . ALA B 1 81 ? 1.872 8.338 -34.194 1.00 38.51 262 ALA B C 1
ATOM 1853 O O . ALA B 1 81 ? 0.739 8.011 -34.428 1.00 40.74 262 ALA B O 1
ATOM 1855 N N . GLY B 1 82 ? 2.930 7.620 -34.570 1.00 36.69 263 GLY B N 1
ATOM 1856 C CA . GLY B 1 82 ? 2.833 6.349 -35.242 1.00 38.05 263 GLY B CA 1
ATOM 1857 C C . GLY B 1 82 ? 2.663 6.492 -36.749 1.00 37.62 263 GLY B C 1
ATOM 1858 O O . GLY B 1 82 ? 2.311 5.542 -37.434 1.00 36.68 263 GLY B O 1
ATOM 1859 N N . ARG B 1 83 ? 2.909 7.701 -37.250 1.00 36.65 264 ARG B N 1
ATOM 1860 C CA . ARG B 1 83 ? 2.970 8.001 -38.694 1.00 36.86 264 ARG B CA 1
ATOM 1861 C C . ARG B 1 83 ? 4.417 8.317 -39.058 1.00 35.19 264 ARG B C 1
ATOM 1862 O O . ARG B 1 83 ? 5.126 8.885 -38.215 1.00 32.49 264 ARG B O 1
ATOM 1870 N N . TYR B 1 84 ? 4.805 8.018 -40.289 1.00 34.67 265 TYR B N 1
ATOM 1871 C CA . TYR B 1 84 ? 6.108 8.427 -40.871 1.00 34.86 265 TYR B CA 1
ATOM 1872 C C . TYR B 1 84 ? 5.877 9.148 -42.202 1.00 34.32 265 TYR B C 1
ATOM 1873 O O . TYR B 1 84 ? 4.844 8.950 -42.886 1.00 35.39 265 TYR B O 1
ATOM 1882 N N . TYR B 1 85 ? 6.843 9.974 -42.557 1.00 33.25 266 TYR B N 1
ATOM 1883 C CA . TYR B 1 85 ? 6.828 10.850 -43.752 1.00 34.88 266 TYR B CA 1
ATOM 1884 C C . TYR B 1 85 ? 8.248 10.935 -44.314 1.00 35.62 266 TYR B C 1
ATOM 1885 O O . TYR B 1 85 ? 9.222 11.013 -43.536 1.00 37.27 266 TYR B O 1
ATOM 1894 N N . ASN B 1 86 ? 8.360 10.900 -45.634 1.00 36.73 267 ASN B N 1
ATOM 1895 C CA . ASN B 1 86 ? 9.611 11.131 -46.313 1.00 36.03 267 ASN B CA 1
ATOM 1896 C C . ASN B 1 86 ? 9.737 12.593 -46.707 1.00 35.18 267 ASN B C 1
ATOM 1897 O O . ASN B 1 86 ? 8.763 13.237 -47.029 1.00 35.65 267 ASN B O 1
ATOM 1902 N N . VAL B 1 87 ? 10.958 13.110 -46.594 1.00 33.96 268 VAL B N 1
ATOM 1903 C CA . VAL B 1 87 ? 11.300 14.471 -46.974 1.00 34.70 268 VAL B CA 1
ATOM 1904 C C . VAL B 1 87 ? 12.365 14.383 -48.043 1.00 33.64 268 VAL B C 1
ATOM 1905 O O . VAL B 1 87 ? 13.368 13.681 -47.876 1.00 35.22 268 VAL B O 1
ATOM 1909 N N . THR B 1 88 ? 12.145 15.095 -49.142 1.00 34.60 269 THR B N 1
ATOM 1910 C CA . THR B 1 88 ? 13.076 15.116 -50.247 1.00 36.88 269 THR B CA 1
ATOM 1911 C C . THR B 1 88 ? 13.636 16.498 -50.430 1.00 38.39 269 THR B C 1
ATOM 1912 O O . THR B 1 88 ? 12.863 17.475 -50.559 1.00 38.66 269 THR B O 1
ATOM 1916 N N . LEU B 1 89 ? 14.974 16.572 -50.414 1.00 40.56 270 LEU B N 1
ATOM 1917 C CA . LEU B 1 89 ? 15.727 17.803 -50.594 1.00 40.78 270 LEU B CA 1
ATOM 1918 C C . LEU B 1 89 ? 16.476 17.699 -51.897 1.00 41.27 270 LEU B C 1
ATOM 1919 O O . LEU B 1 89 ? 17.001 16.656 -52.239 1.00 41.15 270 LEU B O 1
ATOM 1924 N N . THR B 1 90 ? 16.596 18.820 -52.609 1.00 41.20 271 THR B N 1
ATOM 1925 C CA . THR B 1 90 ? 17.439 18.927 -53.775 1.00 39.79 271 THR B CA 1
ATOM 1926 C C . THR B 1 90 ? 18.338 20.119 -53.586 1.00 37.84 271 THR B C 1
ATOM 1927 O O . THR B 1 90 ? 17.858 21.196 -53.301 1.00 34.85 271 THR B O 1
ATOM 1931 N N . ALA B 1 91 ? 19.647 19.894 -53.757 1.00 37.64 272 ALA B N 1
ATOM 1932 C CA . ALA B 1 91 ? 20.626 20.967 -53.815 1.00 37.45 272 ALA B CA 1
ATOM 1933 C C . ALA B 1 91 ? 21.067 21.210 -55.275 1.00 39.84 272 ALA B C 1
ATOM 1934 O O . ALA B 1 91 ? 21.229 20.258 -56.057 1.00 40.44 272 ALA B O 1
ATOM 1936 N N . THR B 1 92 ? 21.275 22.488 -55.602 1.00 39.91 273 THR B N 1
ATOM 1937 C CA . THR B 1 92 ? 21.727 22.959 -56.908 1.00 40.97 273 THR B CA 1
ATOM 1938 C C . THR B 1 92 ? 22.960 23.873 -56.781 1.00 41.23 273 THR B C 1
ATOM 1939 O O . THR B 1 92 ? 22.951 24.819 -56.023 1.00 42.15 273 THR B O 1
ATOM 1943 N N . GLY B 1 93 ? 24.031 23.554 -57.513 1.00 42.27 274 GLY B N 1
ATOM 1944 C CA . GLY B 1 93 ? 25.253 24.357 -57.514 1.00 44.01 274 GLY B CA 1
ATOM 1945 C C . GLY B 1 93 ? 25.195 25.498 -58.511 1.00 45.24 274 GLY B C 1
ATOM 1946 O O . GLY B 1 93 ? 24.248 25.570 -59.310 1.00 46.22 274 GLY B O 1
ATOM 1947 N N . ASN B 1 94 ? 26.213 26.363 -58.500 1.00 47.40 275 ASN B N 1
ATOM 1948 C CA . ASN B 1 94 ? 26.322 27.498 -59.424 1.00 51.67 275 ASN B CA 1
ATOM 1949 C C . ASN B 1 94 ? 26.338 27.165 -60.916 1.00 52.54 275 ASN B C 1
ATOM 1950 O O . ASN B 1 94 ? 26.011 28.002 -61.740 1.00 52.95 275 ASN B O 1
ATOM 1955 N N . THR B 1 95 ? 26.839 25.971 -61.251 1.00 53.43 276 THR B N 1
ATOM 1956 C CA . THR B 1 95 ? 26.876 25.488 -62.634 1.00 56.15 276 THR B CA 1
ATOM 1957 C C . THR B 1 95 ? 25.625 24.680 -62.937 1.00 53.76 276 THR B C 1
ATOM 1958 O O . THR B 1 95 ? 25.481 24.171 -64.035 1.00 55.39 276 THR B O 1
ATOM 1962 N N . GLY B 1 96 ? 24.734 24.552 -61.948 1.00 51.82 277 GLY B N 1
ATOM 1963 C CA . GLY B 1 96 ? 23.432 23.941 -62.121 1.00 50.60 277 GLY B CA 1
ATOM 1964 C C . GLY B 1 96 ? 23.408 22.443 -61.918 1.00 50.10 277 GLY B C 1
ATOM 1965 O O . GLY B 1 96 ? 22.424 21.812 -62.271 1.00 51.75 277 GLY B O 1
ATOM 1966 N N . LYS B 1 97 ? 24.478 21.867 -61.366 1.00 49.40 278 LYS B N 1
ATOM 1967 C CA . LYS B 1 97 ? 24.485 20.451 -61.037 1.00 50.25 278 LYS B CA 1
ATOM 1968 C C . LYS B 1 97 ? 23.664 20.173 -59.762 1.00 48.71 278 LYS B C 1
ATOM 1969 O O . LYS B 1 97 ? 23.586 21.004 -58.854 1.00 46.22 278 LYS B O 1
ATOM 1975 N N . LYS B 1 98 ? 23.057 18.986 -59.705 1.00 47.62 279 LYS B N 1
ATOM 1976 C CA . LYS B 1 98 ? 22.093 18.651 -58.680 1.00 46.61 279 LYS B CA 1
ATOM 1977 C C . LYS B 1 98 ? 22.473 17.448 -57.836 1.00 44.10 279 LYS B C 1
ATOM 1978 O O . LYS B 1 98 ? 23.111 16.535 -58.315 1.00 41.64 279 LYS B O 1
ATOM 1984 N N . THR B 1 99 ? 22.069 17.487 -56.559 1.00 42.33 280 THR B N 1
ATOM 1985 C CA . THR B 1 99 ? 22.177 16.367 -55.641 1.00 41.37 280 THR B CA 1
ATOM 1986 C C . THR B 1 99 ? 20.886 16.344 -54.848 1.00 39.66 280 THR B C 1
ATOM 1987 O O . THR B 1 99 ? 20.386 17.389 -54.403 1.00 41.35 280 THR B O 1
ATOM 1991 N N . THR B 1 100 ? 20.339 15.143 -54.691 1.00 38.02 281 THR B N 1
ATOM 1992 C CA . THR B 1 100 ? 19.062 14.923 -54.035 1.00 38.28 281 THR B CA 1
ATOM 1993 C C . THR B 1 100 ? 19.266 13.986 -52.867 1.00 36.94 281 THR B C 1
ATOM 1994 O O . THR B 1 100 ? 20.066 13.057 -53.009 1.00 39.16 281 THR B O 1
ATOM 1998 N N . ALA B 1 101 ? 18.583 14.236 -51.742 1.00 35.22 282 ALA B N 1
ATOM 1999 C CA . ALA B 1 101 ? 18.602 13.347 -50.585 1.00 35.25 282 ALA B CA 1
ATOM 2000 C C . ALA B 1 101 ? 17.178 13.206 -50.078 1.00 33.31 282 ALA B C 1
ATOM 2001 O O . ALA B 1 101 ? 16.416 14.157 -50.088 1.00 33.82 282 ALA B O 1
ATOM 2003 N N . THR B 1 102 ? 16.857 12.009 -49.600 1.00 33.73 283 THR B N 1
ATOM 2004 C CA . THR B 1 102 ? 15.582 11.729 -48.991 1.00 35.17 283 THR B CA 1
ATOM 2005 C C . THR B 1 102 ? 15.822 11.157 -47.621 1.00 33.93 283 THR B C 1
ATOM 2006 O O . THR B 1 102 ? 16.624 10.242 -47.462 1.00 34.91 283 THR B O 1
ATOM 2010 N N . TYR B 1 103 ? 15.151 11.716 -46.616 1.00 32.07 284 TYR B N 1
ATOM 2011 C CA . TYR B 1 103 ? 15.179 11.160 -45.237 1.00 33.02 284 TYR B CA 1
ATOM 2012 C C . TYR B 1 103 ? 13.743 10.923 -44.758 1.00 33.76 284 TYR B C 1
ATOM 2013 O O . TYR B 1 103 ? 12.816 11.491 -45.321 1.00 33.52 284 TYR B O 1
ATOM 2022 N N . THR B 1 104 ? 13.606 10.075 -43.745 1.00 34.92 285 THR B N 1
ATOM 2023 C CA . THR B 1 104 ? 12.356 9.691 -43.180 1.00 35.04 285 THR B CA 1
ATOM 2024 C C . THR B 1 104 ? 12.238 10.247 -41.768 1.00 34.84 285 THR B C 1
ATOM 2025 O O . THR B 1 104 ? 13.164 10.169 -40.961 1.00 35.05 285 THR B O 1
ATOM 2029 N N . VAL B 1 105 ? 11.056 10.792 -41.469 1.00 35.40 286 VAL B N 1
ATOM 2030 C CA . VAL B 1 105 ? 10.707 11.291 -40.162 1.00 34.29 286 VAL B CA 1
ATOM 2031 C C . VAL B 1 105 ? 9.624 10.404 -39.565 1.00 34.84 286 VAL B C 1
ATOM 2032 O O . VAL B 1 105 ? 8.581 10.213 -40.170 1.00 36.82 286 VAL B O 1
ATOM 2036 N N . LEU B 1 106 ? 9.887 9.883 -38.365 1.00 34.50 287 LEU B N 1
ATOM 2037 C CA . LEU B 1 106 ? 8.901 9.156 -37.574 1.00 33.93 287 LEU B CA 1
ATOM 2038 C C . LEU B 1 106 ? 8.339 10.091 -36.514 1.00 32.84 287 LEU B C 1
ATOM 2039 O O . LEU B 1 106 ? 9.072 10.672 -35.735 1.00 31.36 287 LEU B O 1
ATOM 2044 N N . ILE B 1 107 ? 7.016 10.199 -36.461 1.00 33.97 288 ILE B N 1
ATOM 2045 C CA . ILE B 1 107 ? 6.365 10.943 -35.413 1.00 33.47 288 ILE B CA 1
ATOM 2046 C C . ILE B 1 107 ? 6.222 10.025 -34.197 1.00 34.66 288 ILE B C 1
ATOM 2047 O O . ILE B 1 107 ? 5.547 9.011 -34.260 1.00 33.93 288 ILE B O 1
ATOM 2052 N N . THR B 1 108 ? 6.883 10.389 -33.093 1.00 35.10 289 THR B N 1
ATOM 2053 C CA . THR B 1 108 ? 6.911 9.572 -31.890 1.00 36.65 289 THR B CA 1
ATOM 2054 C C . THR B 1 108 ? 6.084 10.207 -30.789 1.00 38.47 289 THR B C 1
ATOM 2055 O O . THR B 1 108 ? 5.773 11.401 -30.836 1.00 37.44 289 THR B O 1
ATOM 2059 N N . SER B 1 109 ? 5.722 9.370 -29.816 1.00 41.53 290 SER B N 1
ATOM 2060 C CA . SER B 1 109 ? 5.206 9.841 -28.560 1.00 44.21 290 SER B CA 1
ATOM 2061 C C . SER B 1 109 ? 6.353 10.514 -27.881 1.00 41.55 290 SER B C 1
ATOM 2062 O O . SER B 1 109 ? 7.527 10.274 -28.236 1.00 40.09 290 SER B O 1
ATOM 2065 N N . SER B 1 110 ? 6.031 11.370 -26.914 1.00 40.76 291 SER B N 1
ATOM 2066 C CA . SER B 1 110 ? 7.060 12.059 -26.150 1.00 41.67 291 SER B CA 1
ATOM 2067 C C . SER B 1 110 ? 8.086 11.054 -25.592 1.00 42.46 291 SER B C 1
ATOM 2068 O O . SER B 1 110 ? 7.705 9.969 -25.093 1.00 44.10 291 SER B O 1
ATOM 2071 N N . GLN B 1 111 ? 9.364 11.407 -25.712 1.00 42.90 292 GLN B N 1
ATOM 2072 C CA . GLN B 1 111 ? 10.438 10.652 -25.086 1.00 45.71 292 GLN B CA 1
ATOM 2073 C C . GLN B 1 111 ? 10.733 11.180 -23.699 1.00 45.34 292 GLN B C 1
ATOM 2074 O O . GLN B 1 111 ? 11.616 10.694 -23.047 1.00 46.11 292 GLN B O 1
ATOM 2080 N N . LYS B 1 112 ? 9.917 12.131 -23.243 1.00 47.71 293 LYS B N 1
ATOM 2081 C CA . LYS B 1 112 ? 9.945 12.608 -21.882 1.00 48.77 293 LYS B CA 1
ATOM 2082 C C . LYS B 1 112 ? 8.962 11.836 -21.016 1.00 50.46 293 LYS B C 1
ATOM 2083 O O . LYS B 1 112 ? 8.075 11.159 -21.521 1.00 51.67 293 LYS B O 1
ATOM 2089 N N . GLN B 1 113 ? 9.163 11.936 -19.703 1.00 51.94 294 GLN B N 1
ATOM 2090 C CA . GLN B 1 113 ? 8.267 11.398 -18.696 1.00 56.06 294 GLN B CA 1
ATOM 2091 C C . GLN B 1 113 ? 7.725 12.556 -17.923 1.00 56.37 294 GLN B C 1
ATOM 2092 O O . GLN B 1 113 ? 8.403 13.581 -17.789 1.00 51.09 294 GLN B O 1
ATOM 2098 N N . THR B 1 114 ? 6.486 12.384 -17.466 1.00 59.05 295 THR B N 1
ATOM 2099 C CA . THR B 1 114 ? 5.796 13.399 -16.718 1.00 63.51 295 THR B CA 1
ATOM 2100 C C . THR B 1 114 ? 5.905 13.016 -15.246 1.00 61.29 295 THR B C 1
ATOM 2101 O O . THR B 1 114 ? 5.629 11.884 -14.892 1.00 60.50 295 THR B O 1
ATOM 2105 N N . LEU B 1 115 ? 6.327 13.979 -14.423 1.00 61.02 296 LEU B N 1
ATOM 2106 C CA . LEU B 1 115 ? 6.615 13.756 -13.026 1.00 63.06 296 LEU B CA 1
ATOM 2107 C C . LEU B 1 115 ? 5.429 14.033 -12.127 1.00 66.16 296 LEU B C 1
ATOM 2108 O O . LEU B 1 115 ? 4.762 15.070 -12.221 1.00 66.74 296 LEU B O 1
ATOM 2113 N N . TYR B 1 116 ? 5.152 13.023 -11.302 1.00 70.76 297 TYR B N 1
ATOM 2114 C CA . TYR B 1 116 ? 4.161 13.019 -10.196 1.00 74.18 297 TYR B CA 1
ATOM 2115 C C . TYR B 1 116 ? 4.969 12.816 -8.914 1.00 67.72 297 TYR B C 1
ATOM 2116 O O . TYR B 1 116 ? 4.421 12.922 -7.832 1.00 68.33 297 TYR B O 1
ATOM 2125 N N . GLY B 1 119 ? 0.719 12.883 -4.352 1.00 93.15 300 GLY B N 1
ATOM 2126 C CA . GLY B 1 119 ? 0.500 13.383 -3.008 1.00 98.45 300 GLY B CA 1
ATOM 2127 C C . GLY B 1 119 ? 0.907 14.838 -2.880 1.00 101.27 300 GLY B C 1
ATOM 2128 O O . GLY B 1 119 ? 0.060 15.733 -2.924 1.00 103.71 300 GLY B O 1
ATOM 2129 N N . GLU B 1 120 ? 2.226 15.080 -2.791 1.00 99.44 301 GLU B N 1
ATOM 2130 C CA . GLU B 1 120 ? 2.787 16.433 -2.709 1.00 95.40 301 GLU B CA 1
ATOM 2131 C C . GLU B 1 120 ? 2.632 17.201 -4.020 1.00 92.28 301 GLU B C 1
ATOM 2132 O O . GLU B 1 120 ? 2.628 16.619 -5.101 1.00 91.76 301 GLU B O 1
ATOM 2138 N N . SER B 1 121 ? 2.494 18.518 -3.880 1.00 91.09 302 SER B N 1
ATOM 2139 C CA . SER B 1 121 ? 2.528 19.461 -4.976 1.00 88.64 302 SER B CA 1
ATOM 2140 C C . SER B 1 121 ? 3.908 19.430 -5.687 1.00 84.67 302 SER B C 1
ATOM 2141 O O . SER B 1 121 ? 3.968 19.437 -6.936 1.00 82.20 302 SER B O 1
ATOM 2144 N N . THR B 1 122 ? 4.990 19.358 -4.889 1.00 83.79 303 THR B N 1
ATOM 2145 C CA . THR B 1 122 ? 6.366 19.410 -5.413 1.00 78.11 303 THR B CA 1
ATOM 2146 C C . THR B 1 122 ? 7.110 18.087 -5.315 1.00 74.80 303 THR B C 1
ATOM 2147 O O . THR B 1 122 ? 6.838 17.241 -4.455 1.00 78.00 303 THR B O 1
ATOM 2151 N 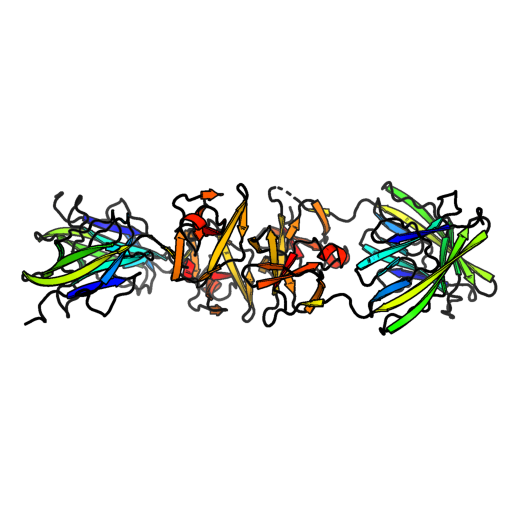N . ILE B 1 123 ? 8.119 17.950 -6.187 1.00 67.85 304 ILE B N 1
ATOM 2152 C CA . ILE B 1 123 ? 8.957 16.764 -6.311 1.00 64.35 304 ILE B CA 1
ATOM 2153 C C . ILE B 1 123 ? 10.420 17.083 -5.977 1.00 60.40 304 ILE B C 1
ATOM 2154 O O . ILE B 1 123 ? 11.026 17.912 -6.617 1.00 56.59 304 ILE B O 1
ATOM 2159 N N . SER B 1 124 ? 10.962 16.426 -4.943 1.00 57.19 305 SER B N 1
ATOM 2160 C CA . SER B 1 124 ? 12.320 16.666 -4.486 1.00 54.51 305 SER B CA 1
ATOM 2161 C C . SER B 1 124 ? 13.308 16.106 -5.483 1.00 51.35 305 SER B C 1
ATOM 2162 O O . SER B 1 124 ? 13.013 15.115 -6.156 1.00 48.60 305 SER B O 1
ATOM 2165 N N . THR B 1 125 ? 14.468 16.769 -5.569 1.00 50.04 306 THR B N 1
ATOM 2166 C CA . THR B 1 125 ? 15.601 16.282 -6.339 1.00 47.57 306 THR B CA 1
ATOM 2167 C C . THR B 1 125 ? 16.793 16.065 -5.449 1.00 46.80 306 THR B C 1
ATOM 2168 O O . THR B 1 125 ? 16.888 16.634 -4.376 1.00 46.53 306 THR B O 1
ATOM 2172 N N . TYR B 1 126 ? 17.701 15.220 -5.933 1.00 46.09 307 TYR B N 1
ATOM 2173 C CA . TYR B 1 126 ? 18.895 14.766 -5.178 1.00 47.09 307 TYR B CA 1
ATOM 2174 C C . TYR B 1 126 ? 20.128 14.761 -6.073 1.00 45.22 307 TYR B C 1
ATOM 2175 O O . TYR B 1 126 ? 19.998 14.683 -7.310 1.00 43.74 307 TYR B O 1
ATOM 2184 N N . SER B 1 127 ? 21.302 14.848 -5.442 1.00 45.45 308 SER B N 1
ATOM 2185 C CA . SER B 1 127 ? 22.548 14.591 -6.115 1.00 44.35 308 SER B CA 1
ATOM 2186 C C . SER B 1 127 ? 23.215 13.445 -5.438 1.00 45.50 308 SER B C 1
ATOM 2187 O O . SER B 1 127 ? 23.146 13.312 -4.217 1.00 46.29 308 SER B O 1
ATOM 2190 N N . ILE B 1 128 ? 23.850 12.584 -6.235 1.00 44.56 309 ILE B N 1
ATOM 2191 C CA . ILE B 1 128 ? 24.518 11.426 -5.711 1.00 45.36 309 ILE B CA 1
ATOM 2192 C C . ILE B 1 128 ? 26.012 11.507 -5.977 1.00 44.65 309 ILE B C 1
ATOM 2193 O O . ILE B 1 128 ? 26.441 11.734 -7.076 1.00 42.07 309 ILE B O 1
ATOM 2198 N N . TYR B 1 129 ? 26.792 11.310 -4.920 1.00 46.14 310 TYR B N 1
ATOM 2199 C CA . TYR B 1 129 ? 28.269 11.251 -4.959 1.00 46.72 310 TYR B CA 1
ATOM 2200 C C . TYR B 1 129 ? 28.725 9.975 -4.249 1.00 49.24 310 TYR B C 1
ATOM 2201 O O . TYR B 1 129 ? 28.638 9.932 -3.013 1.00 50.65 310 TYR B O 1
ATOM 2210 N N . GLY B 1 130 ? 29.190 8.987 -5.018 1.00 51.06 311 GLY B N 1
ATOM 2211 C CA . GLY B 1 130 ? 29.438 7.654 -4.518 1.00 53.07 311 GLY B CA 1
ATOM 2212 C C . GLY B 1 130 ? 28.111 7.098 -4.030 1.00 54.42 311 GLY B C 1
ATOM 2213 O O . GLY B 1 130 ? 27.152 6.958 -4.783 1.00 54.29 311 GLY B O 1
ATOM 2214 N N . ASN B 1 131 ? 28.064 6.817 -2.732 1.00 56.24 312 ASN B N 1
ATOM 2215 C CA . ASN B 1 131 ? 26.940 6.217 -2.078 1.00 58.94 312 ASN B CA 1
ATOM 2216 C C . ASN B 1 131 ? 26.156 7.210 -1.180 1.00 57.75 312 ASN B C 1
ATOM 2217 O O . ASN B 1 131 ? 25.291 6.802 -0.422 1.00 58.31 312 ASN B O 1
ATOM 2222 N N . ASN B 1 132 ? 26.493 8.498 -1.306 1.00 54.38 313 ASN B N 1
ATOM 2223 C CA . ASN B 1 132 ? 25.898 9.537 -0.537 1.00 52.63 313 ASN B CA 1
ATOM 2224 C C . ASN B 1 132 ? 24.894 10.302 -1.388 1.00 50.37 313 ASN B C 1
ATOM 2225 O O . ASN B 1 132 ? 25.195 10.714 -2.522 1.00 47.19 313 ASN B O 1
ATOM 2230 N N . VAL B 1 133 ? 23.706 10.502 -0.819 1.00 49.90 314 VAL B N 1
ATOM 2231 C CA . VAL B 1 133 ? 22.637 11.197 -1.480 1.00 48.84 314 VAL B CA 1
ATOM 2232 C C . VAL B 1 133 ? 22.445 12.527 -0.786 1.00 48.87 314 VAL B C 1
ATOM 2233 O O . VAL B 1 133 ? 22.219 12.566 0.399 1.00 49.47 314 VAL B O 1
ATOM 2237 N N . LEU B 1 134 ? 22.549 13.626 -1.542 1.00 47.94 315 LEU B N 1
ATOM 2238 C CA . LEU B 1 134 ? 22.328 14.960 -1.012 1.00 48.55 315 LEU B CA 1
ATOM 2239 C C . LEU B 1 134 ? 21.073 15.588 -1.585 1.00 49.40 315 LEU B C 1
ATOM 2240 O O . LEU B 1 134 ? 20.802 15.460 -2.732 1.00 47.14 315 LEU B O 1
ATOM 2245 N N . CYS B 1 135 ? 20.270 16.176 -0.704 1.00 55.88 316 CYS B N 1
ATOM 2246 C CA . CYS B 1 135 ? 19.086 16.915 -1.069 1.00 61.31 316 CYS B CA 1
ATOM 2247 C C . CYS B 1 135 ? 19.490 18.143 -1.877 1.00 62.69 316 CYS B C 1
ATOM 2248 O O . CYS B 1 135 ? 20.268 18.952 -1.416 1.00 63.95 316 CYS B O 1
ATOM 2251 N N . ASN B 1 136 ? 18.887 18.344 -3.049 1.00 66.89 317 ASN B N 1
ATOM 2252 C CA . ASN B 1 136 ? 18.827 19.716 -3.601 1.00 71.74 317 ASN B CA 1
ATOM 2253 C C . ASN B 1 136 ? 17.626 20.422 -3.022 1.00 80.12 317 ASN B C 1
ATOM 2254 O O . ASN B 1 136 ? 16.708 19.765 -2.551 1.00 88.69 317 ASN B O 1
ATOM 2259 N N . SER B 1 137 ? 17.653 21.758 -2.989 1.00 83.58 318 SER B N 1
ATOM 2260 C CA . SER B 1 137 ? 16.419 22.510 -2.693 1.00 89.00 318 SER B CA 1
ATOM 2261 C C . SER B 1 137 ? 15.581 22.701 -3.970 1.00 91.84 318 SER B C 1
ATOM 2262 O O . SER B 1 137 ? 14.374 22.845 -3.891 1.00 97.46 318 SER B O 1
ATOM 2265 N N . THR B 1 138 ? 16.246 22.677 -5.131 1.00 89.07 319 THR B N 1
ATOM 2266 C CA . THR B 1 138 ? 15.601 22.657 -6.440 1.00 85.43 319 THR B CA 1
ATOM 2267 C C . THR B 1 138 ? 14.545 21.550 -6.527 1.00 84.06 319 THR B C 1
ATOM 2268 O O . THR B 1 138 ? 14.737 20.419 -6.050 1.00 90.25 319 THR B O 1
ATOM 2272 N N . THR B 1 139 ? 13.390 21.907 -7.096 1.00 75.26 320 THR B N 1
ATOM 2273 C CA . THR B 1 139 ? 12.247 21.007 -7.138 1.00 70.50 320 THR B CA 1
ATOM 2274 C C . THR B 1 139 ? 11.620 21.017 -8.511 1.00 64.79 320 THR B C 1
ATOM 2275 O O . THR B 1 139 ? 11.828 21.898 -9.282 1.00 62.61 320 THR B O 1
ATOM 2279 N N . PHE B 1 140 ? 10.818 19.996 -8.791 1.00 64.43 321 PHE B N 1
ATOM 2280 C CA . PHE B 1 140 ? 9.939 19.991 -9.932 1.00 65.92 321 PHE B CA 1
ATOM 2281 C C . PHE B 1 140 ? 8.498 20.035 -9.435 1.00 69.94 321 PHE B C 1
ATOM 2282 O O . PHE B 1 140 ? 8.216 19.601 -8.324 1.00 72.96 321 PHE B O 1
ATOM 2290 N N . LYS B 1 141 ? 7.631 20.586 -10.289 1.00 76.72 322 LYS B N 1
ATOM 2291 C CA . LYS B 1 141 ? 6.205 20.674 -10.076 1.00 84.35 322 LYS B CA 1
ATOM 2292 C C . LYS B 1 141 ? 5.544 19.446 -10.680 1.00 86.01 322 LYS B C 1
ATOM 2293 O O . LYS B 1 141 ? 6.000 18.957 -11.717 1.00 89.39 322 LYS B O 1
ATOM 2299 N N . ASP B 1 142 ? 4.472 18.977 -10.029 1.00 85.39 323 ASP B N 1
ATOM 2300 C CA . ASP B 1 142 ? 3.558 18.028 -10.634 1.00 83.01 323 ASP B CA 1
ATOM 2301 C C . ASP B 1 142 ? 3.305 18.354 -12.104 1.00 78.17 323 ASP B C 1
ATOM 2302 O O . ASP B 1 142 ? 3.116 19.521 -12.444 1.00 76.53 323 ASP B O 1
ATOM 2307 N N . GLY B 1 143 ? 3.369 17.318 -12.954 1.00 74.82 324 GLY B N 1
ATOM 2308 C CA . GLY B 1 143 ? 3.216 17.435 -14.387 1.00 71.92 324 GLY B CA 1
ATOM 2309 C C . GLY B 1 143 ? 4.409 17.928 -15.208 1.00 69.96 324 GLY B C 1
ATOM 2310 O O . GLY B 1 143 ? 4.286 18.085 -16.419 1.00 67.51 324 GLY B O 1
ATOM 2311 N N . ASP B 1 144 ? 5.542 18.232 -14.559 1.00 68.61 325 ASP B N 1
ATOM 2312 C CA . ASP B 1 144 ? 6.740 18.677 -15.295 1.00 66.72 325 ASP B CA 1
ATOM 2313 C C . ASP B 1 144 ? 7.254 17.545 -16.171 1.00 62.03 325 ASP B C 1
ATOM 2314 O O . ASP B 1 144 ? 7.086 16.384 -15.845 1.00 62.34 325 ASP B O 1
ATOM 2319 N N . GLN B 1 145 ? 7.853 17.890 -17.298 1.00 56.40 326 GLN B N 1
ATOM 2320 C CA . GLN B 1 145 ? 8.298 16.880 -18.249 1.00 54.41 326 GLN B CA 1
ATOM 2321 C C . GLN B 1 145 ? 9.813 16.890 -18.349 1.00 49.16 326 GLN B C 1
ATOM 2322 O O . GLN B 1 145 ? 10.424 17.925 -18.601 1.00 45.75 326 GLN B O 1
ATOM 2328 N N . VAL B 1 146 ? 10.410 15.708 -18.173 1.00 44.85 327 VAL B N 1
ATOM 2329 C CA . VAL B 1 146 ? 11.834 15.528 -18.236 1.00 43.20 327 VAL B CA 1
ATOM 2330 C C . VAL B 1 146 ? 12.232 14.241 -18.951 1.00 41.00 327 VAL B C 1
ATOM 2331 O O . VAL B 1 146 ? 11.485 13.269 -18.986 1.00 39.66 327 VAL B O 1
ATOM 2335 N N . TYR B 1 147 ? 13.451 14.238 -19.495 1.00 38.83 328 TYR B N 1
ATOM 2336 C CA . TYR B 1 147 ? 14.157 13.026 -19.973 1.00 37.47 328 TYR B CA 1
ATOM 2337 C C . TYR B 1 147 ? 14.691 12.273 -18.755 1.00 37.61 328 TYR B C 1
ATOM 2338 O O . TYR B 1 147 ? 15.160 12.929 -17.801 1.00 39.15 328 TYR B O 1
ATOM 2347 N N . VAL B 1 148 ? 14.617 10.946 -18.793 1.00 38.01 329 VAL B N 1
ATOM 2348 C CA . VAL B 1 148 ? 15.077 10.097 -17.736 1.00 40.33 329 VAL B CA 1
ATOM 2349 C C . VAL B 1 148 ? 16.070 9.096 -18.301 1.00 42.07 329 VAL B C 1
ATOM 2350 O O . VAL B 1 148 ? 15.813 8.471 -19.326 1.00 42.54 329 VAL B O 1
ATOM 2354 N N . SER B 1 149 ? 17.220 8.966 -17.636 1.00 43.18 330 SER B N 1
ATOM 2355 C CA . SER B 1 149 ? 18.227 8.027 -18.043 1.00 44.56 330 SER B CA 1
ATOM 2356 C C . SER B 1 149 ? 17.687 6.620 -17.822 1.00 47.12 330 SER B C 1
ATOM 2357 O O . SER B 1 149 ? 16.923 6.375 -16.910 1.00 49.14 330 SER B O 1
ATOM 2360 N N . ASP B 1 150 ? 18.132 5.697 -18.672 1.00 51.18 331 ASP B N 1
ATOM 2361 C CA . ASP B 1 150 ? 17.787 4.275 -18.614 1.00 56.68 331 ASP B CA 1
ATOM 2362 C C . ASP B 1 150 ? 18.410 3.529 -17.446 1.00 57.68 331 ASP B C 1
ATOM 2363 O O . ASP B 1 150 ? 17.908 2.500 -17.068 1.00 59.50 331 ASP B O 1
ATOM 2368 N N . GLN B 1 151 ? 19.500 4.047 -16.876 1.00 59.15 332 GLN B N 1
ATOM 2369 C CA . GLN B 1 151 ? 20.143 3.457 -15.706 1.00 62.31 332 GLN B CA 1
ATOM 2370 C C . GLN B 1 151 ? 19.670 4.116 -14.422 1.00 60.85 332 GLN B C 1
ATOM 2371 O O . GLN B 1 151 ? 19.938 5.290 -14.184 1.00 61.12 332 GLN B O 1
ATOM 2377 N N . THR B 1 152 ? 18.972 3.340 -13.590 1.00 58.82 333 THR B N 1
ATOM 2378 C CA . THR B 1 152 ? 18.595 3.774 -12.254 1.00 60.53 333 THR B CA 1
ATOM 2379 C C . THR B 1 152 ? 19.735 3.428 -11.322 1.00 59.91 333 THR B C 1
ATOM 2380 O O . THR B 1 152 ? 20.626 2.697 -11.700 1.00 59.79 333 THR B O 1
ATOM 2384 N N . LYS B 1 153 ? 19.697 3.970 -10.105 1.00 59.95 334 LYS B N 1
ATOM 2385 C CA . LYS B 1 153 ? 20.715 3.728 -9.094 1.00 59.37 334 LYS B CA 1
ATOM 2386 C C . LYS B 1 153 ? 20.030 3.598 -7.765 1.00 59.42 334 LYS B C 1
ATOM 2387 O O . LYS B 1 153 ? 19.182 4.399 -7.429 1.00 59.75 334 LYS B O 1
ATOM 2393 N N . THR B 1 154 ? 20.401 2.568 -7.005 1.00 61.44 335 THR B N 1
ATOM 2394 C CA . THR B 1 154 ? 19.764 2.245 -5.740 1.00 63.99 335 THR B CA 1
ATOM 2395 C C . THR B 1 154 ? 20.742 2.473 -4.591 1.00 63.61 335 THR B C 1
ATOM 2396 O O . THR B 1 154 ? 21.874 2.062 -4.659 1.00 64.66 335 THR B O 1
ATOM 2400 N N . VAL B 1 155 ? 20.295 3.187 -3.559 1.00 63.36 336 VAL B N 1
ATOM 2401 C CA . VAL B 1 155 ? 21.150 3.605 -2.453 1.00 64.32 336 VAL B CA 1
ATOM 2402 C C . VAL B 1 155 ? 20.303 3.556 -1.217 1.00 65.86 336 VAL B C 1
ATOM 2403 O O . VAL B 1 155 ? 19.258 4.198 -1.178 1.00 66.23 336 VAL B O 1
ATOM 2407 N N . GLY B 1 156 ? 20.765 2.803 -0.216 1.00 67.31 337 GLY B N 1
ATOM 2408 C CA . GLY B 1 156 ? 20.002 2.527 0.991 1.00 70.62 337 GLY B CA 1
ATOM 2409 C C . GLY B 1 156 ? 18.647 1.900 0.679 1.00 71.80 337 GLY B C 1
ATOM 2410 O O . GLY B 1 156 ? 17.654 2.242 1.319 1.00 73.51 337 GLY B O 1
ATOM 2411 N N . GLY B 1 157 ? 18.615 1.011 -0.326 1.00 71.31 338 GLY B N 1
ATOM 2412 C CA . GLY B 1 157 ? 17.402 0.307 -0.729 1.00 70.91 338 GLY B CA 1
ATOM 2413 C C . GLY B 1 157 ? 16.364 1.136 -1.478 1.00 69.84 338 GLY B C 1
ATOM 2414 O O . GLY B 1 157 ? 15.290 0.640 -1.786 1.00 70.24 338 GLY B O 1
ATOM 2415 N N . VAL B 1 158 ? 16.690 2.395 -1.791 1.00 67.83 339 VAL B N 1
ATOM 2416 C CA . VAL B 1 158 ? 15.794 3.308 -2.500 1.00 64.84 339 VAL B CA 1
ATOM 2417 C C . VAL B 1 158 ? 16.326 3.497 -3.912 1.00 62.15 339 VAL B C 1
ATOM 2418 O O . VAL B 1 158 ? 17.520 3.731 -4.095 1.00 61.09 339 VAL B O 1
ATOM 2422 N N . SER B 1 159 ? 15.435 3.401 -4.904 1.00 59.89 340 SER B N 1
ATOM 2423 C CA . SER B 1 159 ? 15.790 3.599 -6.303 1.00 57.97 340 SER B CA 1
ATOM 2424 C C . SER B 1 159 ? 15.635 5.061 -6.686 1.00 55.04 340 SER B C 1
ATOM 2425 O O . SER B 1 159 ? 14.655 5.707 -6.308 1.00 55.36 340 SER B O 1
ATOM 2428 N N . TYR B 1 160 ? 16.613 5.569 -7.455 1.00 51.26 341 TYR B N 1
ATOM 2429 C CA . TYR B 1 160 ? 16.670 6.962 -7.968 1.00 48.24 341 TYR B CA 1
ATOM 2430 C C . TYR B 1 160 ? 16.837 6.930 -9.482 1.00 46.25 341 TYR B C 1
ATOM 2431 O O . TYR B 1 160 ? 17.583 6.069 -9.980 1.00 46.31 341 TYR B O 1
ATOM 2440 N N . SER B 1 161 ? 16.179 7.865 -10.166 1.00 45.98 342 SER B N 1
ATOM 2441 C CA . SER B 1 161 ? 16.288 8.034 -11.604 1.00 45.54 342 SER B CA 1
ATOM 2442 C C . SER B 1 161 ? 16.903 9.400 -11.924 1.00 44.20 342 SER B C 1
ATOM 2443 O O . SER B 1 161 ? 16.590 10.414 -11.272 1.00 44.51 342 SER B O 1
ATOM 2446 N N . GLN B 1 162 ? 17.801 9.405 -12.915 1.00 42.51 343 GLN B N 1
ATOM 2447 C CA . GLN B 1 162 ? 18.575 10.598 -13.268 1.00 42.14 343 GLN B CA 1
ATOM 2448 C C . GLN B 1 162 ? 17.887 11.292 -14.402 1.00 39.55 343 GLN B C 1
ATOM 2449 O O . GLN B 1 162 ? 17.577 10.663 -15.382 1.00 40.64 343 GLN B O 1
ATOM 2455 N N . VAL B 1 163 ? 17.645 12.596 -14.261 1.00 38.87 344 VAL B N 1
ATOM 2456 C CA . VAL B 1 163 ? 16.771 13.319 -15.164 1.00 39.31 344 VAL B CA 1
ATOM 2457 C C . VAL B 1 163 ? 17.372 14.615 -15.700 1.00 39.04 344 VAL B C 1
ATOM 2458 O O . VAL B 1 163 ? 18.359 15.076 -15.206 1.00 37.16 344 VAL B O 1
ATOM 2462 N N . SER B 1 164 ? 16.753 15.183 -16.738 1.00 39.42 345 SER B N 1
ATOM 2463 C CA . SER B 1 164 ? 17.156 16.459 -17.304 1.00 40.41 345 SER B CA 1
ATOM 2464 C C . SER B 1 164 ? 16.031 16.976 -18.185 1.00 43.96 345 SER B C 1
ATOM 2465 O O . SER B 1 164 ? 15.429 16.221 -18.956 1.00 45.60 345 SER B O 1
ATOM 2468 N N . PRO B 1 165 ? 15.689 18.275 -18.102 1.00 46.06 346 PRO B N 1
ATOM 2469 C CA . PRO B 1 165 ? 14.701 18.849 -19.017 1.00 45.89 346 PRO B CA 1
ATOM 2470 C C . PRO B 1 165 ? 15.271 19.137 -20.418 1.00 46.18 346 PRO B C 1
ATOM 2471 O O . PRO B 1 165 ? 14.478 19.399 -21.294 1.00 50.06 346 PRO B O 1
ATOM 2475 N N . LYS B 1 166 ? 16.591 19.066 -20.603 1.00 46.74 347 LYS B N 1
ATOM 2476 C CA . LYS B 1 166 ? 17.228 19.510 -21.847 1.00 48.86 347 LYS B CA 1
ATOM 2477 C C . LYS B 1 166 ? 17.298 18.427 -22.940 1.00 46.01 347 LYS B C 1
ATOM 2478 O O . LYS B 1 166 ? 16.814 18.628 -24.057 1.00 45.12 347 LYS B O 1
ATOM 2484 N N . SER B 1 167 ? 17.886 17.274 -22.604 1.00 41.72 348 SER B N 1
ATOM 2485 C CA . SER B 1 167 ? 17.932 16.154 -23.517 1.00 39.98 348 SER B CA 1
ATOM 2486 C C . SER B 1 167 ? 18.105 14.847 -22.820 1.00 38.68 348 SER B C 1
ATOM 2487 O O . SER B 1 167 ? 18.498 14.796 -21.666 1.00 40.09 348 SER B O 1
ATOM 2490 N N . LYS B 1 168 ? 17.841 13.775 -23.565 1.00 39.54 349 LYS B N 1
ATOM 2491 C CA . LYS B 1 168 ? 18.032 12.417 -23.109 1.00 42.97 349 LYS B CA 1
ATOM 2492 C C . LYS B 1 168 ? 19.485 12.220 -22.675 1.00 43.32 349 LYS B C 1
ATOM 2493 O O . LYS B 1 168 ? 19.788 11.622 -21.640 1.00 45.05 349 LYS B O 1
ATOM 2499 N N . ASN B 1 169 ? 20.392 12.730 -23.502 1.00 45.84 350 ASN B N 1
ATOM 2500 C CA . ASN B 1 169 ? 21.783 12.480 -23.273 1.00 48.53 350 ASN B CA 1
ATOM 2501 C C . ASN B 1 169 ? 22.278 13.196 -21.999 1.00 44.12 350 ASN B C 1
ATOM 2502 O O . ASN B 1 169 ? 22.993 12.645 -21.210 1.00 44.02 350 ASN B O 1
ATOM 2507 N N . ASP B 1 170 ? 21.810 14.423 -21.791 1.00 42.15 351 ASP B N 1
ATOM 2508 C CA . ASP B 1 170 ? 22.066 15.166 -20.574 1.00 43.44 351 ASP B CA 1
ATOM 2509 C C . ASP B 1 170 ? 21.559 14.476 -19.325 1.00 42.70 351 ASP B C 1
ATOM 2510 O O . ASP B 1 170 ? 22.170 14.591 -18.261 1.00 44.41 351 ASP B O 1
ATOM 2515 N N . ALA B 1 171 ? 20.468 13.718 -19.428 1.00 39.85 352 ALA B N 1
ATOM 2516 C CA . ALA B 1 171 ? 19.976 12.983 -18.270 1.00 41.59 352 ALA B CA 1
ATOM 2517 C C . ALA B 1 171 ? 20.931 11.903 -17.761 1.00 42.57 352 ALA B C 1
ATOM 2518 O O . ALA B 1 171 ? 20.857 11.513 -16.589 1.00 43.41 352 ALA B O 1
ATOM 2520 N N . ASN B 1 172 ? 21.855 11.446 -18.611 1.00 40.80 353 ASN B N 1
ATOM 2521 C CA . ASN B 1 172 ? 22.850 10.456 -18.193 1.00 40.57 353 ASN B CA 1
ATOM 2522 C C . ASN B 1 172 ? 23.956 10.957 -17.270 1.00 40.75 353 ASN B C 1
ATOM 2523 O O . ASN B 1 172 ? 24.674 10.145 -16.656 1.00 39.50 353 ASN B O 1
ATOM 2528 N N . SER B 1 173 ? 24.104 12.282 -17.161 1.00 39.14 354 SER B N 1
ATOM 2529 C CA . SER B 1 173 ? 25.167 12.888 -16.361 1.00 38.44 354 SER B CA 1
ATOM 2530 C C . SER B 1 173 ? 24.785 14.183 -15.659 1.00 36.96 354 SER B C 1
ATOM 2531 O O . SER B 1 173 ? 25.655 14.95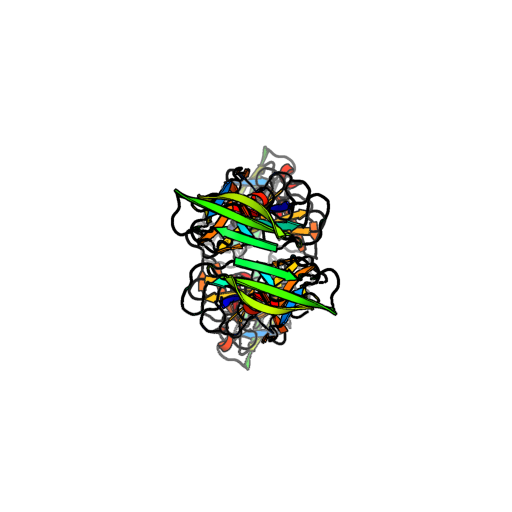2 -15.263 1.00 35.99 354 SER B O 1
ATOM 2534 N N . SER B 1 174 ? 23.482 14.446 -15.516 1.00 37.36 355 SER B N 1
ATOM 2535 C CA . SER B 1 174 ? 23.002 15.710 -14.905 1.00 36.79 355 SER B CA 1
ATOM 2536 C C . SER B 1 174 ? 23.318 15.814 -13.398 1.00 37.66 355 SER B C 1
ATOM 2537 O O . SER B 1 174 ? 23.395 16.912 -12.858 1.00 38.52 355 SER B O 1
ATOM 2540 N N . ASN B 1 175 ? 23.452 14.654 -12.747 1.00 38.13 356 ASN B N 1
ATOM 2541 C CA . ASN B 1 175 ? 23.433 14.530 -11.298 1.00 41.63 356 ASN B CA 1
ATOM 2542 C C . ASN B 1 175 ? 22.235 15.220 -10.608 1.00 42.28 356 ASN B C 1
ATOM 2543 O O . ASN B 1 175 ? 22.348 15.720 -9.484 1.00 45.16 356 ASN B O 1
ATOM 2548 N N . ILE B 1 176 ? 21.099 15.236 -11.312 1.00 41.88 357 ILE B N 1
ATOM 2549 C CA . ILE B 1 176 ? 19.805 15.594 -10.758 1.00 43.98 357 ILE B CA 1
ATOM 2550 C C . ILE B 1 176 ? 18.961 14.321 -10.759 1.00 41.97 357 ILE B C 1
ATOM 2551 O O . ILE B 1 176 ? 18.677 13.767 -11.800 1.00 40.36 357 ILE B O 1
ATOM 2556 N N . TRP B 1 177 ? 18.620 13.834 -9.567 1.00 41.48 358 TRP B N 1
ATOM 2557 C CA . TRP B 1 177 ? 17.935 12.590 -9.423 1.00 41.82 358 TRP B CA 1
ATOM 2558 C C . TRP B 1 177 ? 16.631 12.831 -8.689 1.00 42.98 358 TRP B C 1
ATOM 2559 O O . TRP B 1 177 ? 16.530 13.741 -7.865 1.00 42.56 358 TRP B O 1
ATOM 2570 N N . VAL B 1 178 ? 15.631 12.002 -8.999 1.00 44.48 359 VAL B N 1
ATOM 2571 C CA . VAL B 1 178 ? 14.359 11.946 -8.272 1.00 46.59 359 VAL B CA 1
ATOM 2572 C C . VAL B 1 178 ? 14.184 10.518 -7.792 1.00 49.00 359 VAL B C 1
ATOM 2573 O O . VAL B 1 178 ? 14.805 9.603 -8.343 1.00 48.57 359 VAL B O 1
ATOM 2577 N N . LYS B 1 179 ? 13.340 10.309 -6.782 1.00 53.70 360 LYS B N 1
ATOM 2578 C CA . LYS B 1 179 ? 13.037 8.949 -6.362 1.00 58.71 360 LYS B CA 1
ATOM 2579 C C . LYS B 1 179 ? 12.227 8.292 -7.467 1.00 62.04 360 LYS B C 1
ATOM 2580 O O . LYS B 1 179 ? 11.274 8.864 -7.976 1.00 62.17 360 LYS B O 1
ATOM 2586 N N . THR B 1 180 ? 12.623 7.083 -7.878 1.00 66.13 361 THR B N 1
ATOM 2587 C CA . THR B 1 180 ? 11.904 6.334 -8.922 1.00 66.99 361 THR B CA 1
ATOM 2588 C C . THR B 1 180 ? 10.554 5.951 -8.280 1.00 72.91 361 THR B C 1
ATOM 2589 O O . THR B 1 180 ? 10.530 5.531 -7.125 1.00 78.79 361 THR B O 1
ATOM 2593 N N . SER B 1 181 ? 9.436 6.136 -8.988 1.00 78.56 362 SER B N 1
ATOM 2594 C CA . SER B 1 181 ? 8.160 6.510 -8.304 1.00 84.63 362 SER B CA 1
ATOM 2595 C C . SER B 1 181 ? 7.647 5.608 -7.154 1.00 88.13 362 SER B C 1
ATOM 2596 O O . SER B 1 181 ? 6.950 4.616 -7.365 1.00 94.53 362 SER B O 1
ATOM 2599 N N . ASP C 1 7 ? 28.194 39.447 62.803 1.00 85.66 188 ASP C N 1
ATOM 2600 C CA . ASP C 1 7 ? 29.012 38.414 62.038 1.00 88.60 188 ASP C CA 1
ATOM 2601 C C . ASP C 1 7 ? 28.222 37.566 60.978 1.00 86.33 188 ASP C C 1
ATOM 2602 O O . ASP C 1 7 ? 27.385 36.718 61.317 1.00 84.74 188 ASP C O 1
ATOM 2607 N N . THR C 1 8 ? 28.563 37.777 59.699 1.00 85.53 189 THR C N 1
ATOM 2608 C CA . THR C 1 8 ? 27.762 37.355 58.540 1.00 84.14 189 THR C CA 1
ATOM 2609 C C . THR C 1 8 ? 28.082 35.988 57.900 1.00 85.65 189 THR C C 1
ATOM 2610 O O . THR C 1 8 ? 27.215 35.468 57.201 1.00 84.03 189 THR C O 1
ATOM 2614 N N . THR C 1 9 ? 29.309 35.480 58.081 1.00 83.69 190 THR C N 1
ATOM 2615 C CA . THR C 1 9 ? 29.837 34.383 57.256 1.00 79.94 190 THR C CA 1
ATOM 2616 C C . THR C 1 9 ? 29.080 33.044 57.438 1.00 74.72 190 THR C C 1
ATOM 2617 O O . THR C 1 9 ? 28.942 32.277 56.464 1.00 74.62 190 THR C O 1
ATOM 2621 N N . GLN C 1 10 ? 28.562 32.793 58.653 1.00 65.87 191 GLN C N 1
ATOM 2622 C CA . GLN C 1 10 ? 27.734 31.596 58.923 1.00 62.03 191 GLN C CA 1
ATOM 2623 C C . GLN C 1 10 ? 26.256 31.732 58.502 1.00 55.92 191 GLN C C 1
ATOM 2624 O O . GLN C 1 10 ? 25.485 30.813 58.639 1.00 54.94 191 GLN C O 1
ATOM 2630 N N . ASN C 1 11 ? 25.859 32.896 58.004 1.00 52.18 192 ASN C N 1
ATOM 2631 C CA . ASN C 1 11 ? 24.471 33.092 57.610 1.00 51.35 192 ASN C CA 1
ATOM 2632 C C . ASN C 1 11 ? 24.172 32.553 56.219 1.00 47.44 192 ASN C C 1
ATOM 2633 O O . ASN C 1 11 ? 25.057 32.409 55.393 1.00 46.71 192 ASN C O 1
ATOM 2638 N N . PRO C 1 12 ? 22.902 32.200 55.949 1.00 45.13 193 PRO C N 1
ATOM 2639 C CA . PRO C 1 12 ? 22.500 31.717 54.639 1.00 44.33 193 PRO C CA 1
ATOM 2640 C C . PRO C 1 12 ? 22.828 32.749 53.562 1.00 43.43 193 PRO C C 1
ATOM 2641 O O . PRO C 1 12 ? 22.898 33.922 53.865 1.00 43.59 193 PRO C O 1
ATOM 2645 N N . GLN C 1 13 ? 23.087 32.253 52.352 1.00 41.12 194 GLN C N 1
ATOM 2646 C CA . GLN C 1 13 ? 23.314 33.068 51.197 1.00 39.37 194 GLN C CA 1
ATOM 2647 C C . GLN C 1 13 ? 22.166 32.857 50.232 1.00 37.91 194 GLN C C 1
ATOM 2648 O O . GLN C 1 13 ? 21.842 31.716 49.882 1.00 36.96 194 GLN C O 1
ATOM 2654 N N . ILE C 1 14 ? 21.578 33.976 49.809 1.00 37.80 195 ILE C N 1
ATOM 2655 C CA . ILE C 1 14 ? 20.535 34.006 48.819 1.00 39.26 195 ILE C CA 1
ATOM 2656 C C . ILE C 1 14 ? 21.108 34.188 47.422 1.00 41.70 195 ILE C C 1
ATOM 2657 O O . ILE C 1 14 ? 21.838 35.136 47.160 1.00 45.98 195 ILE C O 1
ATOM 2662 N N . ASN C 1 15 ? 20.793 33.220 46.553 1.00 41.74 196 ASN C N 1
ATOM 2663 C CA . ASN C 1 15 ? 21.224 33.142 45.154 1.00 40.63 196 ASN C CA 1
ATOM 2664 C C . ASN C 1 15 ? 20.043 33.411 44.236 1.00 41.97 196 ASN C C 1
ATOM 2665 O O . ASN C 1 15 ? 18.860 33.250 44.648 1.00 44.01 196 ASN C O 1
ATOM 2670 N N . TRP C 1 16 ? 20.349 33.880 43.021 1.00 40.06 197 TRP C N 1
ATOM 2671 C CA . TRP C 1 16 ? 19.357 33.975 41.992 1.00 38.59 197 TRP C CA 1
ATOM 2672 C C . TRP C 1 16 ? 19.894 33.715 40.611 1.00 38.90 197 TRP C C 1
ATOM 2673 O O . TRP C 1 16 ? 21.078 33.919 40.340 1.00 38.96 197 TRP C O 1
ATOM 2684 N N . THR C 1 17 ? 19.002 33.219 39.744 1.00 39.63 198 THR C N 1
ATOM 2685 C CA . THR C 1 17 ? 19.310 32.982 38.350 1.00 39.22 198 THR C CA 1
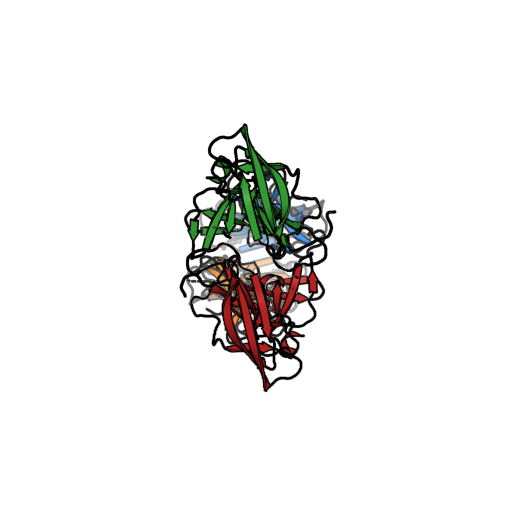ATOM 2686 C C . THR C 1 17 ? 18.304 33.735 37.504 1.00 39.48 198 THR C C 1
ATOM 2687 O O . THR C 1 17 ? 17.145 33.868 37.858 1.00 35.56 198 THR C O 1
ATOM 2691 N N . LYS C 1 18 ? 18.807 34.260 36.387 1.00 41.60 199 LYS C N 1
ATOM 2692 C CA . LYS C 1 18 ? 18.045 34.957 35.371 1.00 40.00 199 LYS C CA 1
ATOM 2693 C C . LYS C 1 18 ? 18.329 34.247 34.058 1.00 40.76 199 LYS C C 1
ATOM 2694 O O . LYS C 1 18 ? 19.475 34.121 33.661 1.00 44.30 199 LYS C O 1
ATOM 2700 N N . GLY C 1 19 ? 17.270 33.747 33.417 1.00 40.23 200 GLY C N 1
ATOM 2701 C CA . GLY C 1 19 ? 17.370 32.933 32.229 1.00 40.68 200 GLY C CA 1
ATOM 2702 C C . GLY C 1 19 ? 18.334 31.782 32.319 1.00 42.38 200 GLY C C 1
ATOM 2703 O O . GLY C 1 19 ? 19.027 31.488 31.379 1.00 50.70 200 GLY C O 1
ATOM 2704 N N . GLY C 1 20 ? 18.390 31.121 33.466 1.00 45.27 201 GLY C N 1
ATOM 2705 C CA . GLY C 1 20 ? 19.310 30.017 33.684 1.00 46.54 201 GLY C CA 1
ATOM 2706 C C . GLY C 1 20 ? 20.688 30.390 34.244 1.00 49.37 201 GLY C C 1
ATOM 2707 O O . GLY C 1 20 ? 21.349 29.528 34.796 1.00 49.18 201 GLY C O 1
ATOM 2708 N N . GLN C 1 21 ? 21.109 31.655 34.121 1.00 49.01 202 GLN C N 1
ATOM 2709 C CA . GLN C 1 21 ? 22.453 32.073 34.517 1.00 52.54 202 GLN C CA 1
ATOM 2710 C C . GLN C 1 21 ? 22.483 32.601 35.949 1.00 47.90 202 GLN C C 1
ATOM 2711 O O . GLN C 1 21 ? 21.786 33.547 36.280 1.00 46.91 202 GLN C O 1
ATOM 2717 N N . ALA C 1 22 ? 23.293 31.972 36.796 1.00 46.39 203 ALA C N 1
ATOM 2718 C CA . ALA C 1 22 ? 23.608 32.483 38.135 1.00 45.64 203 ALA C CA 1
ATOM 2719 C C . ALA C 1 22 ? 24.053 33.953 38.025 1.00 44.84 203 ALA C C 1
ATOM 2720 O O . ALA C 1 22 ? 24.837 34.304 37.159 1.00 45.72 203 ALA C O 1
ATOM 2722 N N . GLN C 1 23 ? 23.509 34.798 38.902 1.00 42.60 204 GLN C N 1
ATOM 2723 C CA . GLN C 1 23 ? 23.808 36.211 38.941 1.00 44.21 204 GLN C CA 1
ATOM 2724 C C . GLN C 1 23 ? 24.788 36.515 40.081 1.00 45.10 204 GLN C C 1
ATOM 2725 O O . GLN C 1 23 ? 24.659 35.982 41.181 1.00 49.08 204 GLN C O 1
ATOM 2731 N N . SER C 1 24 ? 25.763 37.390 39.832 1.00 45.71 205 SER C N 1
ATOM 2732 C CA . SER C 1 24 ? 26.747 37.709 40.861 1.00 48.07 205 SER C CA 1
ATOM 2733 C C . SER C 1 24 ? 26.407 38.898 41.772 1.00 47.12 205 SER C C 1
ATOM 2734 O O . SER C 1 24 ? 26.997 39.009 42.858 1.00 47.58 205 SER C O 1
ATOM 2737 N N . SER C 1 25 ? 25.395 39.689 41.378 1.00 44.19 206 SER C N 1
ATOM 2738 C CA . SER C 1 25 ? 24.957 40.851 42.106 1.00 45.31 206 SER C CA 1
ATOM 2739 C C . SER C 1 25 ? 23.991 40.335 43.139 1.00 42.60 206 SER C C 1
ATOM 2740 O O . SER C 1 25 ? 23.351 39.351 42.902 1.00 41.68 206 SER C O 1
ATOM 2743 N N . SER C 1 26 ? 23.909 40.986 44.294 1.00 42.54 207 SER C N 1
ATOM 2744 C CA . SER C 1 26 ? 23.006 40.507 45.331 1.00 43.62 207 SER C CA 1
ATOM 2745 C C . SER C 1 26 ? 21.558 40.739 44.900 1.00 40.35 207 SER C C 1
ATOM 2746 O O . SER C 1 26 ? 21.257 41.716 44.237 1.00 39.93 207 SER C O 1
ATOM 2749 N N . LEU C 1 27 ? 20.688 39.797 45.257 1.00 38.53 208 LEU C N 1
ATOM 2750 C CA . LEU C 1 27 ? 19.254 39.914 45.033 1.00 38.87 208 LEU C CA 1
ATOM 2751 C C . LEU C 1 27 ? 18.718 41.135 45.761 1.00 38.59 208 LEU C C 1
ATOM 2752 O O . LEU C 1 27 ? 17.789 41.796 45.302 1.00 38.91 208 LEU C O 1
ATOM 2757 N N . ASN C 1 28 ? 19.327 41.429 46.909 1.00 39.25 209 ASN C N 1
ATOM 2758 C CA . ASN C 1 28 ? 18.913 42.528 47.740 1.00 38.93 209 ASN C CA 1
ATOM 2759 C C . ASN C 1 28 ? 19.151 43.834 47.002 1.00 38.65 209 ASN C C 1
ATOM 2760 O O . ASN C 1 28 ? 20.243 44.065 46.548 1.00 41.88 209 ASN C O 1
ATOM 2765 N N . GLY C 1 29 ? 18.107 44.658 46.868 1.00 37.34 210 GLY C N 1
ATOM 2766 C CA . GLY C 1 29 ? 18.185 45.908 46.162 1.00 36.63 210 GLY C CA 1
ATOM 2767 C C . GLY C 1 29 ? 17.931 45.836 44.666 1.00 37.20 210 GLY C C 1
ATOM 2768 O O . GLY C 1 29 ? 17.932 46.879 44.007 1.00 36.48 210 GLY C O 1
ATOM 2769 N N . GLN C 1 30 ? 17.713 44.631 44.118 1.00 36.53 211 GLN C N 1
ATOM 2770 C CA . GLN C 1 30 ? 17.328 44.501 42.717 1.00 36.20 211 GLN C CA 1
ATOM 2771 C C . GLN C 1 30 ? 15.960 45.109 42.449 1.00 35.90 211 GLN C C 1
ATOM 2772 O O . GLN C 1 30 ? 15.060 45.116 43.331 1.00 37.01 211 GLN C O 1
ATOM 2778 N N . VAL C 1 31 ? 15.798 45.598 41.219 1.00 35.38 212 VAL C N 1
ATOM 2779 C CA . VAL C 1 31 ? 14.533 46.110 40.720 1.00 36.05 212 VAL C CA 1
ATOM 2780 C C . VAL C 1 31 ? 14.134 45.359 39.462 1.00 35.34 212 VAL C C 1
ATOM 2781 O O . VAL C 1 31 ? 14.873 45.356 38.492 1.00 33.87 212 VAL C O 1
ATOM 2785 N N . PHE C 1 32 ? 12.964 44.717 39.479 1.00 34.81 213 PHE C N 1
ATOM 2786 C CA . PHE C 1 32 ? 12.471 43.935 38.329 1.00 35.21 213 PHE C CA 1
ATOM 2787 C C . PHE C 1 32 ? 11.213 44.516 37.711 1.00 35.06 213 PHE C C 1
ATOM 2788 O O . PHE C 1 32 ? 10.388 45.131 38.409 1.00 37.22 213 PHE C O 1
ATOM 2796 N N . GLN C 1 33 ? 11.049 44.285 36.406 1.00 36.44 214 GLN C N 1
ATOM 2797 C CA . GLN C 1 33 ? 9.820 44.585 35.670 1.00 36.62 214 GLN C CA 1
ATOM 2798 C C . GLN C 1 33 ? 9.023 43.330 35.485 1.00 35.46 214 GLN C C 1
ATOM 2799 O O . GLN C 1 33 ? 9.550 42.334 35.059 1.00 33.05 214 GLN C O 1
ATOM 2805 N N . VAL C 1 34 ? 7.743 43.393 35.825 1.00 35.36 215 VAL C N 1
ATOM 2806 C CA . VAL C 1 34 ? 6.825 42.299 35.634 1.00 35.45 215 VAL C CA 1
ATOM 2807 C C . VAL C 1 34 ? 5.586 42.847 34.949 1.00 35.24 215 VAL C C 1
ATOM 2808 O O . VAL C 1 34 ? 5.123 43.928 35.264 1.00 36.03 215 VAL C O 1
ATOM 2812 N N . ALA C 1 35 ? 5.052 42.063 34.015 1.00 33.91 216 ALA C N 1
ATOM 2813 C CA . ALA C 1 35 ? 3.945 42.486 33.183 1.00 34.21 216 ALA C CA 1
ATOM 2814 C C . ALA C 1 35 ? 2.589 42.336 33.881 1.00 34.10 216 ALA C C 1
ATOM 2815 O O . ALA C 1 35 ? 2.347 41.406 34.635 1.00 30.52 216 ALA C O 1
ATOM 2817 N N . VAL C 1 36 ? 1.697 43.267 33.572 1.00 34.76 217 VAL C N 1
ATOM 2818 C CA . VAL C 1 36 ? 0.294 43.190 33.926 1.00 35.42 217 VAL C CA 1
ATOM 2819 C C . VAL C 1 36 ? -0.229 41.810 33.558 1.00 35.57 217 VAL C C 1
ATOM 2820 O O . VAL C 1 36 ? -0.009 41.373 32.477 1.00 35.75 217 VAL C O 1
ATOM 2824 N N . GLY C 1 37 ? -0.938 41.148 34.483 1.00 36.15 218 GLY C N 1
ATOM 2825 C CA . GLY C 1 37 ? -1.494 39.823 34.269 1.00 35.46 218 GLY C CA 1
ATOM 2826 C C . GLY C 1 37 ? -0.594 38.612 34.470 1.00 36.64 218 GLY C C 1
ATOM 2827 O O . GLY C 1 37 ? -1.050 37.478 34.446 1.00 37.33 218 GLY C O 1
ATOM 2828 N N . SER C 1 38 ? 0.705 38.832 34.684 1.00 38.17 219 SER C N 1
ATOM 2829 C CA . SER C 1 38 ? 1.621 37.716 34.914 1.00 36.54 219 SER C CA 1
ATOM 2830 C C . SER C 1 38 ? 1.348 37.026 36.243 1.00 36.76 219 SER C C 1
ATOM 2831 O O . SER C 1 38 ? 0.716 37.595 37.153 1.00 34.35 219 SER C O 1
ATOM 2834 N N . ASN C 1 39 ? 1.765 35.752 36.275 1.00 38.53 220 ASN C N 1
ATOM 2835 C CA . ASN C 1 39 ? 1.653 34.845 37.394 1.00 38.47 220 ASN C CA 1
ATOM 2836 C C . ASN C 1 39 ? 2.961 35.017 38.099 1.00 38.65 220 ASN C C 1
ATOM 2837 O O . ASN C 1 39 ? 4.001 34.536 37.654 1.00 41.95 220 ASN C O 1
ATOM 2842 N N . PHE C 1 40 ? 2.909 35.659 39.260 1.00 39.37 221 PHE C N 1
ATOM 2843 C CA . PHE C 1 40 ? 4.075 35.993 40.024 1.00 39.72 221 PHE C CA 1
ATOM 2844 C C . PHE C 1 40 ? 4.097 35.162 41.314 1.00 40.42 221 PHE C C 1
ATOM 2845 O O . PHE C 1 40 ? 3.128 35.097 42.037 1.00 38.78 221 PHE C O 1
ATOM 2853 N N . ASN C 1 41 ? 5.223 34.471 41.498 1.00 42.32 222 ASN C N 1
ATOM 2854 C CA . ASN C 1 41 ? 5.634 33.817 42.707 1.00 42.09 222 ASN C CA 1
ATOM 2855 C C . ASN C 1 41 ? 7.002 34.416 43.042 1.00 41.46 222 ASN C C 1
ATOM 2856 O O . ASN C 1 41 ? 7.881 34.520 42.191 1.00 40.43 222 ASN C O 1
ATOM 2861 N N . PRO C 1 42 ? 7.243 34.819 44.303 1.00 39.59 223 PRO C N 1
ATOM 2862 C CA . PRO C 1 42 ? 8.472 35.539 44.647 1.00 37.59 223 PRO C CA 1
ATOM 2863 C C . PRO C 1 42 ? 9.765 34.728 44.543 1.00 35.75 223 PRO C C 1
ATOM 2864 O O . PRO C 1 42 ? 10.805 35.330 44.514 1.00 36.56 223 PRO C O 1
ATOM 2868 N N . LEU C 1 43 ? 9.671 33.401 44.462 1.00 34.84 224 LEU C N 1
ATOM 2869 C CA . LEU C 1 43 ? 10.838 32.539 44.252 1.00 34.59 224 LEU C CA 1
ATOM 2870 C C . LEU C 1 43 ? 11.016 32.072 42.817 1.00 35.79 224 LEU C C 1
ATOM 2871 O O . LEU C 1 43 ? 12.015 31.454 42.491 1.00 38.41 224 LEU C O 1
ATOM 2876 N N . ASN C 1 44 ? 10.027 32.349 41.964 1.00 35.02 225 ASN C N 1
ATOM 2877 C CA . ASN C 1 44 ? 10.041 31.911 40.595 1.00 34.95 225 ASN C CA 1
ATOM 2878 C C . ASN C 1 44 ? 9.014 32.665 39.751 1.00 33.35 225 ASN C C 1
ATOM 2879 O O . ASN C 1 44 ? 7.837 32.419 39.858 1.00 35.31 225 ASN C O 1
ATOM 2884 N N . PHE C 1 45 ? 9.480 33.588 38.912 1.00 31.58 226 PHE C N 1
ATOM 2885 C CA . PHE C 1 45 ? 8.617 34.450 38.134 1.00 30.66 226 PHE C CA 1
ATOM 2886 C C . PHE C 1 45 ? 9.291 34.843 36.870 1.00 31.83 226 PHE C C 1
ATOM 2887 O O . PHE C 1 45 ? 10.491 34.592 36.675 1.00 32.41 226 PHE C O 1
ATOM 2895 N N . THR C 1 46 ? 8.500 35.468 35.998 1.00 33.47 227 THR C N 1
ATOM 2896 C CA . THR C 1 46 ? 8.955 35.790 34.674 1.00 34.94 227 THR C CA 1
ATOM 2897 C C . THR C 1 46 ? 8.889 37.281 34.561 1.00 33.37 227 THR C C 1
ATOM 2898 O O . THR C 1 46 ? 7.846 37.871 34.856 1.00 31.19 227 THR C O 1
ATOM 2902 N N . ASN C 1 47 ? 9.990 37.893 34.110 1.00 31.51 228 ASN C N 1
ATOM 2903 C CA . ASN C 1 47 ? 9.978 39.328 33.941 1.00 32.02 228 ASN C CA 1
ATOM 2904 C C . ASN C 1 47 ? 9.222 39.771 32.674 1.00 33.38 228 ASN C C 1
ATOM 2905 O O . ASN C 1 47 ? 8.748 38.949 31.902 1.00 33.18 228 ASN C O 1
ATOM 2910 N N . SER C 1 48 ? 9.100 41.088 32.498 1.00 35.34 229 SER C N 1
ATOM 2911 C CA . SER C 1 48 ? 8.437 41.736 31.361 1.00 37.87 229 SER C CA 1
ATOM 2912 C C . SER C 1 48 ? 8.977 41.295 30.010 1.00 39.36 229 SER C C 1
ATOM 2913 O O . SER C 1 48 ? 8.246 41.273 29.029 1.00 37.64 229 SER C O 1
ATOM 2916 N N . ASN C 1 49 ? 10.256 40.934 29.977 1.00 39.73 230 ASN C N 1
ATOM 2917 C CA . ASN C 1 49 ? 10.861 40.475 28.739 1.00 42.20 230 ASN C CA 1
ATOM 2918 C C . ASN C 1 49 ? 10.827 38.979 28.519 1.00 40.63 230 ASN C C 1
ATOM 2919 O O . ASN C 1 49 ? 11.332 38.488 27.506 1.00 38.91 230 ASN C O 1
ATOM 2924 N N . GLY C 1 50 ? 10.211 38.258 29.460 1.00 37.98 231 GLY C N 1
ATOM 2925 C CA . GLY C 1 50 ? 10.116 36.826 29.374 1.00 39.51 231 GLY C CA 1
ATOM 2926 C C . GLY C 1 50 ? 11.282 36.011 29.923 1.00 41.13 231 GLY C C 1
ATOM 2927 O O . GLY C 1 50 ? 11.331 34.821 29.686 1.00 42.30 231 GLY C O 1
ATOM 2928 N N . GLU C 1 51 ? 12.201 36.630 30.678 1.00 43.83 232 GLU C N 1
ATOM 2929 C CA . GLU C 1 51 ? 13.292 35.885 31.331 1.00 42.48 232 GLU C CA 1
ATOM 2930 C C . GLU C 1 51 ? 12.836 35.327 32.690 1.00 39.00 232 GLU C C 1
ATOM 2931 O O . GLU C 1 51 ? 12.227 36.016 33.489 1.00 39.75 232 GLU C O 1
ATOM 2937 N N . ASN C 1 52 ? 13.084 34.036 32.902 1.00 38.96 233 ASN C N 1
ATOM 2938 C CA . ASN C 1 52 ? 12.717 33.359 34.129 1.00 39.47 233 ASN C CA 1
ATOM 2939 C C . ASN C 1 52 ? 13.734 33.710 35.238 1.00 40.55 233 ASN C C 1
ATOM 2940 O O . ASN C 1 52 ? 14.959 33.609 35.053 1.00 41.88 233 ASN C O 1
ATOM 2945 N N . ILE C 1 53 ? 13.206 34.153 36.381 1.00 39.69 234 ILE C N 1
ATOM 2946 C CA . ILE C 1 53 ? 13.996 34.505 37.543 1.00 38.56 234 ILE C CA 1
ATOM 2947 C C . ILE C 1 53 ? 13.651 33.565 38.678 1.00 38.85 234 ILE C C 1
ATOM 2948 O O . ILE C 1 53 ? 12.480 33.387 39.007 1.00 39.50 234 ILE C O 1
ATOM 2953 N N . ILE C 1 54 ? 14.679 32.922 39.240 1.00 38.54 235 ILE C N 1
ATOM 2954 C CA . ILE C 1 54 ? 14.529 31.893 40.259 1.00 39.07 235 ILE C CA 1
ATOM 2955 C C . ILE C 1 54 ? 15.415 32.233 41.427 1.00 38.60 235 ILE C C 1
ATOM 2956 O O . ILE C 1 54 ? 16.594 32.506 41.264 1.00 38.46 235 ILE C O 1
ATOM 2961 N N . VAL C 1 55 ? 14.818 32.223 42.617 1.00 38.43 236 VAL C N 1
ATOM 2962 C CA . VAL C 1 55 ? 15.510 32.550 43.848 1.00 37.88 236 VAL C CA 1
ATOM 2963 C C . VAL C 1 55 ? 15.617 31.276 44.677 1.00 38.75 236 VAL C C 1
ATOM 2964 O O . VAL C 1 55 ? 14.688 30.455 44.715 1.00 37.11 236 VAL C O 1
ATOM 2968 N N . SER C 1 56 ? 16.769 31.120 45.331 1.00 38.88 237 SER C N 1
ATOM 2969 C CA . SER C 1 56 ? 17.058 29.950 46.150 1.00 40.23 237 SER C CA 1
ATOM 2970 C C . SER C 1 56 ? 18.120 30.342 47.190 1.00 40.28 237 SER C C 1
ATOM 2971 O O . SER C 1 56 ? 18.561 31.493 47.253 1.00 37.25 237 SER C O 1
ATOM 2974 N N . ALA C 1 57 ? 18.523 29.388 48.024 1.00 40.50 238 ALA C N 1
ATOM 2975 C CA . ALA C 1 57 ? 19.421 29.714 49.084 1.00 40.92 238 ALA C CA 1
ATOM 2976 C C . ALA C 1 57 ? 20.228 28.522 49.481 1.00 40.88 238 ALA C C 1
ATOM 2977 O O . ALA C 1 57 ? 19.827 27.373 49.251 1.00 39.93 238 ALA C O 1
ATOM 2979 N N . GLN C 1 58 ? 21.371 28.815 50.108 1.00 39.60 239 GLN C N 1
ATOM 2980 C CA . GLN C 1 58 ? 22.254 27.794 50.601 1.00 40.45 239 GLN C CA 1
ATOM 2981 C C . GLN C 1 58 ? 22.644 28.142 52.027 1.00 39.65 239 GLN C C 1
ATOM 2982 O O . GLN C 1 58 ? 22.528 29.287 52.440 1.00 38.64 239 GLN C O 1
ATOM 2988 N N . GLN C 1 59 ? 23.111 27.138 52.772 1.00 40.41 240 GLN C N 1
ATOM 2989 C CA . GLN C 1 59 ? 23.411 27.276 54.181 1.00 42.09 240 GLN C CA 1
ATOM 2990 C C . GLN C 1 59 ? 24.335 28.426 54.557 1.00 42.34 240 GLN C C 1
ATOM 2991 O O . GLN C 1 59 ? 24.193 29.003 55.637 1.00 43.50 240 GLN C O 1
ATOM 2997 N N . SER C 1 60 ? 25.304 28.725 53.688 1.00 42.43 241 SER C N 1
ATOM 2998 C CA . SER C 1 60 ? 26.273 29.786 53.923 1.00 43.66 241 SER C CA 1
ATOM 2999 C C . SER C 1 60 ? 27.076 30.099 52.692 1.00 44.90 241 SER C C 1
ATOM 3000 O O . SER C 1 60 ? 27.006 29.395 51.692 1.00 44.50 241 SER C O 1
ATOM 3003 N N . LYS C 1 61 ? 27.898 31.140 52.782 1.00 47.81 242 LYS C N 1
ATOM 3004 C CA . LYS C 1 61 ? 28.772 31.524 51.681 1.00 52.17 242 LYS C CA 1
ATOM 3005 C C . LYS C 1 61 ? 29.675 30.370 51.266 1.00 51.74 242 LYS C C 1
ATOM 3006 O O . LYS C 1 61 ? 29.977 30.200 50.112 1.00 52.49 242 LYS C O 1
ATOM 3012 N N . ASN C 1 62 ? 30.082 29.553 52.238 1.00 52.10 243 ASN C N 1
ATOM 3013 C CA . ASN C 1 62 ? 30.983 28.421 52.051 1.00 54.57 243 ASN C CA 1
ATOM 3014 C C . ASN C 1 62 ? 30.374 27.029 52.095 1.00 54.23 243 ASN C C 1
ATOM 3015 O O . ASN C 1 62 ? 31.107 26.040 52.151 1.00 57.14 243 ASN C O 1
ATOM 3020 N N . ASN C 1 63 ? 29.043 26.936 52.166 1.00 51.39 244 ASN C N 1
ATOM 3021 C CA . ASN C 1 63 ? 28.340 25.676 52.137 1.00 49.65 244 ASN C CA 1
ATOM 3022 C C . ASN C 1 63 ? 27.169 25.736 51.168 1.00 48.23 244 ASN C C 1
ATOM 3023 O O . ASN C 1 63 ? 26.172 26.426 51.431 1.00 46.32 244 ASN C O 1
ATOM 3028 N N . THR C 1 64 ? 27.248 24.989 50.065 1.00 47.52 245 THR C N 1
ATOM 3029 C CA . THR C 1 64 ? 26.220 25.021 49.021 1.00 46.63 245 THR C CA 1
ATOM 3030 C C . THR C 1 64 ? 24.985 24.172 49.303 1.00 46.37 245 THR C C 1
ATOM 3031 O O . THR C 1 64 ? 24.036 24.210 48.551 1.00 46.37 245 THR C O 1
ATOM 3035 N N . THR C 1 65 ? 25.005 23.411 50.399 1.00 48.45 246 THR C N 1
ATOM 3036 C CA . THR C 1 65 ? 23.850 22.625 50.845 1.00 48.10 246 THR C CA 1
ATOM 3037 C C . THR C 1 65 ? 22.614 23.519 50.843 1.00 47.36 246 THR C C 1
ATOM 3038 O O . THR C 1 65 ? 22.688 24.705 51.190 1.00 45.61 246 THR C O 1
ATOM 3042 N N . PHE C 1 66 ? 21.485 22.940 50.431 1.00 47.89 247 PHE C N 1
ATOM 3043 C CA . PHE C 1 66 ? 20.220 23.645 50.331 1.00 47.94 247 PHE C CA 1
ATOM 3044 C C . PHE C 1 66 ? 19.866 24.272 51.666 1.00 46.16 247 PHE C C 1
ATOM 3045 O O . PHE C 1 66 ? 20.052 23.651 52.721 1.00 45.12 247 PHE C O 1
ATOM 3053 N N . ALA C 1 67 ? 19.388 25.515 51.611 1.00 45.51 248 ALA C N 1
ATOM 3054 C CA . ALA C 1 67 ? 18.746 26.153 52.746 1.00 46.79 248 ALA C CA 1
ATOM 3055 C C . ALA C 1 67 ? 17.313 26.587 52.372 1.00 46.54 248 ALA C C 1
ATOM 3056 O O . ALA C 1 67 ? 17.062 27.031 51.249 1.00 44.48 248 ALA C O 1
ATOM 3058 N N . SER C 1 68 ? 16.420 26.498 53.359 1.00 47.93 249 SER C N 1
ATOM 3059 C CA . SER C 1 68 ? 15.023 26.929 53.242 1.00 48.77 249 SER C CA 1
ATOM 3060 C C . SER C 1 68 ? 14.915 28.441 53.056 1.00 46.93 249 SER C C 1
ATOM 3061 O O . SER C 1 68 ? 15.601 29.237 53.728 1.00 46.00 249 SER C O 1
ATOM 3064 N N . ILE C 1 69 ? 14.054 28.836 52.119 1.00 46.22 250 ILE C N 1
ATOM 3065 C CA . ILE C 1 69 ? 13.797 30.234 51.844 1.00 46.48 250 ILE C CA 1
ATOM 3066 C C . ILE C 1 69 ? 12.329 30.428 51.511 1.00 46.04 250 ILE C C 1
ATOM 3067 O O . ILE C 1 69 ? 11.713 29.616 50.831 1.00 43.00 250 ILE C O 1
ATOM 3072 N N . GLU C 1 70 ? 11.755 31.507 52.031 1.00 48.48 251 GLU C N 1
ATOM 3073 C CA . GLU C 1 70 ? 10.353 31.822 51.784 1.00 49.81 251 GLU C CA 1
ATOM 3074 C C . GLU C 1 70 ? 10.150 33.331 51.842 1.00 46.57 251 GLU C C 1
ATOM 3075 O O . GLU C 1 70 ? 10.964 34.060 52.392 1.00 44.75 251 GLU C O 1
ATOM 3081 N N . ALA C 1 71 ? 9.042 33.786 51.257 1.00 45.36 252 ALA C N 1
ATOM 3082 C CA . ALA C 1 71 ? 8.692 35.188 51.233 1.00 44.74 252 ALA C CA 1
ATOM 3083 C C . ALA C 1 71 ? 8.002 35.458 52.551 1.00 46.75 252 ALA C C 1
ATOM 3084 O O . ALA C 1 71 ? 7.004 34.824 52.871 1.00 51.07 252 ALA C O 1
ATOM 3086 N N . THR C 1 72 ? 8.547 36.377 53.337 1.00 46.08 253 THR C N 1
ATOM 3087 C CA . THR C 1 72 ? 7.893 36.794 54.558 1.00 47.48 253 THR C CA 1
ATOM 3088 C C . THR C 1 72 ? 6.990 37.977 54.280 1.00 47.40 253 THR C C 1
ATOM 3089 O O . THR C 1 72 ? 6.130 38.286 55.068 1.00 48.17 253 THR C O 1
ATOM 3093 N N . SER C 1 73 ? 7.182 38.624 53.133 1.00 47.48 254 SER C N 1
ATOM 3094 C CA . SER C 1 73 ? 6.293 39.678 52.694 1.00 48.96 254 SER C CA 1
ATOM 3095 C C . SER C 1 73 ? 6.193 39.718 51.181 1.00 49.64 254 SER C C 1
ATOM 3096 O O . SER C 1 73 ? 7.179 40.094 50.522 1.00 48.05 254 SER C O 1
ATOM 3099 N N . ASN C 1 74 ? 5.023 39.318 50.657 1.00 48.55 255 ASN C N 1
ATOM 3100 C CA . ASN C 1 74 ? 4.729 39.319 49.216 1.00 48.37 255 ASN C CA 1
ATOM 3101 C C . ASN C 1 74 ? 3.353 39.927 48.925 1.00 50.71 255 ASN C C 1
ATOM 3102 O O . ASN C 1 74 ? 2.363 39.218 48.728 1.00 48.70 255 ASN C O 1
ATOM 3107 N N . PRO C 1 75 ? 3.254 41.272 48.866 1.00 51.24 256 PRO C N 1
ATOM 3108 C CA . PRO C 1 75 ? 1.992 41.928 48.508 1.00 50.14 256 PRO C CA 1
ATOM 3109 C C . PRO C 1 75 ? 1.734 42.070 46.993 1.00 46.23 256 PRO C C 1
ATOM 3110 O O . PRO C 1 75 ? 0.838 42.818 46.625 1.00 44.30 256 PRO C O 1
ATOM 3114 N N . VAL C 1 76 ? 2.515 41.382 46.155 1.00 40.55 257 VAL C N 1
ATOM 3115 C CA . VAL C 1 76 ? 2.556 41.693 44.740 1.00 38.94 257 VAL C CA 1
ATOM 3116 C C . VAL C 1 76 ? 1.221 41.391 44.077 1.00 37.22 257 VAL C C 1
ATOM 3117 O O . VAL C 1 76 ? 0.655 40.344 44.286 1.00 40.57 257 VAL C O 1
ATOM 3121 N N . ASN C 1 77 ? 0.768 42.331 43.246 1.00 35.31 258 ASN C N 1
ATOM 3122 C CA . ASN C 1 77 ? -0.503 42.296 42.527 1.00 34.05 258 ASN C CA 1
ATOM 3123 C C . ASN C 1 77 ? -0.210 42.803 41.135 1.00 32.87 258 ASN C C 1
ATOM 3124 O O . ASN C 1 77 ? 0.285 43.926 40.959 1.00 30.30 258 ASN C O 1
ATOM 3129 N N . THR C 1 78 ? -0.516 41.964 40.138 1.00 34.06 259 THR C N 1
ATOM 3130 C CA . THR C 1 78 ? -0.137 42.258 38.761 1.00 33.69 259 THR C CA 1
ATOM 3131 C C . THR C 1 78 ? -1.305 42.765 37.901 1.00 34.56 259 THR C C 1
ATOM 3132 O O . THR C 1 78 ? -1.250 42.748 36.680 1.00 38.24 259 THR C O 1
ATOM 3136 N N . SER C 1 79 ? -2.368 43.260 38.524 1.00 33.43 260 SER C N 1
ATOM 3137 C CA . SER C 1 79 ? -3.573 43.589 37.744 1.00 33.75 260 SER C CA 1
ATOM 3138 C C . SER C 1 79 ? -3.484 44.948 37.086 1.00 34.57 260 SER C C 1
ATOM 3139 O O . SER C 1 79 ? -4.203 45.197 36.135 1.00 37.79 260 SER C O 1
ATOM 3142 N N . GLU C 1 80 ? -2.597 45.816 37.584 1.00 36.47 261 GLU C N 1
ATOM 3143 C CA . GLU C 1 80 ? -2.584 47.239 37.230 1.00 36.31 261 GLU C CA 1
ATOM 3144 C C . GLU C 1 80 ? -1.163 47.766 37.092 1.00 34.69 261 GLU C C 1
ATOM 3145 O O . GLU C 1 80 ? -0.356 47.672 38.024 1.00 31.88 261 GLU C O 1
ATOM 3151 N N . ALA C 1 81 ? -0.866 48.314 35.905 1.00 33.19 262 ALA C N 1
ATOM 3152 C CA . ALA C 1 81 ? 0.417 48.909 35.592 1.00 31.89 262 ALA C CA 1
ATOM 3153 C C . ALA C 1 81 ? 0.622 50.198 36.331 1.00 31.27 262 ALA C C 1
ATOM 3154 O O . ALA C 1 81 ? -0.335 50.863 36.690 1.00 32.82 262 ALA C O 1
ATOM 3156 N N . GLY C 1 82 ? 1.892 50.538 36.581 1.00 30.53 263 GLY C N 1
ATOM 3157 C CA . GLY C 1 82 ? 2.249 51.786 37.203 1.00 31.63 263 GLY C CA 1
ATOM 3158 C C . GLY C 1 82 ? 2.248 51.688 38.720 1.00 32.19 263 GLY C C 1
ATOM 3159 O O . GLY C 1 82 ? 2.341 52.710 39.413 1.00 31.46 263 GLY C O 1
ATOM 3160 N N . ARG C 1 83 ? 2.160 50.458 39.232 1.00 31.76 264 ARG C N 1
ATOM 3161 C CA . ARG C 1 83 ? 2.279 50.152 40.677 1.00 32.85 264 ARG C CA 1
ATOM 3162 C C . ARG C 1 83 ? 3.572 49.387 40.896 1.00 31.57 264 ARG C C 1
ATOM 3163 O O . ARG C 1 83 ? 3.968 48.653 39.996 1.00 32.32 264 ARG C O 1
ATOM 3171 N N . TYR C 1 84 ? 4.205 49.569 42.055 1.00 32.31 265 TYR C N 1
ATOM 3172 C CA . TYR C 1 84 ? 5.373 48.768 42.500 1.00 31.90 265 TYR C CA 1
ATOM 3173 C C . TYR C 1 84 ? 5.093 48.150 43.870 1.00 32.58 265 TYR C C 1
ATOM 3174 O O . TYR C 1 84 ? 4.280 48.663 44.654 1.00 33.45 265 TYR C O 1
ATOM 3183 N N . TYR C 1 85 ? 5.801 47.061 44.143 1.00 32.48 266 TYR C N 1
ATOM 3184 C CA . TYR C 1 85 ? 5.714 46.272 45.393 1.00 31.95 266 TYR C CA 1
ATOM 3185 C C . TYR C 1 85 ? 7.119 45.831 45.782 1.00 32.40 266 TYR C C 1
ATOM 3186 O O . TYR C 1 85 ? 7.913 45.455 44.913 1.00 33.13 266 TYR C O 1
ATOM 3195 N N . ASN C 1 86 ? 7.416 45.900 47.072 1.00 34.54 267 ASN C N 1
ATOM 3196 C CA . ASN C 1 86 ? 8.610 45.302 47.629 1.00 34.62 267 ASN C CA 1
ATOM 3197 C C . ASN C 1 86 ? 8.311 43.909 48.121 1.00 33.88 267 ASN C C 1
ATOM 3198 O O . ASN C 1 86 ? 7.199 43.620 48.596 1.00 36.20 267 ASN C O 1
ATOM 3203 N N . VAL C 1 87 ? 9.269 43.008 47.904 1.00 34.60 268 VAL C N 1
ATOM 3204 C CA . VAL C 1 87 ? 9.170 41.616 48.295 1.00 36.48 268 VAL C CA 1
ATOM 3205 C C . VAL C 1 87 ? 10.345 41.342 49.198 1.00 38.62 268 VAL C C 1
ATOM 3206 O O . VAL C 1 87 ? 11.492 41.652 48.860 1.00 43.13 268 VAL C O 1
ATOM 3210 N N . THR C 1 88 ? 10.058 40.741 50.350 1.00 41.08 269 THR C N 1
ATOM 3211 C CA . THR C 1 88 ? 11.074 40.387 51.319 1.00 39.50 269 THR C CA 1
ATOM 3212 C C . THR C 1 88 ? 11.118 38.890 51.467 1.00 39.13 269 THR C C 1
ATOM 3213 O O . THR C 1 88 ? 10.114 38.243 51.763 1.00 39.62 269 THR C O 1
ATOM 3217 N N . LEU C 1 89 ? 12.318 38.343 51.269 1.00 40.47 270 LEU C N 1
ATOM 3218 C CA . LEU C 1 89 ? 12.614 36.920 51.412 1.00 41.29 270 LEU C CA 1
ATOM 3219 C C . LEU C 1 89 ? 13.463 36.736 52.643 1.00 41.62 270 LEU C C 1
ATOM 3220 O O . LEU C 1 89 ? 14.276 37.595 52.962 1.00 41.38 270 LEU C O 1
ATOM 3225 N N . THR C 1 90 ? 13.249 35.615 53.332 1.00 42.33 271 THR C N 1
ATOM 3226 C CA . THR C 1 90 ? 14.047 35.237 54.471 1.00 42.20 271 THR C CA 1
ATOM 3227 C C . THR C 1 90 ? 14.488 33.818 54.241 1.00 42.14 271 THR C C 1
ATOM 3228 O O . THR C 1 90 ? 13.664 32.927 53.970 1.00 42.78 271 THR C O 1
ATOM 3232 N N . ALA C 1 91 ? 15.807 33.608 54.315 1.00 42.86 272 ALA C N 1
ATOM 3233 C CA . ALA C 1 91 ? 16.407 32.286 54.310 1.00 42.36 272 ALA C CA 1
ATOM 3234 C C . ALA C 1 91 ? 16.870 31.933 55.724 1.00 43.44 272 ALA C C 1
ATOM 3235 O O . ALA C 1 91 ? 17.356 32.803 56.470 1.00 40.88 272 ALA C O 1
ATOM 3237 N N . THR C 1 92 ? 16.700 30.650 56.074 1.00 45.27 273 THR C N 1
ATOM 3238 C CA . THR C 1 92 ? 17.041 30.095 57.378 1.00 46.25 273 THR C CA 1
ATOM 3239 C C . THR C 1 92 ? 17.910 28.835 57.219 1.00 47.00 273 THR C C 1
ATOM 3240 O O . THR C 1 92 ? 17.528 27.893 56.502 1.00 44.72 273 THR C O 1
ATOM 3244 N N . GLY C 1 93 ? 19.074 28.832 57.882 1.00 47.61 274 GLY C N 1
ATOM 3245 C CA . GLY C 1 93 ? 19.974 27.699 57.866 1.00 51.59 274 GLY C CA 1
ATOM 3246 C C . GLY C 1 93 ? 19.644 26.673 58.934 1.00 54.22 274 GLY C C 1
ATOM 3247 O O . GLY C 1 93 ? 18.786 26.926 59.772 1.00 53.72 274 GLY C O 1
ATOM 3248 N N . ASN C 1 94 ? 20.359 25.542 58.930 1.00 56.41 275 ASN C N 1
ATOM 3249 C CA . ASN C 1 94 ? 20.115 24.453 59.894 1.00 59.41 275 ASN C CA 1
ATOM 3250 C C . ASN C 1 94 ? 20.357 24.794 61.361 1.00 60.51 275 ASN C C 1
ATOM 3251 O O . ASN C 1 94 ? 19.807 24.135 62.240 1.00 59.99 275 ASN C O 1
ATOM 3256 N N . THR C 1 95 ? 21.234 25.777 61.618 1.00 59.92 276 THR C N 1
ATOM 3257 C CA . THR C 1 95 ? 21.487 26.258 62.974 1.00 60.34 276 THR C CA 1
ATOM 3258 C C . THR C 1 95 ? 20.553 27.421 63.306 1.00 59.16 276 THR C C 1
ATOM 3259 O O . THR C 1 95 ? 20.608 27.958 64.398 1.00 62.33 276 THR C O 1
ATOM 3263 N N . GLY C 1 96 ? 19.703 27.801 62.346 1.00 57.75 277 GLY C N 1
ATOM 3264 C CA . GLY C 1 96 ? 18.638 28.766 62.551 1.00 54.53 277 GLY C CA 1
ATOM 3265 C C . GLY C 1 96 ? 19.046 30.199 62.321 1.00 52.77 277 GLY C C 1
ATOM 3266 O O . GLY C 1 96 ? 18.315 31.106 62.686 1.00 51.51 277 GLY C O 1
ATOM 3267 N N . LYS C 1 97 ? 20.218 30.411 61.712 1.00 53.82 278 LYS C N 1
ATOM 3268 C CA . LYS C 1 97 ? 20.639 31.731 61.295 1.00 54.34 278 LYS C CA 1
ATOM 3269 C C . LYS C 1 97 ? 19.863 32.207 60.051 1.00 51.64 278 LYS C C 1
ATOM 3270 O O . LYS C 1 97 ? 19.497 31.415 59.190 1.00 50.07 278 LYS C O 1
ATOM 3276 N N . LYS C 1 98 ? 19.637 33.523 59.974 1.00 50.29 279 LYS C N 1
ATOM 3277 C CA . LYS C 1 98 ? 18.775 34.104 58.981 1.00 50.79 279 LYS C CA 1
ATOM 3278 C C . LYS C 1 98 ? 19.479 35.131 58.097 1.00 49.43 279 LYS C C 1
ATOM 3279 O O . LYS C 1 98 ? 20.379 35.837 58.539 1.00 45.97 279 LYS C O 1
ATOM 3285 N N . THR C 1 99 ? 19.029 35.199 56.840 1.00 45.38 280 THR C N 1
ATOM 3286 C CA . THR C 1 99 ? 19.410 36.249 55.911 1.00 44.49 280 THR C CA 1
ATOM 3287 C C . THR C 1 99 ? 18.140 36.615 55.163 1.00 43.18 280 THR C C 1
ATOM 3288 O O . THR C 1 99 ? 17.355 35.759 54.777 1.00 43.26 280 THR C O 1
ATOM 3292 N N . THR C 1 100 ? 17.944 37.917 54.993 1.00 42.42 281 THR C N 1
ATOM 3293 C CA . THR C 1 100 ? 16.837 38.456 54.265 1.00 42.43 281 THR C CA 1
ATOM 3294 C C . THR C 1 100 ? 17.350 39.285 53.111 1.00 42.18 281 THR C C 1
ATOM 3295 O O . THR C 1 100 ? 18.444 39.862 53.187 1.00 41.83 281 THR C O 1
ATOM 3299 N N . ALA C 1 101 ? 16.554 39.294 52.034 1.00 39.34 282 ALA C N 1
ATOM 3300 C CA . ALA C 1 101 ? 16.800 40.121 50.858 1.00 39.26 282 ALA C CA 1
ATOM 3301 C C . ALA C 1 101 ? 15.459 40.726 50.458 1.00 38.63 282 ALA C C 1
ATOM 3302 O O . ALA C 1 101 ? 14.426 40.093 50.596 1.00 36.76 282 ALA C O 1
ATOM 3304 N N . THR C 1 102 ? 15.511 41.977 49.998 1.00 39.47 283 THR C N 1
ATOM 3305 C CA . THR C 1 102 ? 14.354 42.726 49.595 1.00 39.54 283 THR C CA 1
ATOM 3306 C C . THR C 1 102 ? 14.601 43.235 48.196 1.00 37.88 283 THR C C 1
ATOM 3307 O O . THR C 1 102 ? 15.644 43.833 47.906 1.00 36.56 283 THR C O 1
ATOM 3311 N N . TYR C 1 103 ? 13.646 42.945 47.309 1.00 36.61 284 TYR C N 1
ATOM 3312 C CA . TYR C 1 103 ? 13.694 43.423 45.909 1.00 35.70 284 TYR C CA 1
ATOM 3313 C C . TYR C 1 103 ? 12.365 44.088 45.586 1.00 34.89 284 TYR C C 1
ATOM 3314 O O . TYR C 1 103 ? 11.378 43.872 46.293 1.00 34.73 284 TYR C O 1
ATOM 3323 N N . THR C 1 104 ? 12.390 44.915 44.544 1.00 36.08 285 THR C N 1
ATOM 3324 C CA . THR C 1 104 ? 11.251 45.687 44.115 1.00 35.32 285 THR C CA 1
ATOM 3325 C C . THR C 1 104 ? 10.777 45.203 42.771 1.00 32.62 285 THR C C 1
ATOM 3326 O O . THR C 1 104 ? 11.581 44.970 41.866 1.00 32.66 285 THR C O 1
ATOM 3330 N N . VAL C 1 105 ? 9.458 45.073 42.636 1.00 33.26 286 VAL C N 1
ATOM 3331 C CA . VAL C 1 105 ? 8.808 44.664 41.408 1.00 32.55 286 VAL C CA 1
ATOM 3332 C C . VAL C 1 105 ? 7.967 45.816 40.886 1.00 32.00 286 VAL C C 1
ATOM 3333 O O . VAL C 1 105 ? 7.105 46.319 41.599 1.00 34.04 286 VAL C O 1
ATOM 3337 N N . LEU C 1 106 ? 8.231 46.242 39.649 1.00 31.36 287 LEU C N 1
ATOM 3338 C CA . LEU C 1 106 ? 7.440 47.254 38.969 1.00 32.43 287 LEU C CA 1
ATOM 3339 C C . LEU C 1 106 ? 6.485 46.568 37.977 1.00 33.42 287 LEU C C 1
ATOM 3340 O O . LEU C 1 106 ? 6.928 45.816 37.103 1.00 31.95 287 LEU C O 1
ATOM 3345 N N . ILE C 1 107 ? 5.193 46.865 38.080 1.00 33.07 288 ILE C N 1
ATOM 3346 C CA . ILE C 1 107 ? 4.244 46.331 37.156 1.00 32.36 288 ILE C CA 1
ATOM 3347 C C . ILE C 1 107 ? 4.211 47.209 35.891 1.00 33.32 288 ILE C C 1
ATOM 3348 O O . ILE C 1 107 ? 3.895 48.407 35.955 1.00 32.48 288 ILE C O 1
ATOM 3353 N N . THR C 1 108 ? 4.549 46.597 34.746 1.00 31.81 289 THR C N 1
ATOM 3354 C CA . THR C 1 108 ? 4.511 47.243 33.446 1.00 33.28 289 THR C CA 1
ATOM 3355 C C . THR C 1 108 ? 3.364 46.742 32.598 1.00 34.41 289 THR C C 1
ATOM 3356 O O . THR C 1 108 ? 2.732 45.743 32.894 1.00 33.99 289 THR C O 1
ATOM 3360 N N . SER C 1 109 ? 3.083 47.459 31.512 1.00 36.36 290 SER C N 1
ATOM 3361 C CA . SER C 1 109 ? 2.012 47.111 30.578 1.00 38.28 290 SER C CA 1
ATOM 3362 C C . SER C 1 109 ? 2.013 45.739 29.904 1.00 38.44 290 SER C C 1
ATOM 3363 O O . SER C 1 109 ? 1.046 45.040 29.950 1.00 40.37 290 SER C O 1
ATOM 3366 N N . SER C 1 110 ? 3.141 45.348 29.320 1.00 42.48 291 SER C N 1
ATOM 3367 C CA . SER C 1 110 ? 3.200 44.300 28.327 1.00 42.69 291 SER C CA 1
ATOM 3368 C C . SER C 1 110 ? 4.138 43.176 28.685 1.00 40.78 291 SER C C 1
ATOM 3369 O O . SER C 1 110 ? 5.208 43.388 29.234 1.00 49.01 291 SER C O 1
ATOM 3372 N N . GLN C 1 111 ? 3.725 41.956 28.342 1.00 39.87 292 GLN C N 1
ATOM 3373 C CA . GLN C 1 111 ? 4.545 40.765 28.397 1.00 38.80 292 GLN C CA 1
ATOM 3374 C C . GLN C 1 111 ? 5.158 40.584 27.015 1.00 41.57 292 GLN C C 1
ATOM 3375 O O . GLN C 1 111 ? 4.429 40.445 26.034 1.00 44.16 292 GLN C O 1
ATOM 3381 N N . LYS C 1 112 ? 6.492 40.617 26.927 1.00 42.07 293 LYS C N 1
ATOM 3382 C CA . LYS C 1 112 ? 7.206 40.053 25.787 1.00 42.46 293 LYS C CA 1
ATOM 3383 C C . LYS C 1 112 ? 7.740 38.682 26.191 1.00 41.29 293 LYS C C 1
ATOM 3384 O O . LYS C 1 112 ? 7.687 38.303 27.360 1.00 39.38 293 LYS C O 1
ATOM 3390 N N . GLN C 1 113 ? 8.197 37.923 25.190 1.00 40.04 294 GLN C N 1
ATOM 3391 C CA . GLN C 1 113 ? 8.841 36.642 25.376 1.00 39.43 294 GLN C CA 1
ATOM 3392 C C . GLN C 1 113 ? 10.194 36.751 24.792 1.00 39.34 294 GLN C C 1
ATOM 3393 O O . GLN C 1 113 ? 10.412 37.505 23.832 1.00 36.17 294 GLN C O 1
ATOM 3399 N N . THR C 1 114 ? 11.127 35.992 25.371 1.00 40.12 295 THR C N 1
ATOM 3400 C CA . THR C 1 114 ? 12.480 35.909 24.873 1.00 42.41 295 THR C CA 1
ATOM 3401 C C . THR C 1 114 ? 12.534 34.611 24.079 1.00 43.17 295 THR C C 1
ATOM 3402 O O . THR C 1 114 ? 12.075 33.572 24.554 1.00 44.57 295 THR C O 1
ATOM 3406 N N . LEU C 1 115 ? 13.067 34.686 22.855 1.00 44.58 296 LEU C N 1
ATOM 3407 C CA . LEU C 1 115 ? 13.172 33.524 21.962 1.00 47.46 296 LEU C CA 1
ATOM 3408 C C . LEU C 1 115 ? 14.521 32.851 22.146 1.00 50.77 296 LEU C C 1
ATOM 3409 O O . LEU C 1 115 ? 15.578 33.492 22.029 1.00 48.14 296 LEU C O 1
ATOM 3414 N N . TYR C 1 116 ? 14.480 31.554 22.468 1.00 56.44 297 TYR C N 1
ATOM 3415 C CA . TYR C 1 116 ? 15.683 30.723 22.699 1.00 65.40 297 TYR C CA 1
ATOM 3416 C C . TYR C 1 116 ? 15.832 29.758 21.526 1.00 70.07 297 TYR C C 1
ATOM 3417 O O . TYR C 1 116 ? 14.890 28.966 21.281 1.00 68.42 297 TYR C O 1
ATOM 3426 N N . GLY C 1 117 ? 16.970 29.845 20.822 1.00 79.41 298 GLY C N 1
ATOM 3427 C CA . GLY C 1 117 ? 17.289 28.891 19.769 1.00 85.48 298 GLY C CA 1
ATOM 3428 C C . GLY C 1 117 ? 17.672 27.512 20.320 1.00 92.54 298 GLY C C 1
ATOM 3429 O O . GLY C 1 117 ? 17.819 26.577 19.549 1.00 94.99 298 GLY C O 1
ATOM 3430 N N . ASN C 1 118 ? 17.833 27.419 21.655 1.00 98.24 299 ASN C N 1
ATOM 3431 C CA . ASN C 1 118 ? 18.293 26.248 22.412 1.00 98.31 299 ASN C CA 1
ATOM 3432 C C . ASN C 1 118 ? 19.323 25.391 21.676 1.00 98.56 299 ASN C C 1
ATOM 3433 O O . ASN C 1 118 ? 19.102 24.226 21.350 1.00 100.92 299 ASN C O 1
ATOM 3438 N N . GLY C 1 119 ? 20.485 26.011 21.454 1.00 95.16 300 GLY C N 1
ATOM 3439 C CA . GLY C 1 119 ? 21.516 25.509 20.579 1.00 93.83 300 GLY C CA 1
ATOM 3440 C C . GLY C 1 119 ? 21.844 26.544 19.524 1.00 92.62 300 GLY C C 1
ATOM 3441 O O . GLY C 1 119 ? 22.861 27.217 19.624 1.00 90.35 300 GLY C O 1
ATOM 3442 N N . GLU C 1 120 ? 20.975 26.658 18.511 1.00 94.53 301 GLU C N 1
ATOM 3443 C CA . GLU C 1 120 ? 21.196 27.480 17.331 1.00 96.11 301 GLU C CA 1
ATOM 3444 C C . GLU C 1 120 ? 21.158 28.961 17.637 1.00 93.74 301 GLU C C 1
ATOM 3445 O O . GLU C 1 120 ? 20.410 29.417 18.492 1.00 96.27 301 GLU C O 1
ATOM 3451 N N . SER C 1 121 ? 22.006 29.705 16.921 1.00 92.39 302 SER C N 1
ATOM 3452 C CA . SER C 1 121 ? 22.040 31.153 16.957 1.00 86.60 302 SER C CA 1
ATOM 3453 C C . SER C 1 121 ? 20.744 31.680 16.306 1.00 82.74 302 SER C C 1
ATOM 3454 O O . SER C 1 121 ? 20.142 32.638 16.791 1.00 81.87 302 SER C O 1
ATOM 3457 N N . THR C 1 122 ? 20.312 31.023 15.214 1.00 79.51 303 THR C N 1
ATOM 3458 C CA . THR C 1 122 ? 19.171 31.454 14.389 1.00 73.49 303 THR C CA 1
ATOM 3459 C C . THR C 1 122 ? 17.861 30.699 14.674 1.00 69.60 303 THR C C 1
ATOM 3460 O O . THR C 1 122 ? 17.859 29.473 14.899 1.00 69.11 303 THR C O 1
ATOM 3464 N N . ILE C 1 123 ? 16.760 31.460 14.643 1.00 61.22 304 ILE C N 1
ATOM 3465 C CA . ILE C 1 123 ? 15.406 30.962 14.826 1.00 54.47 304 ILE C CA 1
ATOM 3466 C C . ILE C 1 123 ? 14.582 31.178 13.545 1.00 50.09 304 ILE C C 1
ATOM 3467 O O . ILE C 1 123 ? 14.429 32.316 13.061 1.00 48.83 304 ILE C O 1
ATOM 3472 N N . SER C 1 124 ? 14.078 30.080 12.984 1.00 47.40 305 SER C N 1
ATOM 3473 C CA . SER C 1 124 ? 13.304 30.119 11.731 1.00 47.19 305 SER C CA 1
ATOM 3474 C C . SER C 1 124 ? 11.939 30.714 11.995 1.00 45.18 305 SER C C 1
ATOM 3475 O O . SER C 1 124 ? 11.400 30.511 13.104 1.00 46.76 305 SER C O 1
ATOM 3478 N N . THR C 1 125 ? 11.394 31.431 11.000 1.00 43.40 306 THR C N 1
ATOM 3479 C CA . THR C 1 125 ? 9.996 31.848 11.009 1.00 42.79 306 THR C CA 1
ATOM 3480 C C . THR C 1 125 ? 9.248 31.304 9.841 1.00 43.11 306 THR C C 1
ATOM 3481 O O . THR C 1 125 ? 9.844 30.897 8.852 1.00 45.45 306 THR C O 1
ATOM 3485 N N . TYR C 1 126 ? 7.916 31.309 9.960 1.00 42.86 307 TYR C N 1
ATOM 3486 C CA . TYR C 1 126 ? 6.980 30.751 8.953 1.00 43.30 307 TYR C CA 1
ATOM 3487 C C . TYR C 1 126 ? 5.823 31.709 8.697 1.00 41.38 307 TYR C C 1
ATOM 3488 O O . TYR C 1 126 ? 5.506 32.552 9.556 1.00 40.25 307 TYR C O 1
ATOM 3497 N N . SER C 1 127 ? 5.204 31.555 7.524 1.00 41.01 308 SER C N 1
ATOM 3498 C CA . SER C 1 127 ? 3.926 32.186 7.249 1.00 39.82 308 SER C CA 1
ATOM 3499 C C . SER C 1 127 ? 2.921 31.108 6.993 1.00 39.81 308 SER C C 1
ATOM 3500 O O . SER C 1 127 ? 3.244 30.082 6.424 1.00 40.56 308 SER C O 1
ATOM 3503 N N . ILE C 1 128 ? 1.699 31.341 7.466 1.00 39.02 309 ILE C N 1
ATOM 3504 C CA . ILE C 1 128 ? 0.634 30.383 7.284 1.00 40.43 309 ILE C CA 1
ATOM 3505 C C . ILE C 1 128 ? -0.463 30.963 6.407 1.00 40.87 309 ILE C C 1
ATOM 3506 O O . ILE C 1 128 ? -0.949 32.035 6.632 1.00 40.91 309 ILE C O 1
ATOM 3511 N N . TYR C 1 129 ? -0.800 30.230 5.355 1.00 41.87 310 TYR C N 1
ATOM 3512 C CA . TYR C 1 129 ? -1.800 30.604 4.336 1.00 41.80 310 TYR C CA 1
ATOM 3513 C C . TYR C 1 129 ? -2.768 29.437 4.163 1.00 42.27 310 TYR C C 1
ATOM 3514 O O . TYR C 1 129 ? -2.368 28.399 3.613 1.00 43.24 310 TYR C O 1
ATOM 3523 N N . GLY C 1 130 ? -3.998 29.603 4.666 1.00 42.44 311 GLY C N 1
ATOM 3524 C CA . GLY C 1 130 ? -4.896 28.488 4.913 1.00 42.77 311 GLY C CA 1
ATOM 3525 C C . GLY C 1 130 ? -4.207 27.588 5.919 1.00 43.10 311 GLY C C 1
ATOM 3526 O O . GLY C 1 130 ? -3.848 28.010 7.037 1.00 42.44 311 GLY C O 1
ATOM 3527 N N . ASN C 1 131 ? -3.974 26.349 5.508 1.00 46.02 312 ASN C N 1
ATOM 3528 C CA . ASN C 1 131 ? -3.337 25.344 6.356 1.00 49.99 312 ASN C CA 1
ATOM 3529 C C . ASN C 1 131 ? -1.957 24.955 5.847 1.00 52.62 312 ASN C C 1
ATOM 3530 O O . ASN C 1 131 ? -1.417 23.889 6.197 1.00 55.82 312 ASN C O 1
ATOM 3535 N N . ASN C 1 132 ? -1.386 25.820 5.000 1.00 52.20 313 ASN C N 1
ATOM 3536 C CA . ASN C 1 132 ? -0.065 25.628 4.447 1.00 51.84 313 ASN C CA 1
ATOM 3537 C C . ASN C 1 132 ? 0.911 26.508 5.192 1.00 48.98 313 ASN C C 1
ATOM 3538 O O . ASN C 1 132 ? 0.676 27.696 5.358 1.00 47.27 313 ASN C O 1
ATOM 3543 N N . VAL C 1 133 ? 2.016 25.906 5.625 1.00 46.85 314 VAL C N 1
ATOM 3544 C CA . VAL C 1 133 ? 3.038 26.585 6.385 1.00 45.27 314 VAL C CA 1
ATOM 3545 C C . VAL C 1 133 ? 4.246 26.734 5.490 1.00 44.50 314 VAL C C 1
ATOM 3546 O O . VAL C 1 133 ? 4.747 25.757 4.985 1.00 44.97 314 VAL C O 1
ATOM 3550 N N . LEU C 1 134 ? 4.667 27.978 5.262 1.00 44.85 315 LEU C N 1
ATOM 3551 C CA . LEU C 1 134 ? 5.740 28.287 4.333 1.00 46.85 315 LEU C CA 1
ATOM 3552 C C . LEU C 1 134 ? 6.875 28.935 5.069 1.00 45.52 315 LEU C C 1
ATOM 3553 O O . LEU C 1 134 ? 6.654 29.760 5.934 1.00 45.62 315 LEU C O 1
ATOM 3558 N N . CYS C 1 135 ? 8.106 28.543 4.736 1.00 47.18 316 CYS C N 1
ATOM 3559 C CA . CYS C 1 135 ? 9.287 29.139 5.335 1.00 48.62 316 CYS C CA 1
ATOM 3560 C C . CYS C 1 135 ? 9.372 30.630 4.970 1.00 46.31 316 CYS C C 1
ATOM 3561 O O . CYS C 1 135 ? 9.302 31.016 3.827 1.00 46.14 316 CYS C O 1
ATOM 3564 N N . ASN C 1 136 ? 9.462 31.481 5.990 1.00 45.81 317 ASN C N 1
ATOM 3565 C CA . ASN C 1 136 ? 9.559 32.903 5.793 1.00 45.72 317 ASN C CA 1
ATOM 3566 C C . ASN C 1 136 ? 11.038 33.239 5.763 1.00 47.16 317 ASN C C 1
ATOM 3567 O O . ASN C 1 136 ? 11.887 32.372 6.102 1.00 52.65 317 ASN C O 1
ATOM 3572 N N . SER C 1 137 ? 11.356 34.434 5.252 1.00 47.28 318 SER C N 1
ATOM 3573 C CA . SER C 1 137 ? 12.733 34.869 5.151 1.00 48.57 318 SER C CA 1
ATOM 3574 C C . SER C 1 137 ? 13.202 35.521 6.453 1.00 48.13 318 SER C C 1
ATOM 3575 O O . SER C 1 137 ? 14.397 35.495 6.745 1.00 49.39 318 SER C O 1
ATOM 3578 N N . THR C 1 138 ? 12.263 36.079 7.236 1.00 46.26 319 THR C N 1
ATOM 3579 C CA . THR C 1 138 ? 12.586 36.694 8.500 1.00 46.09 319 THR C CA 1
ATOM 3580 C C . THR C 1 138 ? 13.208 35.626 9.409 1.00 47.62 319 THR C C 1
ATOM 3581 O O . THR C 1 138 ? 12.763 34.484 9.441 1.00 48.48 319 THR C O 1
ATOM 3585 N N . THR C 1 139 ? 14.244 36.005 10.158 1.00 48.84 320 THR C N 1
ATOM 3586 C CA . THR C 1 139 ? 14.777 35.141 11.207 1.00 49.71 320 THR C CA 1
ATOM 3587 C C . THR C 1 139 ? 14.964 35.956 12.459 1.00 49.70 320 THR C C 1
ATOM 3588 O O . THR C 1 139 ? 15.058 37.189 12.419 1.00 47.34 320 THR C O 1
ATOM 3592 N N . PHE C 1 140 ? 14.994 35.259 13.593 1.00 51.56 321 PHE C N 1
ATOM 3593 C CA . PHE C 1 140 ? 15.327 35.890 14.848 1.00 52.31 321 PHE C CA 1
ATOM 3594 C C . PHE C 1 140 ? 16.605 35.269 15.374 1.00 55.80 321 PHE C C 1
ATOM 3595 O O . PHE C 1 140 ? 16.971 34.153 15.021 1.00 54.84 321 PHE C O 1
ATOM 3603 N N . LYS C 1 141 ? 17.315 36.061 16.179 1.00 62.23 322 LYS C N 1
ATOM 3604 C CA . LYS C 1 141 ? 18.515 35.641 16.896 1.00 65.04 322 LYS C CA 1
ATOM 3605 C C . LYS C 1 141 ? 18.066 35.169 18.274 1.00 62.10 322 LYS C C 1
ATOM 3606 O O . LYS C 1 141 ? 17.140 35.731 18.858 1.00 55.58 322 LYS C O 1
ATOM 3612 N N . ASP C 1 142 ? 18.714 34.119 18.784 1.00 63.46 323 ASP C N 1
ATOM 3613 C CA . ASP C 1 142 ? 18.623 33.739 20.184 1.00 61.96 323 ASP C CA 1
ATOM 3614 C C . ASP C 1 142 ? 18.694 35.002 21.063 1.00 56.96 323 ASP C C 1
ATOM 3615 O O . ASP C 1 142 ? 19.501 35.905 20.807 1.00 53.98 323 ASP C O 1
ATOM 3620 N N . GLY C 1 143 ? 17.810 35.066 22.066 1.00 53.00 324 GLY C N 1
ATOM 3621 C CA . GLY C 1 143 ? 17.680 36.222 22.929 1.00 51.57 324 GLY C CA 1
ATOM 3622 C C . GLY C 1 143 ? 16.847 37.406 22.442 1.00 51.08 324 GLY C C 1
ATOM 3623 O O . GLY C 1 143 ? 16.679 38.384 23.162 1.00 51.63 324 GLY C O 1
ATOM 3624 N N . ASP C 1 144 ? 16.317 37.330 21.220 1.00 51.13 325 ASP C N 1
ATOM 3625 C CA . ASP C 1 144 ? 15.436 38.398 20.713 1.00 49.88 325 ASP C CA 1
ATOM 3626 C C . ASP C 1 144 ? 14.139 38.404 21.536 1.00 46.96 325 ASP C C 1
ATOM 3627 O O . ASP C 1 144 ? 13.660 37.378 22.021 1.00 41.03 325 ASP C O 1
ATOM 3632 N N . GLN C 1 145 ? 13.588 39.599 21.715 1.00 46.25 326 GLN C N 1
ATOM 3633 C CA . GLN C 1 145 ? 12.394 39.807 22.483 1.00 44.32 326 GLN C CA 1
ATOM 3634 C C . GLN C 1 145 ? 11.234 40.208 21.570 1.00 41.70 326 GLN C C 1
ATOM 3635 O O . GLN C 1 145 ? 11.332 41.157 20.827 1.00 38.76 326 GLN C O 1
ATOM 3641 N N . VAL C 1 146 ? 10.127 39.470 21.676 1.00 40.98 327 VAL C N 1
ATOM 3642 C CA . VAL C 1 146 ? 8.955 39.676 20.862 1.00 40.83 327 VAL C CA 1
ATOM 3643 C C . VAL C 1 146 ? 7.653 39.558 21.663 1.00 38.71 327 VAL C C 1
ATOM 3644 O O . VAL C 1 146 ? 7.570 38.880 22.668 1.00 35.84 327 VAL C O 1
ATOM 3648 N N . TYR C 1 147 ? 6.622 40.221 21.142 1.00 37.86 328 TYR C N 1
ATOM 3649 C CA . TYR C 1 147 ? 5.211 40.025 21.539 1.00 37.06 328 TYR C CA 1
ATOM 3650 C C . TYR C 1 147 ? 4.693 38.759 20.856 1.00 37.40 328 TYR C C 1
ATOM 3651 O O . TYR C 1 147 ? 5.032 38.496 19.689 1.00 36.32 328 TYR C O 1
ATOM 3660 N N . VAL C 1 148 ? 3.900 37.985 21.591 1.00 38.49 329 VAL C N 1
ATOM 3661 C CA . VAL C 1 148 ? 3.344 36.748 21.114 1.00 38.90 329 VAL C CA 1
ATOM 3662 C C . VAL C 1 148 ? 1.837 36.803 21.284 1.00 38.78 329 VAL C C 1
ATOM 3663 O O . VAL C 1 148 ? 1.345 37.177 22.344 1.00 38.05 329 VAL C O 1
ATOM 3667 N N . SER C 1 149 ? 1.111 36.419 20.232 1.00 39.35 330 SER C N 1
ATOM 3668 C CA . SER C 1 149 ? -0.320 36.327 20.295 1.00 39.95 330 SER C CA 1
ATOM 3669 C C . SER C 1 149 ? -0.683 35.200 21.248 1.00 41.80 330 SER C C 1
ATOM 3670 O O . SER C 1 149 ? 0.039 34.216 21.352 1.00 42.85 330 SER C O 1
ATOM 3673 N N . ASP C 1 150 ? -1.815 35.350 21.942 1.00 44.27 331 ASP C N 1
ATOM 3674 C CA . ASP C 1 150 ? -2.308 34.349 22.909 1.00 46.46 331 ASP C CA 1
ATOM 3675 C C . ASP C 1 150 ? -2.837 33.062 22.259 1.00 47.82 331 ASP C C 1
ATOM 3676 O O . ASP C 1 150 ? -2.884 32.025 22.906 1.00 47.62 331 ASP C O 1
ATOM 3681 N N . GLN C 1 151 ? -3.228 33.131 20.976 1.00 48.43 332 GLN C N 1
ATOM 3682 C CA . GLN C 1 151 ? -3.742 31.961 20.263 1.00 45.86 332 GLN C CA 1
ATOM 3683 C C . GLN C 1 151 ? -2.651 31.337 19.405 1.00 46.22 332 GLN C C 1
ATOM 3684 O O . GLN C 1 151 ? -2.134 31.973 18.464 1.00 45.24 332 GLN C O 1
ATOM 3690 N N . THR C 1 152 ? -2.320 30.089 19.721 1.00 45.01 333 THR C N 1
ATOM 3691 C CA . THR C 1 152 ? -1.435 29.275 18.897 1.00 46.26 333 THR C CA 1
ATOM 3692 C C . THR C 1 152 ? -2.240 28.605 17.797 1.00 45.75 333 THR C C 1
ATOM 3693 O O . THR C 1 152 ? -3.441 28.615 17.845 1.00 45.98 333 THR C O 1
ATOM 3697 N N . LYS C 1 153 ? -1.551 28.027 16.816 1.00 46.57 334 LYS C N 1
ATOM 3698 C CA . LYS C 1 153 ? -2.173 27.308 15.709 1.00 47.91 334 LYS C CA 1
ATOM 3699 C C . LYS C 1 153 ? -1.356 26.056 15.445 1.00 48.14 334 LYS C C 1
ATOM 3700 O O . LYS C 1 153 ? -0.133 26.116 15.371 1.00 46.20 334 LYS C O 1
ATOM 3706 N N . THR C 1 154 ? -2.046 24.925 15.291 1.00 49.99 335 THR C N 1
ATOM 3707 C CA . THR C 1 154 ? -1.419 23.638 15.095 1.00 51.89 335 THR C CA 1
ATOM 3708 C C . THR C 1 154 ? -1.706 23.124 13.686 1.00 53.39 335 THR C C 1
ATOM 3709 O O . THR C 1 154 ? -2.844 23.145 13.236 1.00 52.33 335 THR C O 1
ATOM 3713 N N . VAL C 1 155 ? -0.649 22.704 12.983 1.00 55.84 336 VAL C N 1
ATOM 3714 C CA . VAL C 1 155 ? -0.756 22.273 11.604 1.00 59.39 336 VAL C CA 1
ATOM 3715 C C . VAL C 1 155 ? 0.212 21.155 11.422 1.00 58.91 336 VAL C C 1
ATOM 3716 O O . VAL C 1 155 ? 1.399 21.323 11.723 1.00 61.98 336 VAL C O 1
ATOM 3720 N N . GLY C 1 156 ? -0.290 20.022 10.922 1.00 59.36 337 GLY C N 1
ATOM 3721 C CA . GLY C 1 156 ? 0.477 18.799 10.785 1.00 60.93 337 GLY C CA 1
ATOM 3722 C C . GLY C 1 156 ? 1.057 18.355 12.120 1.00 60.23 337 GLY C C 1
ATOM 3723 O O . GLY C 1 156 ? 2.182 17.884 12.180 1.00 58.76 337 GLY C O 1
ATOM 3724 N N . GLY C 1 157 ? 0.274 18.530 13.190 1.00 60.77 338 GLY C N 1
ATOM 3725 C CA . GLY C 1 157 ? 0.654 18.154 14.547 1.00 60.05 338 GLY C CA 1
ATOM 3726 C C . GLY C 1 157 ? 1.718 19.013 15.216 1.00 57.48 338 GLY C C 1
ATOM 3727 O O . GLY C 1 157 ? 2.183 18.679 16.295 1.00 57.28 338 GLY C O 1
ATOM 3728 N N . VAL C 1 158 ? 2.122 20.110 14.569 1.00 55.77 339 VAL C N 1
ATOM 3729 C CA . VAL C 1 158 ? 3.135 21.016 15.106 1.00 51.88 339 VAL C CA 1
ATOM 3730 C C . VAL C 1 158 ? 2.432 22.305 15.524 1.00 51.46 339 VAL C C 1
ATOM 3731 O O . VAL C 1 158 ? 1.627 22.848 14.765 1.00 54.21 339 VAL C O 1
ATOM 3735 N N . SER C 1 159 ? 2.755 22.796 16.725 1.00 51.45 340 SER C N 1
ATOM 3736 C CA . SER C 1 159 ? 2.218 24.058 17.228 1.00 49.95 340 SER C CA 1
ATOM 3737 C C . SER C 1 159 ? 3.108 25.230 16.822 1.00 46.92 340 SER C C 1
ATOM 3738 O O . SER C 1 159 ? 4.328 25.131 16.914 1.00 47.34 340 SER C O 1
ATOM 3741 N N . TYR C 1 160 ? 2.474 26.332 16.397 1.00 42.54 341 TYR C N 1
ATOM 3742 C CA . TYR C 1 160 ? 3.131 27.600 15.978 1.00 39.09 341 TYR C CA 1
ATOM 3743 C C . TYR C 1 160 ? 2.538 28.772 16.755 1.00 36.57 341 TYR C C 1
ATOM 3744 O O . TYR C 1 160 ? 1.321 28.775 16.988 1.00 36.52 341 TYR C O 1
ATOM 3753 N N . SER C 1 161 ? 3.375 29.744 17.102 1.00 35.62 342 SER C N 1
ATOM 3754 C CA . SER C 1 161 ? 2.986 30.965 17.783 1.00 35.64 342 SER C CA 1
ATOM 3755 C C . SER C 1 161 ? 3.277 32.176 16.889 1.00 36.31 342 SER C C 1
ATOM 3756 O O . SER C 1 161 ? 4.323 32.243 16.209 1.00 36.63 342 SER C O 1
ATOM 3759 N N . GLN C 1 162 ? 2.331 33.124 16.876 1.00 35.81 343 GLN C N 1
ATOM 3760 C CA . GLN C 1 162 ? 2.381 34.281 15.993 1.00 35.72 343 GLN C CA 1
ATOM 3761 C C . GLN C 1 162 ? 2.993 35.421 16.768 1.00 34.97 343 GLN C C 1
ATOM 3762 O O . GLN C 1 162 ? 2.555 35.729 17.867 1.00 33.66 343 GLN C O 1
ATOM 3768 N N . VAL C 1 163 ? 4.012 36.054 16.183 1.00 34.78 344 VAL C N 1
ATOM 3769 C CA . VAL C 1 163 ? 4.857 36.985 16.925 1.00 35.42 344 VAL C CA 1
ATOM 3770 C C . VAL C 1 163 ? 5.069 38.294 16.192 1.00 35.87 344 VAL C C 1
ATOM 3771 O O . VAL C 1 163 ? 4.746 38.413 15.036 1.00 36.17 344 VAL C O 1
ATOM 3775 N N . SER C 1 164 ? 5.588 39.295 16.907 1.00 36.34 345 SER C N 1
ATOM 3776 C CA . SER C 1 164 ? 5.895 40.591 16.325 1.00 37.89 345 SER C CA 1
ATOM 3777 C C . SER C 1 164 ? 6.824 41.328 17.274 1.00 39.41 345 SER C C 1
ATOM 3778 O O . SER C 1 164 ? 6.602 41.351 18.483 1.00 38.44 345 SER C O 1
ATOM 3781 N N . PRO C 1 165 ? 7.875 41.981 16.745 1.00 42.95 346 PRO C N 1
ATOM 3782 C CA . PRO C 1 165 ? 8.726 42.823 17.583 1.00 44.90 346 PRO C CA 1
ATOM 3783 C C . PRO C 1 165 ? 8.090 44.180 17.911 1.00 46.14 346 PRO C C 1
ATOM 3784 O O . PRO C 1 165 ? 8.623 44.847 18.782 1.00 47.59 346 PRO C O 1
ATOM 3788 N N . LYS C 1 166 ? 6.989 44.552 17.240 1.00 48.00 347 LYS C N 1
ATOM 3789 C CA . LYS C 1 166 ? 6.373 45.862 17.420 1.00 52.59 347 LYS C CA 1
ATOM 3790 C C . LYS C 1 166 ? 5.382 45.951 18.577 1.00 49.28 347 LYS C C 1
ATOM 3791 O O . LYS C 1 166 ? 5.529 46.769 19.467 1.00 50.55 347 LYS C O 1
ATOM 3797 N N . SER C 1 167 ? 4.356 45.109 18.557 1.00 47.87 348 SER C N 1
ATOM 3798 C CA . SER C 1 167 ? 3.298 45.166 19.586 1.00 45.67 348 SER C CA 1
ATOM 3799 C C . SER C 1 167 ? 2.514 43.893 19.654 1.00 43.61 348 SER C C 1
ATOM 3800 O O . SER C 1 167 ? 2.562 43.086 18.730 1.00 41.58 348 SER C O 1
ATOM 3803 N N . LYS C 1 168 ? 1.792 43.720 2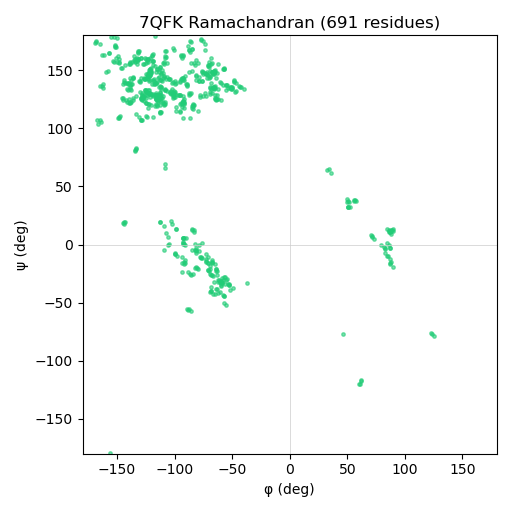0.761 1.00 44.35 349 LYS C N 1
ATOM 3804 C CA . LYS C 1 168 ? 0.951 42.554 20.954 1.00 46.90 349 LYS C CA 1
ATOM 3805 C C . LYS C 1 168 ? -0.106 42.515 19.865 1.00 46.59 349 LYS C C 1
ATOM 3806 O O . LYS C 1 168 ? -0.425 41.465 19.329 1.00 46.74 349 LYS C O 1
ATOM 3812 N N . ASN C 1 169 ? -0.659 43.676 19.536 1.00 45.41 350 ASN C N 1
ATOM 3813 C CA . ASN C 1 169 ? -1.742 43.731 18.598 1.00 47.33 350 ASN C CA 1
ATOM 3814 C C . ASN C 1 169 ? -1.264 43.312 17.198 1.00 47.20 350 ASN C C 1
ATOM 3815 O O . ASN C 1 169 ? -1.936 42.532 16.521 1.00 42.48 350 ASN C O 1
ATOM 3820 N N . ASP C 1 170 ? -0.080 43.790 16.800 1.00 47.06 351 ASP C N 1
ATOM 3821 C CA . ASP C 1 170 ? 0.534 43.381 15.555 1.00 46.39 351 ASP C CA 1
ATOM 3822 C C . ASP C 1 170 ? 0.783 41.864 15.493 1.00 43.40 351 ASP C C 1
ATOM 3823 O O . ASP C 1 170 ? 0.588 41.267 14.460 1.00 41.78 351 ASP C O 1
ATOM 3828 N N . ALA C 1 171 ? 1.127 41.248 16.627 1.00 39.26 352 ALA C N 1
ATOM 3829 C CA . ALA C 1 171 ? 1.367 39.815 16.661 1.00 38.75 352 ALA C CA 1
ATOM 3830 C C . ALA C 1 171 ? 0.132 38.972 16.335 1.00 38.41 352 ALA C C 1
ATOM 3831 O O . ALA C 1 171 ? 0.262 37.830 15.956 1.00 35.45 352 ALA C O 1
ATOM 3833 N N . ASN C 1 172 ? -1.062 39.538 16.527 1.00 38.80 353 ASN C N 1
ATOM 3834 C CA . ASN C 1 172 ? -2.301 38.825 16.207 1.00 40.51 353 ASN C CA 1
ATOM 3835 C C . ASN C 1 172 ? -2.601 38.635 14.707 1.00 43.22 353 ASN C C 1
ATOM 3836 O O . ASN C 1 172 ? -3.434 37.800 14.359 1.00 45.54 353 ASN C O 1
ATOM 3841 N N . SER C 1 173 ? -1.921 39.399 13.841 1.00 42.87 354 SER C N 1
ATOM 3842 C CA . SER C 1 173 ? -2.112 39.302 12.392 1.00 41.53 354 SER C CA 1
ATOM 3843 C C . SER C 1 173 ? -0.810 39.490 11.565 1.00 39.51 354 SER C C 1
ATOM 3844 O O . SER C 1 173 ? -0.885 39.804 10.374 1.00 39.64 354 SER C O 1
ATOM 3847 N N . SER C 1 174 ? 0.362 39.326 12.201 1.00 35.81 355 SER C N 1
ATOM 3848 C CA . SER C 1 174 ? 1.662 39.574 11.556 1.00 36.19 355 SER C CA 1
ATOM 3849 C C . SER C 1 174 ? 1.984 38.579 10.439 1.00 36.14 355 SER C C 1
ATOM 3850 O O . SER C 1 174 ? 2.766 38.871 9.543 1.00 35.26 355 SER C O 1
ATOM 3853 N N . ASN C 1 175 ? 1.396 37.384 10.555 1.00 36.49 356 ASN C N 1
ATOM 3854 C CA . ASN C 1 175 ? 1.742 36.228 9.777 1.00 36.88 356 ASN C CA 1
ATOM 3855 C C . ASN C 1 175 ? 3.243 35.877 9.795 1.00 37.78 356 ASN C C 1
ATOM 3856 O O . ASN C 1 175 ? 3.792 35.359 8.813 1.00 37.46 356 ASN C O 1
ATOM 3861 N N . ILE C 1 176 ? 3.888 36.171 10.930 1.00 38.34 357 ILE C N 1
ATOM 3862 C CA . ILE C 1 176 ? 5.239 35.703 11.245 1.00 39.20 357 ILE C CA 1
ATOM 3863 C C . ILE C 1 176 ? 5.098 34.740 12.414 1.00 37.75 357 ILE C C 1
ATOM 3864 O O . ILE C 1 176 ? 4.677 35.126 13.490 1.00 36.95 357 ILE C O 1
ATOM 3869 N N . TRP C 1 177 ? 5.387 33.464 12.174 1.00 38.26 358 TRP C N 1
ATOM 3870 C CA . TRP C 1 177 ? 5.162 32.440 13.162 1.00 39.11 358 TRP C CA 1
ATOM 3871 C C . TRP C 1 177 ? 6.482 31.735 13.466 1.00 40.48 358 TRP C C 1
ATOM 3872 O O . TRP C 1 177 ? 7.323 31.601 12.582 1.00 43.31 358 TRP C O 1
ATOM 3883 N N . VAL C 1 178 ? 6.629 31.266 14.710 1.00 39.93 359 VAL C N 1
ATOM 3884 C CA . VAL C 1 178 ? 7.739 30.400 15.140 1.00 40.81 359 VAL C CA 1
ATOM 3885 C C . VAL C 1 178 ? 7.142 29.151 15.732 1.00 42.55 359 VAL C C 1
ATOM 3886 O O . VAL C 1 178 ? 5.992 29.143 16.122 1.00 43.14 359 VAL C O 1
ATOM 3890 N N . LYS C 1 179 ? 7.911 28.066 15.773 1.00 47.44 360 LYS C N 1
ATOM 3891 C CA . LYS C 1 179 ? 7.454 26.839 16.409 1.00 49.50 360 LYS C CA 1
ATOM 3892 C C . LYS C 1 179 ? 7.338 27.084 17.907 1.00 52.37 360 LYS C C 1
ATOM 3893 O O . LYS C 1 179 ? 8.243 27.664 18.520 1.00 51.81 360 LYS C O 1
ATOM 3899 N N . THR C 1 180 ? 6.194 26.715 18.494 1.00 53.63 361 THR C N 1
ATOM 3900 C CA . THR C 1 180 ? 5.933 26.982 19.910 1.00 55.57 361 THR C CA 1
ATOM 3901 C C . THR C 1 180 ? 6.896 26.152 20.750 1.00 58.45 361 THR C C 1
ATOM 3902 O O . THR C 1 180 ? 7.120 24.995 20.443 1.00 58.00 361 THR C O 1
ATOM 3906 N N . SER C 1 181 ? 7.512 26.755 21.776 1.00 62.45 362 SER C N 1
ATOM 3907 C CA . SER C 1 181 ? 8.197 25.981 22.828 1.00 67.00 362 SER C CA 1
ATOM 3908 C C . SER C 1 181 ? 7.257 25.698 23.994 1.00 67.39 362 SER C C 1
ATOM 3909 O O . SER C 1 181 ? 7.040 24.543 24.337 1.00 67.98 362 SER C O 1
ATOM 3912 N N . THR D 1 8 ? 2.923 9.121 57.213 1.00 79.91 189 THR D N 1
ATOM 3913 C CA . THR D 1 8 ? 3.717 8.882 55.954 1.00 79.83 189 THR D CA 1
ATOM 3914 C C . THR D 1 8 ? 3.524 9.893 54.815 1.00 82.52 189 THR D C 1
ATOM 3915 O O . THR D 1 8 ? 4.475 10.260 54.100 1.00 80.37 189 THR D O 1
ATOM 3919 N N . THR D 1 9 ? 2.289 10.395 54.662 1.00 85.52 190 THR D N 1
ATOM 3920 C CA . THR D 1 9 ? 1.947 11.438 53.687 1.00 83.73 190 THR D CA 1
ATOM 3921 C C . THR D 1 9 ? 2.703 12.773 53.926 1.00 83.09 190 THR D C 1
ATOM 3922 O O . THR D 1 9 ? 3.012 13.471 52.961 1.00 88.32 190 THR D O 1
ATOM 3926 N N . GLN D 1 10 ? 3.028 13.078 55.196 1.00 76.56 191 GLN D N 1
ATOM 3927 C CA . GLN D 1 10 ? 3.832 14.235 55.585 1.00 71.90 191 GLN D CA 1
ATOM 3928 C C . GLN D 1 10 ? 5.349 14.068 55.392 1.00 66.54 191 GLN D C 1
ATOM 3929 O O . GLN D 1 10 ? 6.101 15.004 55.599 1.00 63.27 191 GLN D O 1
ATOM 3935 N N . ASN D 1 11 ? 5.790 12.911 54.907 1.00 62.59 192 ASN D N 1
ATOM 3936 C CA . ASN D 1 11 ? 7.178 12.739 54.562 1.00 61.16 192 ASN D CA 1
ATOM 3937 C C . ASN D 1 11 ? 7.534 13.330 53.213 1.00 58.06 192 ASN D C 1
ATOM 3938 O O . ASN D 1 11 ? 6.674 13.504 52.368 1.00 59.67 192 ASN D O 1
ATOM 3943 N N . PRO D 1 12 ? 8.817 13.666 52.994 1.00 54.05 193 PRO D N 1
ATOM 3944 C CA . PRO D 1 12 ? 9.261 14.180 51.702 1.00 53.25 193 PRO D CA 1
ATOM 3945 C C . PRO D 1 12 ? 8.936 13.179 50.590 1.00 49.87 193 PRO D C 1
ATOM 3946 O O . PRO D 1 12 ? 8.832 11.991 50.859 1.00 47.69 193 PRO D O 1
ATOM 3950 N N . GLN D 1 13 ? 8.720 13.714 49.395 1.00 50.31 194 GLN D N 1
ATOM 3951 C CA . GLN D 1 13 ? 8.515 12.926 48.215 1.00 50.18 194 GLN D CA 1
ATOM 3952 C C . GLN D 1 13 ? 9.679 13.157 47.281 1.00 48.76 194 GLN D C 1
ATOM 3953 O O . GLN D 1 13 ? 10.032 14.317 46.978 1.00 46.50 194 GLN D O 1
ATOM 3959 N N . ILE D 1 14 ? 10.261 12.041 46.831 1.00 48.43 195 ILE D N 1
ATOM 3960 C CA . ILE D 1 14 ? 11.314 12.038 45.833 1.00 46.55 195 ILE D CA 1
ATOM 3961 C C . ILE D 1 14 ? 10.719 11.901 44.434 1.00 46.09 195 ILE D C 1
ATOM 3962 O O . ILE D 1 14 ? 9.991 10.947 44.143 1.00 44.03 195 ILE D O 1
ATOM 3967 N N . ASN D 1 15 ? 11.038 12.891 43.593 1.00 47.34 196 ASN D N 1
ATOM 3968 C CA . ASN D 1 15 ? 10.621 12.980 42.183 1.00 48.55 196 ASN D CA 1
ATOM 3969 C C . ASN D 1 15 ? 11.795 12.749 41.249 1.00 49.25 196 ASN D C 1
ATOM 3970 O O . ASN D 1 15 ? 12.958 12.901 41.664 1.00 48.29 196 ASN D O 1
ATOM 3975 N N . TRP D 1 16 ? 11.488 12.338 40.013 1.00 48.06 197 TRP D N 1
ATOM 3976 C CA . TRP D 1 16 ? 12.467 12.258 38.970 1.00 46.93 197 TRP D CA 1
ATOM 3977 C C . TRP D 1 16 ? 11.914 12.560 37.592 1.00 49.06 197 TRP D C 1
ATOM 3978 O O . TRP D 1 16 ? 10.722 12.371 37.318 1.00 51.19 197 TRP D O 1
ATOM 3989 N N . THR D 1 17 ? 12.804 13.066 36.727 1.00 50.21 198 THR D N 1
ATOM 3990 C CA . THR D 1 17 ? 12.493 13.284 35.324 1.00 50.81 198 THR D CA 1
ATOM 3991 C C . THR D 1 17 ? 13.492 12.522 34.479 1.00 48.07 198 THR D C 1
ATOM 3992 O O . THR D 1 17 ? 14.653 12.379 34.845 1.00 44.65 198 THR D O 1
ATOM 3996 N N . LYS D 1 18 ? 12.995 12.016 33.354 1.00 49.39 199 LYS D N 1
ATOM 3997 C CA . LYS D 1 18 ? 13.770 11.334 32.338 1.00 49.73 199 LYS D CA 1
ATOM 3998 C C . LYS D 1 18 ? 13.493 12.060 31.030 1.00 49.15 199 LYS D C 1
ATOM 3999 O O . LYS D 1 18 ? 12.357 12.205 30.608 1.00 51.01 199 LYS D O 1
ATOM 4005 N N . GLY D 1 19 ? 14.559 12.564 30.419 1.00 49.05 200 GLY D N 1
ATOM 4006 C CA . GLY D 1 19 ? 14.477 13.412 29.249 1.00 49.86 200 GLY D CA 1
ATOM 4007 C C . G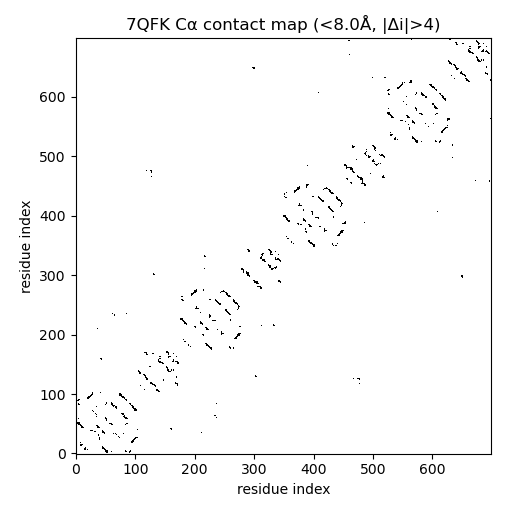LY D 1 19 ? 13.545 14.580 29.371 1.00 49.98 200 GLY D C 1
ATOM 4008 O O . GLY D 1 19 ? 12.907 14.913 28.425 1.00 50.94 200 GLY D O 1
ATOM 4009 N N . GLY D 1 20 ? 13.463 15.195 30.554 1.00 52.58 201 GLY D N 1
ATOM 4010 C CA . GLY D 1 20 ? 12.544 16.293 30.793 1.00 53.01 201 GLY D CA 1
ATOM 4011 C C . GLY D 1 20 ? 11.132 15.935 31.231 1.00 55.17 201 GLY D C 1
ATOM 4012 O O . GLY D 1 20 ? 10.449 16.795 31.760 1.00 56.48 201 GLY D O 1
ATOM 4013 N N . GLN D 1 21 ? 10.712 14.673 31.066 1.00 56.77 202 GLN D N 1
ATOM 4014 C CA . GLN D 1 21 ? 9.359 14.241 31.459 1.00 60.13 202 GLN D CA 1
ATOM 4015 C C . GLN D 1 21 ? 9.333 13.707 32.892 1.00 56.97 202 GLN D C 1
ATOM 4016 O O . GLN D 1 21 ? 10.033 12.758 33.220 1.00 54.65 202 GLN D O 1
ATOM 4022 N N . ALA D 1 22 ? 8.515 14.337 33.745 1.00 57.01 203 ALA D N 1
ATOM 4023 C CA . ALA D 1 22 ? 8.197 13.822 35.075 1.00 54.72 203 ALA D CA 1
ATOM 4024 C C . ALA D 1 22 ? 7.758 12.355 34.960 1.00 53.88 203 ALA D C 1
ATOM 4025 O O . ALA D 1 22 ? 6.980 12.001 34.089 1.00 55.20 203 ALA D O 1
ATOM 4027 N N . GLN D 1 23 ? 8.298 11.507 35.838 1.00 52.45 204 GLN D N 1
ATOM 4028 C CA . GLN D 1 23 ? 7.991 10.085 35.875 1.00 52.85 204 GLN D CA 1
ATOM 4029 C C . GLN D 1 23 ? 6.998 9.779 36.997 1.00 54.43 204 GLN D C 1
ATOM 4030 O O . GLN D 1 23 ? 7.116 10.312 38.096 1.00 57.08 204 GLN D O 1
ATOM 4036 N N . SER D 1 24 ? 6.035 8.899 36.739 1.00 56.18 205 SER D N 1
ATOM 4037 C CA . SER D 1 24 ? 5.008 8.596 37.741 1.00 58.24 205 SER D CA 1
ATOM 4038 C C . SER D 1 24 ? 5.310 7.376 38.642 1.00 56.18 205 SER D C 1
ATOM 4039 O O . SER D 1 24 ? 4.660 7.184 39.664 1.00 58.13 205 SER D O 1
ATOM 4042 N N . SER D 1 25 ? 6.333 6.608 38.275 1.00 54.84 206 SER D N 1
ATOM 4043 C CA . SER D 1 25 ? 6.762 5.430 38.991 1.00 55.27 206 SER D CA 1
ATOM 4044 C C . SER D 1 25 ? 7.722 5.942 40.014 1.00 53.34 206 SER D C 1
ATOM 4045 O O . SER D 1 25 ? 8.386 6.933 39.774 1.00 53.69 206 SER D O 1
ATOM 4048 N N . SER D 1 26 ? 7.795 5.282 41.172 1.00 53.45 207 SER D N 1
ATOM 4049 C CA . SER D 1 26 ? 8.734 5.732 42.203 1.00 52.05 207 SER D CA 1
ATOM 4050 C C . SER D 1 26 ? 10.173 5.471 41.745 1.00 47.81 207 SER D C 1
ATOM 4051 O O . SER D 1 26 ? 10.454 4.508 41.060 1.00 45.55 207 SER D O 1
ATOM 4054 N N . LEU D 1 27 ? 11.062 6.387 42.118 1.00 46.23 208 LEU D N 1
ATOM 4055 C CA . LEU D 1 27 ? 12.492 6.254 41.909 1.00 44.50 208 LEU D CA 1
ATOM 4056 C C . LEU D 1 27 ? 13.014 5.002 42.603 1.00 44.24 208 LEU D C 1
ATOM 4057 O O . LEU D 1 27 ? 13.947 4.335 42.111 1.00 42.21 208 LEU D O 1
ATOM 4062 N N . ASN D 1 28 ? 12.395 4.677 43.741 1.00 44.34 209 ASN D N 1
ATOM 4063 C CA . ASN D 1 28 ? 12.794 3.534 44.536 1.00 44.55 209 ASN D CA 1
ATOM 4064 C C . ASN D 1 28 ? 12.542 2.262 43.759 1.00 43.52 209 ASN D C 1
ATOM 4065 O O . ASN D 1 28 ? 11.451 2.068 43.277 1.00 44.66 209 ASN D O 1
ATOM 4070 N N . GLY D 1 29 ? 13.578 1.428 43.607 1.00 41.74 210 GLY D N 1
ATOM 4071 C CA . GLY D 1 29 ? 13.492 0.195 42.852 1.00 40.73 210 GLY D CA 1
ATOM 4072 C C . GLY D 1 29 ? 13.744 0.319 41.357 1.00 40.99 210 GLY D C 1
ATOM 4073 O O . GLY D 1 29 ? 13.710 -0.662 40.647 1.00 42.67 210 GLY D O 1
ATOM 4074 N N . GLN D 1 30 ? 14.006 1.523 40.867 1.00 41.02 211 GLN D N 1
ATOM 4075 C CA . GLN D 1 30 ? 14.406 1.684 39.464 1.00 42.69 211 GLN D CA 1
ATOM 4076 C C . GLN D 1 30 ? 15.759 1.056 39.170 1.00 41.65 211 GLN D C 1
ATOM 4077 O O . GLN D 1 30 ? 16.657 1.023 40.041 1.00 40.70 211 GLN D O 1
ATOM 4083 N N . VAL D 1 31 ? 15.905 0.586 37.927 1.00 40.48 212 VAL D N 1
ATOM 4084 C CA . VAL D 1 31 ? 17.171 0.047 37.413 1.00 39.13 212 VAL D CA 1
ATOM 4085 C C . VAL D 1 31 ? 17.577 0.840 36.176 1.00 39.09 212 VAL D C 1
ATOM 4086 O O . VAL D 1 31 ? 16.835 0.886 35.215 1.00 41.16 212 VAL D O 1
ATOM 4090 N N . PHE D 1 32 ? 18.754 1.471 36.212 1.00 39.19 213 PHE D N 1
ATOM 4091 C CA . PHE D 1 32 ? 19.250 2.294 35.086 1.00 38.19 213 PHE D CA 1
ATOM 4092 C C . PHE D 1 32 ? 20.513 1.707 34.469 1.00 39.28 213 PHE D C 1
ATOM 4093 O O . PHE D 1 32 ? 21.331 1.062 35.160 1.00 39.79 213 PHE D O 1
ATOM 4101 N N . GLN D 1 33 ? 20.697 1.961 33.171 1.00 40.06 214 GLN D N 1
ATOM 4102 C CA . GLN D 1 33 ? 21.937 1.679 32.454 1.00 38.76 214 GLN D CA 1
ATOM 4103 C C . GLN D 1 33 ? 22.725 2.949 32.293 1.00 38.06 214 GLN D C 1
ATOM 4104 O O . GLN D 1 33 ? 22.179 3.955 31.869 1.00 38.26 214 GLN D O 1
ATOM 4110 N N . VAL D 1 34 ? 24.007 2.900 32.665 1.00 37.00 215 VAL D N 1
ATOM 4111 C CA . VAL D 1 34 ? 24.908 3.984 32.421 1.00 36.92 215 VAL D CA 1
ATOM 4112 C C . VAL D 1 34 ? 26.149 3.429 31.743 1.00 36.52 215 VAL D C 1
ATOM 4113 O O . VAL D 1 34 ? 26.611 2.328 32.039 1.00 33.42 215 VAL D O 1
ATOM 4117 N N . ALA D 1 35 ? 26.675 4.234 30.814 1.00 36.40 216 ALA D N 1
ATOM 4118 C CA . ALA D 1 35 ? 27.766 3.837 29.965 1.00 37.60 216 ALA D CA 1
ATOM 4119 C C . ALA D 1 35 ? 29.117 3.975 30.652 1.00 38.25 216 ALA D C 1
ATOM 4120 O O . ALA D 1 35 ? 29.359 4.890 31.455 1.00 35.77 216 ALA D O 1
ATOM 4122 N N . VAL D 1 36 ? 30.006 3.034 30.325 1.00 39.29 217 VAL D N 1
ATOM 4123 C CA . VAL D 1 36 ? 31.395 3.098 30.696 1.00 40.04 217 VAL D CA 1
ATOM 4124 C C . VAL D 1 36 ? 31.929 4.495 30.387 1.00 40.39 217 VAL D C 1
ATOM 4125 O O . VAL D 1 36 ? 31.707 4.996 29.316 1.00 40.24 217 VAL D O 1
ATOM 4129 N N . GLY D 1 37 ? 32.636 5.111 31.344 1.00 39.73 218 GLY D N 1
ATOM 4130 C CA . GLY D 1 37 ? 33.218 6.425 31.174 1.00 41.17 218 GLY D CA 1
ATOM 4131 C C . GLY D 1 37 ? 32.342 7.646 31.427 1.00 42.02 218 GLY D C 1
ATOM 4132 O O . GLY D 1 37 ? 32.852 8.770 31.471 1.00 43.94 218 GLY D O 1
ATOM 4133 N N . SER D 1 38 ? 31.034 7.449 31.604 1.00 41.36 219 SER D N 1
ATOM 4134 C CA . SER D 1 38 ? 30.141 8.570 31.829 1.00 41.82 219 SER D CA 1
ATOM 4135 C C . SER D 1 38 ? 30.400 9.250 33.172 1.00 41.57 219 SER D C 1
ATOM 4136 O O . SER D 1 38 ? 31.013 8.654 34.109 1.00 40.62 219 SER D O 1
ATOM 4139 N N . ASN D 1 39 ? 29.984 10.529 33.194 1.00 40.65 220 ASN D N 1
ATOM 4140 C CA . ASN D 1 39 ? 30.004 11.381 34.338 1.00 42.59 220 ASN D CA 1
ATOM 4141 C C . ASN D 1 39 ? 28.706 11.130 35.078 1.00 41.33 220 ASN D C 1
ATOM 4142 O O . ASN D 1 39 ? 27.621 11.530 34.624 1.00 44.90 220 ASN D O 1
ATOM 4147 N N . PHE D 1 40 ? 28.807 10.479 36.233 1.00 40.43 221 PHE D N 1
ATOM 4148 C CA . PHE D 1 40 ? 27.660 10.102 37.008 1.00 41.33 221 PHE D CA 1
ATOM 4149 C C . PHE D 1 40 ? 27.645 10.908 38.314 1.00 44.08 221 PHE D C 1
ATOM 4150 O O . PHE D 1 40 ? 28.613 10.944 39.040 1.00 42.32 221 PHE D O 1
ATOM 4158 N N . ASN D 1 41 ? 26.532 11.619 38.510 1.00 46.16 222 ASN D N 1
ATOM 4159 C CA . ASN D 1 41 ? 26.127 12.252 39.732 1.00 49.31 222 ASN D CA 1
ATOM 4160 C C . ASN D 1 41 ? 24.754 11.668 40.068 1.00 46.14 222 ASN D C 1
ATOM 4161 O O . ASN D 1 41 ? 23.873 11.591 39.214 1.00 43.65 222 ASN D O 1
ATOM 4166 N N . PRO D 1 42 ? 24.518 11.249 41.325 1.00 45.20 223 PRO D N 1
ATOM 4167 C CA . PRO D 1 42 ? 23.287 10.524 41.671 1.00 44.23 223 PRO D CA 1
ATOM 4168 C C . PRO D 1 42 ? 21.996 11.358 41.590 1.00 43.60 223 PRO D C 1
ATOM 4169 O O . PRO D 1 42 ? 20.949 10.754 41.551 1.00 43.54 223 PRO D O 1
ATOM 4173 N N . LEU D 1 43 ? 22.098 12.689 41.524 1.00 42.70 224 LEU D N 1
ATOM 4174 C CA . LEU D 1 43 ? 20.943 13.545 41.319 1.00 43.86 224 LEU D CA 1
ATOM 4175 C C . LEU D 1 43 ? 20.758 14.025 39.884 1.00 44.12 224 LEU D C 1
ATOM 4176 O O . LEU D 1 43 ? 19.769 14.715 39.568 1.00 42.93 224 LEU D O 1
ATOM 4181 N N . ASN D 1 44 ? 21.742 13.733 39.030 1.00 42.13 225 ASN D N 1
ATOM 4182 C CA . ASN D 1 44 ? 21.759 14.249 37.676 1.00 43.08 225 ASN D CA 1
ATOM 4183 C C . ASN D 1 44 ? 22.790 13.527 36.805 1.00 39.84 225 ASN D C 1
ATOM 4184 O O . ASN D 1 44 ? 23.964 13.756 36.901 1.00 39.03 225 ASN D O 1
ATOM 4189 N N . PHE D 1 45 ? 22.320 12.634 35.947 1.00 39.54 226 PHE D N 1
ATOM 4190 C CA . PHE D 1 45 ? 23.179 11.791 35.144 1.00 37.80 226 PHE D CA 1
ATOM 4191 C C . PHE D 1 45 ? 22.485 11.426 33.876 1.00 37.29 226 PHE D C 1
ATOM 4192 O O . PHE D 1 45 ? 21.304 11.706 33.697 1.00 35.97 226 PHE D O 1
ATOM 4200 N N . THR D 1 46 ? 23.249 10.803 32.986 1.00 36.56 227 THR D N 1
ATOM 4201 C CA . THR D 1 46 ? 22.802 10.533 31.664 1.00 36.94 227 THR D CA 1
ATOM 4202 C C . THR D 1 46 ? 22.896 9.042 31.513 1.00 37.43 227 THR D C 1
ATOM 4203 O O . THR D 1 46 ? 23.944 8.422 31.813 1.00 35.62 227 THR D O 1
ATOM 4207 N N . ASN D 1 47 ? 21.800 8.431 31.046 1.00 37.57 228 ASN D N 1
ATOM 4208 C CA . ASN D 1 47 ? 21.815 7.002 30.834 1.00 36.76 228 ASN D CA 1
ATOM 4209 C C . ASN D 1 47 ? 22.568 6.601 29.543 1.00 36.53 228 ASN D C 1
ATOM 4210 O O . ASN D 1 47 ? 23.041 7.434 28.802 1.00 32.70 228 ASN D O 1
ATOM 4215 N N . SER D 1 48 ? 22.682 5.289 29.327 1.00 39.41 229 SER D N 1
ATOM 4216 C CA . SER D 1 48 ? 23.347 4.667 28.183 1.00 40.64 229 SER D CA 1
ATOM 4217 C C . SER D 1 48 ? 22.807 5.131 26.845 1.00 42.38 229 SER D C 1
ATOM 4218 O O . SER D 1 48 ? 23.539 5.184 25.864 1.00 39.70 229 SER D O 1
ATOM 4221 N N . ASN D 1 49 ? 21.521 5.481 26.812 1.00 44.24 230 ASN D N 1
ATOM 4222 C CA . ASN D 1 49 ? 20.921 5.978 25.585 1.00 45.00 230 ASN D CA 1
ATOM 4223 C C . ASN D 1 49 ? 20.926 7.479 25.415 1.00 43.33 230 ASN D C 1
ATOM 4224 O O . ASN D 1 49 ? 20.381 7.997 24.452 1.00 40.41 230 ASN D O 1
ATOM 4229 N N . GLY D 1 50 ? 21.573 8.170 26.352 1.00 41.42 231 GLY D N 1
ATOM 4230 C CA . GLY D 1 50 ? 21.674 9.607 26.314 1.00 41.80 231 GLY D CA 1
ATOM 4231 C C . GLY D 1 50 ? 20.549 10.428 26.920 1.00 41.05 231 GLY D C 1
ATOM 4232 O O . GLY D 1 50 ? 20.534 11.619 26.726 1.00 42.24 231 GLY D O 1
ATOM 4233 N N . GLU D 1 51 ? 19.638 9.808 27.667 1.00 41.78 232 GLU D N 1
ATOM 4234 C CA . GLU D 1 51 ? 18.546 10.550 28.330 1.00 44.19 232 GLU D CA 1
ATOM 4235 C C . GLU D 1 51 ? 18.988 11.068 29.703 1.00 42.17 232 GLU D C 1
ATOM 4236 O O . GLU D 1 51 ? 19.572 10.346 30.497 1.00 44.03 232 GLU D O 1
ATOM 4242 N N . ASN D 1 52 ? 18.740 12.355 29.941 1.00 41.10 233 ASN D N 1
ATOM 4243 C CA . ASN D 1 52 ? 19.085 13.007 31.187 1.00 40.66 233 ASN D CA 1
ATOM 4244 C C . ASN D 1 52 ? 18.072 12.640 32.273 1.00 41.27 233 ASN D C 1
ATOM 4245 O O . ASN D 1 52 ? 16.848 12.745 32.090 1.00 39.76 233 ASN D O 1
ATOM 4250 N N . ILE D 1 53 ? 18.591 12.158 33.407 1.00 41.40 234 ILE D N 1
ATOM 4251 C CA . ILE D 1 53 ? 17.800 11.772 34.552 1.00 40.96 234 ILE D CA 1
ATOM 4252 C C . ILE D 1 53 ? 18.138 12.693 35.699 1.00 41.54 234 ILE D C 1
ATOM 4253 O O . ILE D 1 53 ? 19.311 12.850 36.051 1.00 42.55 234 ILE D O 1
ATOM 4258 N N . ILE D 1 54 ? 17.104 13.333 36.254 1.00 42.53 235 ILE D N 1
ATOM 4259 C CA . ILE D 1 54 ? 17.261 14.352 37.284 1.00 43.51 235 ILE D CA 1
ATOM 4260 C C . ILE D 1 54 ? 16.371 14.003 38.443 1.00 43.28 235 ILE D C 1
ATOM 4261 O O . ILE D 1 54 ? 15.204 13.747 38.260 1.00 43.41 235 ILE D O 1
ATOM 4266 N N . VAL D 1 55 ? 16.965 13.982 39.634 1.00 43.02 236 VAL D N 1
ATOM 4267 C CA . VAL D 1 55 ? 16.285 13.640 40.857 1.00 42.67 236 VAL D CA 1
ATOM 4268 C C . VAL D 1 55 ? 16.171 14.898 41.708 1.00 42.91 236 VAL D C 1
ATOM 4269 O O . VAL D 1 55 ? 17.073 15.712 41.757 1.00 41.80 236 VAL D O 1
ATOM 4273 N N . SER D 1 56 ? 15.019 15.041 42.369 1.00 44.55 237 SER D N 1
ATOM 4274 C CA . SER D 1 56 ? 14.727 16.174 43.235 1.00 45.11 237 SER D CA 1
ATOM 4275 C C . SER D 1 56 ? 13.722 15.743 44.298 1.00 45.53 237 SER D C 1
ATOM 4276 O O . SER D 1 56 ? 13.262 14.604 44.326 1.00 43.52 237 SER D O 1
ATOM 4279 N N . ALA D 1 57 ? 13.375 16.669 45.188 1.00 48.57 238 ALA D N 1
ATOM 4280 C CA . ALA D 1 57 ? 12.461 16.333 46.246 1.00 49.40 238 ALA D CA 1
ATOM 4281 C C . ALA D 1 57 ? 11.652 17.507 46.661 1.00 51.96 238 ALA D C 1
ATOM 4282 O O . ALA D 1 57 ? 12.048 18.654 46.457 1.00 52.29 238 ALA D O 1
ATOM 4284 N N . GLN D 1 58 ? 10.495 17.206 47.257 1.00 52.80 239 GLN D N 1
ATOM 4285 C CA . GLN D 1 58 ? 9.599 18.230 47.777 1.00 53.03 239 GLN D CA 1
ATOM 4286 C C . GLN D 1 58 ? 9.185 17.845 49.181 1.00 50.99 239 GLN D C 1
ATOM 4287 O O . GLN D 1 58 ? 9.290 16.685 49.567 1.00 49.39 239 GLN D O 1
ATOM 4293 N N . GLN D 1 59 ? 8.732 18.836 49.949 1.00 51.90 240 GLN D N 1
ATOM 4294 C CA . GLN D 1 59 ? 8.411 18.655 51.368 1.00 53.43 240 GLN D CA 1
ATOM 4295 C C . GLN D 1 59 ? 7.452 17.508 51.695 1.00 52.50 240 GLN D C 1
ATOM 4296 O O . GLN D 1 59 ? 7.571 16.891 52.738 1.00 51.61 240 GLN D O 1
ATOM 4302 N N . SER D 1 60 ? 6.497 17.250 50.799 1.00 53.78 241 SER D N 1
ATOM 4303 C CA . SER D 1 60 ? 5.519 16.188 50.971 1.00 55.08 241 SER D CA 1
ATOM 4304 C C . SER D 1 60 ? 4.796 15.872 49.684 1.00 56.31 241 SER D C 1
ATOM 4305 O O . SER D 1 60 ? 4.920 16.573 48.691 1.00 57.06 241 SER D O 1
ATOM 4308 N N . LYS D 1 61 ? 4.002 14.802 49.739 1.00 58.85 242 LYS D N 1
ATOM 4309 C CA . LYS D 1 61 ? 3.159 14.356 48.662 1.00 61.98 242 LYS D CA 1
ATOM 4310 C C . LYS D 1 61 ? 2.325 15.496 48.094 1.00 62.89 242 LYS D C 1
ATOM 4311 O O . LYS D 1 61 ? 2.133 15.555 46.899 1.00 62.12 242 LYS D O 1
ATOM 4317 N N . ASN D 1 62 ? 1.849 16.399 48.960 1.00 64.80 243 ASN D N 1
ATOM 4318 C CA . ASN D 1 62 ? 0.953 17.498 48.539 1.00 66.47 243 ASN D CA 1
ATOM 4319 C C . ASN D 1 62 ? 1.550 18.878 48.558 1.00 64.87 243 ASN D C 1
ATOM 4320 O O . ASN D 1 62 ? 0.901 19.821 48.119 1.00 66.97 243 ASN D O 1
ATOM 4325 N N . ASN D 1 63 ? 2.794 18.999 49.034 1.00 61.09 244 ASN D N 1
ATOM 4326 C CA . ASN D 1 63 ? 3.468 20.288 49.157 1.00 59.80 244 ASN D CA 1
ATOM 4327 C C . ASN D 1 63 ? 4.721 20.292 48.293 1.00 56.89 244 ASN D C 1
ATOM 4328 O O . ASN D 1 63 ? 5.686 19.603 48.580 1.00 54.48 244 ASN D O 1
ATOM 4333 N N . THR D 1 64 ? 4.658 21.083 47.219 1.00 57.35 245 THR D N 1
ATOM 4334 C CA . THR D 1 64 ? 5.674 21.109 46.189 1.00 57.44 245 THR D CA 1
ATOM 4335 C C . THR D 1 64 ? 6.887 21.961 46.535 1.00 57.35 245 THR D C 1
ATOM 4336 O O . THR D 1 64 ? 7.854 21.926 45.796 1.00 55.56 245 THR D O 1
ATOM 4340 N N . THR D 1 65 ? 6.830 22.701 47.659 1.00 59.80 246 THR D N 1
ATOM 4341 C CA . THR D 1 65 ? 7.975 23.452 48.162 1.00 61.10 246 THR D CA 1
ATOM 4342 C C . THR D 1 65 ? 9.224 22.533 48.137 1.00 60.28 246 THR D C 1
ATOM 4343 O O . THR D 1 65 ? 9.142 21.321 48.447 1.00 58.93 246 THR D O 1
ATOM 4347 N N . PHE D 1 66 ? 10.365 23.106 47.738 1.00 59.53 247 PHE D N 1
ATOM 4348 C CA . PHE D 1 66 ? 11.559 22.291 47.565 1.00 58.13 247 PHE D CA 1
ATOM 4349 C C . PHE D 1 66 ? 11.986 21.707 48.899 1.00 56.22 247 PHE D C 1
ATOM 4350 O O . PHE D 1 66 ? 11.794 22.315 49.972 1.00 57.05 247 PHE D O 1
ATOM 4358 N N . ALA D 1 67 ? 12.472 20.473 48.832 1.00 52.99 248 ALA D N 1
ATOM 4359 C CA . ALA D 1 67 ? 13.101 19.806 49.963 1.00 52.81 248 ALA D CA 1
ATOM 4360 C C . ALA D 1 67 ? 14.522 19.369 49.616 1.00 51.62 248 ALA D C 1
ATOM 4361 O O . ALA D 1 67 ? 14.804 18.971 48.488 1.00 49.32 248 ALA D O 1
ATOM 4363 N N . SER D 1 68 ? 15.389 19.392 50.636 1.00 53.74 249 SER D N 1
ATOM 4364 C CA . SER D 1 68 ? 16.767 18.922 50.560 1.00 53.71 249 SER D CA 1
ATOM 4365 C C . SER D 1 68 ? 16.829 17.417 50.307 1.00 50.95 249 SER D C 1
ATOM 4366 O O . SER D 1 68 ? 16.085 16.622 50.910 1.00 47.65 249 SER D O 1
ATOM 4369 N N . ILE D 1 69 ? 17.725 17.036 49.395 1.00 49.73 250 ILE D N 1
ATOM 4370 C CA . ILE D 1 69 ? 17.969 15.651 49.075 1.00 49.94 250 ILE D CA 1
ATOM 4371 C C . ILE D 1 69 ? 19.440 15.456 48.770 1.00 49.50 250 ILE D C 1
ATOM 4372 O O . ILE D 1 69 ? 20.083 16.272 48.103 1.00 47.92 250 ILE D O 1
ATOM 4377 N N . GLU D 1 70 ? 19.994 14.357 49.272 1.00 50.84 251 GLU D N 1
ATOM 4378 C CA . GLU D 1 70 ? 21.396 14.039 49.054 1.00 50.39 251 GLU D CA 1
ATOM 4379 C C . GLU D 1 70 ? 21.585 12.542 49.011 1.00 47.27 251 GLU D C 1
ATOM 4380 O O . GLU D 1 70 ? 20.756 11.778 49.484 1.00 49.83 251 GLU D O 1
ATOM 4386 N N . ALA D 1 71 ? 22.688 12.124 48.409 1.00 47.37 252 ALA D N 1
ATOM 4387 C CA . ALA D 1 71 ? 23.051 10.721 48.292 1.00 48.27 252 ALA D CA 1
ATOM 4388 C C . ALA D 1 71 ? 23.729 10.388 49.589 1.00 47.23 252 ALA D C 1
ATOM 4389 O O . ALA D 1 71 ? 24.708 11.007 49.944 1.00 47.90 252 ALA D O 1
ATOM 4391 N N . THR D 1 72 ? 23.176 9.431 50.326 1.00 49.58 253 THR D N 1
ATOM 4392 C CA . THR D 1 72 ? 23.806 8.972 51.549 1.00 52.76 253 THR D CA 1
ATOM 4393 C C . THR D 1 72 ? 24.712 7.805 51.239 1.00 53.91 253 THR D C 1
ATOM 4394 O O . THR D 1 72 ? 25.577 7.477 52.020 1.00 58.97 253 THR D O 1
ATOM 4398 N N . SER D 1 73 ? 24.525 7.192 50.073 1.00 54.93 254 SER D N 1
ATOM 4399 C CA . SER D 1 73 ? 25.409 6.138 49.608 1.00 52.62 254 SER D CA 1
ATOM 4400 C C . SER D 1 73 ? 25.508 6.162 48.086 1.00 51.90 254 SER D C 1
ATOM 4401 O O . SER D 1 73 ? 24.526 5.821 47.403 1.00 46.12 254 SER D O 1
ATOM 4404 N N . ASN D 1 74 ? 26.684 6.574 47.580 1.00 50.68 255 ASN D N 1
ATOM 4405 C CA . ASN D 1 74 ? 26.975 6.619 46.140 1.00 50.62 255 ASN D CA 1
ATOM 4406 C C . ASN D 1 74 ? 28.350 6.023 45.834 1.00 51.40 255 ASN D C 1
ATOM 4407 O O . ASN D 1 74 ? 29.333 6.740 45.644 1.00 50.43 255 ASN D O 1
ATOM 4412 N N . PRO D 1 75 ? 28.461 4.683 45.755 1.00 51.31 256 PRO D N 1
ATOM 4413 C CA . PRO D 1 75 ? 29.717 4.042 45.355 1.00 54.25 256 PRO D CA 1
ATOM 4414 C C . PRO D 1 75 ? 29.954 3.941 43.828 1.00 51.44 256 PRO D C 1
ATOM 4415 O O . PRO D 1 75 ? 30.840 3.212 43.437 1.00 49.75 256 PRO D O 1
ATOM 4419 N N . VAL D 1 76 ? 29.158 4.640 43.009 1.00 47.02 257 VAL D N 1
ATOM 4420 C CA . VAL D 1 76 ? 29.110 4.361 41.592 1.00 45.81 257 VAL D CA 1
ATOM 4421 C C . VAL D 1 76 ? 30.433 4.681 40.919 1.00 46.34 257 VAL D C 1
ATOM 4422 O O . VAL D 1 76 ? 30.986 5.730 41.131 1.00 52.82 257 VAL D O 1
ATOM 4426 N N . ASN D 1 77 ? 30.895 3.760 40.074 1.00 45.56 258 ASN D N 1
ATOM 4427 C CA . ASN D 1 77 ? 32.157 3.820 39.344 1.00 41.56 258 ASN D CA 1
ATOM 4428 C C . ASN D 1 77 ? 31.875 3.321 37.943 1.00 37.15 258 ASN D C 1
ATOM 4429 O O . ASN D 1 77 ? 31.396 2.226 37.758 1.00 33.46 258 ASN D O 1
ATOM 4434 N N . THR D 1 78 ? 32.166 4.158 36.951 1.00 37.12 259 THR D N 1
ATOM 4435 C CA . THR D 1 78 ? 31.798 3.888 35.568 1.00 36.13 259 THR D CA 1
ATOM 4436 C C . THR D 1 78 ? 32.971 3.395 34.708 1.00 37.96 259 THR D C 1
ATOM 4437 O O . THR D 1 78 ? 32.917 3.419 33.483 1.00 40.80 259 THR D O 1
ATOM 4441 N N . SER D 1 79 ? 34.045 2.933 35.331 1.00 37.33 260 SER D N 1
ATOM 4442 C CA . SER D 1 79 ? 35.251 2.621 34.545 1.00 38.81 260 SER D CA 1
ATOM 4443 C C . SER D 1 79 ? 35.188 1.256 33.857 1.00 38.90 260 SER D C 1
ATOM 4444 O O . SER D 1 79 ? 35.923 1.031 32.928 1.00 37.49 260 SER D O 1
ATOM 4447 N N . GLU D 1 80 ? 34.323 0.363 34.353 1.00 41.39 261 GLU D N 1
ATOM 4448 C CA . GLU D 1 80 ? 34.309 -1.040 33.948 1.00 43.31 261 GLU D CA 1
ATOM 4449 C C . GLU D 1 80 ? 32.874 -1.563 33.796 1.00 41.80 261 GLU D C 1
ATOM 4450 O O . GLU D 1 80 ? 32.065 -1.485 34.743 1.00 40.48 261 GLU D O 1
ATOM 4456 N N . ALA D 1 81 ? 32.583 -2.103 32.611 1.00 40.30 262 ALA D N 1
ATOM 4457 C CA . ALA D 1 81 ? 31.282 -2.682 32.296 1.00 39.48 262 ALA D CA 1
ATOM 4458 C C . ALA D 1 81 ? 31.067 -3.981 33.037 1.00 37.80 262 ALA D C 1
ATOM 4459 O O . ALA D 1 81 ? 31.997 -4.648 33.375 1.00 39.42 262 ALA D O 1
ATOM 4461 N N . GLY D 1 82 ? 29.806 -4.333 33.261 1.00 38.25 263 GLY D N 1
ATOM 4462 C CA . GLY D 1 82 ? 29.438 -5.604 33.856 1.00 37.50 263 GLY D CA 1
ATOM 4463 C C . GLY D 1 82 ? 29.406 -5.554 35.368 1.00 36.29 263 GLY D C 1
ATOM 4464 O O . GLY D 1 82 ? 29.277 -6.564 36.027 1.00 36.33 263 GLY D O 1
ATOM 4465 N N . ARG D 1 83 ? 29.522 -4.353 35.923 1.00 36.58 264 ARG D N 1
ATOM 4466 C CA . ARG D 1 83 ? 29.389 -4.071 37.367 1.00 38.13 264 ARG D CA 1
ATOM 4467 C C . ARG D 1 83 ? 28.098 -3.290 37.582 1.00 36.30 264 ARG D C 1
ATOM 4468 O O . ARG D 1 83 ? 27.727 -2.510 36.679 1.00 36.87 264 ARG D O 1
ATOM 4476 N N . TYR D 1 84 ? 27.452 -3.490 38.727 1.00 34.91 265 TYR D N 1
ATOM 4477 C CA . TYR D 1 84 ? 26.307 -2.667 39.175 1.00 36.13 265 TYR D CA 1
ATOM 4478 C C . TYR D 1 84 ? 26.597 -2.061 40.556 1.00 37.07 265 TYR D C 1
ATOM 4479 O O . TYR D 1 84 ? 27.403 -2.600 41.347 1.00 37.20 265 TYR D O 1
ATOM 4488 N N . TYR D 1 85 ? 25.893 -0.970 40.844 1.00 36.69 266 TYR D N 1
ATOM 4489 C CA . TYR D 1 85 ? 25.976 -0.225 42.117 1.00 37.03 266 TYR D CA 1
ATOM 4490 C C . TYR D 1 85 ? 24.572 0.194 42.529 1.00 38.12 266 TYR D C 1
ATOM 4491 O O . TYR D 1 85 ? 23.774 0.600 41.646 1.00 39.22 266 TYR D O 1
ATOM 4500 N N . ASN D 1 86 ? 24.289 0.086 43.823 1.00 39.21 267 ASN D N 1
ATOM 4501 C CA . ASN D 1 86 ? 23.107 0.698 44.389 1.00 42.02 267 ASN D CA 1
ATOM 4502 C C . ASN D 1 86 ? 23.406 2.099 44.895 1.00 40.79 267 ASN D C 1
ATOM 4503 O O . ASN D 1 86 ? 24.517 2.380 45.366 1.00 41.56 267 ASN D O 1
ATOM 4508 N N . VAL D 1 87 ? 22.436 2.995 44.686 1.00 38.97 268 VAL D N 1
ATOM 4509 C CA . VAL D 1 87 ? 22.523 4.363 45.122 1.00 38.18 268 VAL D CA 1
ATOM 4510 C C . VAL D 1 87 ? 21.351 4.604 46.044 1.00 38.87 268 VAL D C 1
ATOM 4511 O O . VAL D 1 87 ? 20.200 4.286 45.706 1.00 40.27 268 VAL D O 1
ATOM 4515 N N . THR D 1 88 ? 21.643 5.165 47.216 1.00 40.32 269 THR D N 1
ATOM 4516 C CA . THR D 1 88 ? 20.632 5.502 48.183 1.00 41.51 269 THR D CA 1
ATOM 4517 C C . THR D 1 88 ? 20.581 7.007 48.358 1.00 41.24 269 THR D C 1
ATOM 4518 O O . THR D 1 88 ? 21.601 7.655 48.681 1.00 39.23 269 THR D O 1
ATOM 4522 N N . LEU D 1 89 ? 19.374 7.556 48.162 1.00 40.84 270 LEU D N 1
ATOM 4523 C CA . LEU D 1 89 ? 19.088 8.958 48.356 1.00 43.07 270 LEU D CA 1
ATOM 4524 C C . LEU D 1 89 ? 18.227 9.106 49.591 1.00 44.53 270 LEU D C 1
ATOM 4525 O O . LEU D 1 89 ? 17.399 8.239 49.890 1.00 44.69 270 LEU D O 1
ATOM 4530 N N . THR D 1 90 ? 18.455 10.198 50.325 1.00 44.98 271 THR D N 1
ATOM 4531 C CA . THR D 1 90 ? 17.648 10.542 51.467 1.00 46.25 271 THR D CA 1
ATOM 4532 C C . THR D 1 90 ? 17.202 11.969 51.290 1.00 44.77 271 THR D C 1
ATOM 4533 O O . THR D 1 90 ? 18.032 12.858 51.075 1.00 40.76 271 THR D O 1
ATOM 4537 N N . ALA D 1 91 ? 15.880 12.172 51.364 1.00 43.86 272 ALA D N 1
ATOM 4538 C CA . ALA D 1 91 ? 15.300 13.509 51.407 1.00 46.74 272 ALA D CA 1
ATOM 4539 C C . ALA D 1 91 ? 14.838 13.834 52.820 1.00 48.12 272 ALA D C 1
ATOM 4540 O O . ALA D 1 91 ? 14.337 12.956 53.541 1.00 49.57 272 ALA D O 1
ATOM 4542 N N . THR D 1 92 ? 15.021 15.103 53.206 1.00 49.12 273 THR D N 1
ATOM 4543 C CA . THR D 1 92 ? 14.675 15.640 54.526 1.00 49.81 273 THR D CA 1
ATOM 4544 C C . THR D 1 92 ? 13.817 16.899 54.378 1.00 51.11 273 THR D C 1
ATOM 4545 O O . THR D 1 92 ? 14.189 17.835 53.686 1.00 49.46 273 THR D O 1
ATOM 4549 N N . GLY D 1 93 ? 12.652 16.904 55.042 1.00 54.10 274 GLY D N 1
ATOM 4550 C CA . GLY D 1 93 ? 11.755 18.048 55.060 1.00 57.73 274 GLY D CA 1
ATOM 4551 C C . GLY D 1 93 ? 12.155 19.043 56.139 1.00 60.68 274 GLY D C 1
ATOM 4552 O O . GLY D 1 93 ? 12.997 18.748 56.971 1.00 61.58 274 GLY D O 1
ATOM 4553 N N . ASN D 1 94 ? 11.566 20.240 56.115 1.00 65.13 275 ASN D N 1
ATOM 4554 C CA . ASN D 1 94 ? 11.920 21.258 57.094 1.00 70.89 275 ASN D CA 1
ATOM 4555 C C . ASN D 1 94 ? 11.518 20.954 58.559 1.00 69.81 275 ASN D C 1
ATOM 4556 O O . ASN D 1 94 ? 12.074 21.598 59.443 1.00 71.40 275 ASN D O 1
ATOM 4561 N N . THR D 1 95 ? 10.614 19.985 58.805 1.00 65.12 276 THR D N 1
ATOM 4562 C CA . THR D 1 95 ? 10.365 19.510 60.176 1.00 63.71 276 THR D CA 1
ATOM 4563 C C . THR D 1 95 ? 11.241 18.307 60.495 1.00 61.54 276 THR D C 1
ATOM 4564 O O . THR D 1 95 ? 11.181 17.765 61.580 1.00 61.76 276 THR D O 1
ATOM 4568 N N . GLY D 1 96 ? 12.065 17.901 59.531 1.00 60.46 277 GLY D N 1
ATOM 4569 C CA . GLY D 1 96 ? 13.081 16.881 59.730 1.00 57.76 277 GLY D CA 1
ATOM 4570 C C . GLY D 1 96 ? 12.618 15.464 59.469 1.00 55.33 277 GLY D C 1
ATOM 4571 O O . GLY D 1 96 ? 13.339 14.538 59.795 1.00 53.87 277 GLY D O 1
ATOM 4572 N N . LYS D 1 97 ? 11.440 15.299 58.865 1.00 54.79 278 LYS D N 1
ATOM 4573 C CA . LYS D 1 97 ? 10.993 13.993 58.399 1.00 54.45 278 LYS D CA 1
ATOM 4574 C C . LYS D 1 97 ? 11.777 13.513 57.150 1.00 53.39 278 LYS D C 1
ATOM 4575 O O . LYS D 1 97 ? 12.178 14.315 56.304 1.00 53.63 278 LYS D O 1
ATOM 4581 N N . LYS D 1 98 ? 11.979 12.197 57.045 1.00 51.35 279 LYS D N 1
ATOM 4582 C CA . LYS D 1 98 ? 12.857 11.627 56.036 1.00 50.73 279 LYS D CA 1
ATOM 4583 C C . LYS D 1 98 ? 12.169 10.633 55.111 1.00 50.63 279 LYS D C 1
ATOM 4584 O O . LYS D 1 98 ? 11.251 9.945 55.515 1.00 49.42 279 LYS D O 1
ATOM 4590 N N . THR D 1 99 ? 12.649 10.567 53.865 1.00 50.21 280 THR D N 1
ATOM 4591 C CA . THR D 1 99 ? 12.260 9.544 52.903 1.00 50.83 280 THR D CA 1
ATOM 4592 C C . THR D 1 99 ? 13.517 9.161 52.162 1.00 49.70 280 THR D C 1
ATOM 4593 O O . THR D 1 99 ? 14.319 10.034 51.789 1.00 48.50 280 THR D O 1
ATOM 4597 N N . THR D 1 100 ? 13.677 7.854 51.942 1.00 49.34 281 THR D N 1
ATOM 4598 C CA . THR D 1 100 ? 14.801 7.331 51.196 1.00 50.35 281 THR D CA 1
ATOM 4599 C C . THR D 1 100 ? 14.303 6.551 50.004 1.00 49.63 281 THR D C 1
ATOM 4600 O O . THR D 1 100 ? 13.192 6.009 50.021 1.00 49.01 281 THR D O 1
ATOM 4604 N N . ALA D 1 101 ? 15.140 6.539 48.959 1.00 46.74 282 ALA D N 1
ATOM 4605 C CA . ALA D 1 101 ? 14.908 5.771 47.741 1.00 44.88 282 ALA D CA 1
ATOM 4606 C C . ALA D 1 101 ? 16.241 5.161 47.353 1.00 43.55 282 ALA D C 1
ATOM 4607 O O . ALA D 1 101 ? 17.275 5.795 47.491 1.00 40.42 282 ALA D O 1
ATOM 4609 N N . THR D 1 102 ? 16.184 3.917 46.868 1.00 43.45 283 THR D N 1
ATOM 4610 C CA . THR D 1 102 ? 17.329 3.188 46.411 1.00 42.74 283 THR D CA 1
ATOM 4611 C C . THR D 1 102 ? 17.087 2.743 44.988 1.00 41.93 283 THR D C 1
ATOM 4612 O O . THR D 1 102 ? 16.046 2.172 44.677 1.00 42.95 283 THR D O 1
ATOM 4616 N N . TYR D 1 103 ? 18.049 3.049 44.110 1.00 39.73 284 TYR D N 1
ATOM 4617 C CA . TYR D 1 103 ? 18.017 2.614 42.692 1.00 38.90 284 TYR D CA 1
ATOM 4618 C C . TYR D 1 103 ? 19.344 1.951 42.345 1.00 36.14 284 TYR D C 1
ATOM 4619 O O . TYR D 1 103 ? 20.322 2.140 43.075 1.00 36.98 284 TYR D O 1
ATOM 4628 N N . THR D 1 104 ? 19.332 1.159 41.274 1.00 35.00 285 THR D N 1
ATOM 4629 C CA . THR D 1 104 ? 20.443 0.375 40.836 1.00 34.40 285 THR D CA 1
ATOM 4630 C C . THR D 1 104 ? 20.940 0.910 39.492 1.00 34.88 285 THR D C 1
ATOM 4631 O O . THR D 1 104 ? 20.136 1.153 38.588 1.00 35.85 285 THR D O 1
ATOM 4635 N N . VAL D 1 105 ? 22.265 1.036 39.361 1.00 33.66 286 VAL D N 1
ATOM 4636 C CA . VAL D 1 105 ? 22.909 1.455 38.143 1.00 32.85 286 VAL D CA 1
ATOM 4637 C C . VAL D 1 105 ? 23.744 0.320 37.606 1.00 32.90 286 VAL D C 1
ATOM 4638 O O . VAL D 1 105 ? 24.604 -0.190 38.306 1.00 34.16 286 VAL D O 1
ATOM 4642 N N . LEU D 1 106 ? 23.490 -0.073 36.357 1.00 33.50 287 LEU D N 1
ATOM 4643 C CA . LEU D 1 106 ? 24.274 -1.088 35.654 1.00 34.01 287 LEU D CA 1
ATOM 4644 C C . LEU D 1 106 ? 25.227 -0.374 34.703 1.00 33.70 287 LEU D C 1
ATOM 4645 O O . LEU D 1 106 ? 24.802 0.436 33.886 1.00 36.54 287 LEU D O 1
ATOM 4650 N N . ILE D 1 107 ? 26.511 -0.703 34.783 1.00 32.35 288 ILE D N 1
ATOM 4651 C CA . ILE D 1 107 ? 27.460 -0.160 33.857 1.00 32.80 288 ILE D CA 1
ATOM 4652 C C . ILE D 1 107 ? 27.473 -0.996 32.597 1.00 33.11 288 ILE D C 1
ATOM 4653 O O . ILE D 1 107 ? 27.784 -2.192 32.638 1.00 34.54 288 ILE D O 1
ATOM 4658 N N . THR D 1 108 ? 27.138 -0.361 31.473 1.00 33.41 289 THR D N 1
ATOM 4659 C CA . THR D 1 108 ? 27.166 -0.994 30.154 1.00 35.01 289 THR D CA 1
ATOM 4660 C C . THR D 1 108 ? 28.315 -0.467 29.316 1.00 37.38 289 THR D C 1
ATOM 4661 O O . THR D 1 108 ? 28.929 0.567 29.632 1.00 37.19 289 THR D O 1
ATOM 4665 N N . SER D 1 109 ? 28.593 -1.171 28.219 1.00 40.85 290 SER D N 1
ATOM 4666 C CA . SER D 1 109 ? 29.644 -0.789 27.281 1.00 45.20 290 SER D CA 1
ATOM 4667 C C . SER D 1 109 ? 29.627 0.603 26.647 1.00 47.16 290 SER D C 1
ATOM 4668 O O . SER D 1 109 ? 30.612 1.321 26.723 1.00 46.07 290 SER D O 1
ATOM 4671 N N . SER D 1 110 ? 28.497 0.988 26.044 1.00 50.57 291 SER D N 1
ATOM 4672 C CA . SER D 1 110 ? 28.472 2.075 25.071 1.00 48.31 291 SER D CA 1
ATOM 4673 C C . SER D 1 110 ? 27.540 3.216 25.445 1.00 45.76 291 SER D C 1
ATOM 4674 O O . SER D 1 110 ? 26.465 2.999 25.975 1.00 50.84 291 SER D O 1
ATOM 4677 N N . GLN D 1 111 ? 27.985 4.439 25.154 1.00 42.99 292 GLN D N 1
ATOM 4678 C CA . GLN D 1 111 ? 27.176 5.642 25.217 1.00 41.09 292 GLN D CA 1
ATOM 4679 C C . GLN D 1 111 ? 26.565 5.877 23.832 1.00 41.61 292 GLN D C 1
ATOM 4680 O O . GLN D 1 111 ? 27.302 6.024 22.866 1.00 43.45 292 GLN D O 1
ATOM 4686 N N . LYS D 1 112 ? 25.228 5.850 23.732 1.00 40.57 293 LYS D N 1
ATOM 4687 C CA . LYS D 1 112 ? 24.505 6.428 22.599 1.00 40.78 293 LYS D CA 1
ATOM 4688 C C . LYS D 1 112 ? 23.947 7.785 23.020 1.00 40.39 293 LYS D C 1
ATOM 4689 O O . LYS D 1 112 ? 24.039 8.151 24.189 1.00 38.52 293 LYS D O 1
ATOM 4695 N N . GLN D 1 113 ? 23.442 8.555 22.048 1.00 40.30 294 GLN D N 1
ATOM 4696 C CA . GLN D 1 113 ? 22.751 9.815 22.286 1.00 40.50 294 GLN D CA 1
ATOM 4697 C C . GLN D 1 113 ? 21.385 9.673 21.693 1.00 39.95 294 GLN D C 1
ATOM 4698 O O . GLN D 1 113 ? 21.210 8.944 20.722 1.00 39.66 294 GLN D O 1
ATOM 4704 N N . THR D 1 114 ? 20.413 10.386 22.265 1.00 38.83 295 THR D N 1
ATOM 4705 C CA . THR D 1 114 ? 19.071 10.411 21.777 1.00 41.09 295 THR D CA 1
ATOM 4706 C C . THR D 1 114 ? 18.931 11.730 21.038 1.00 43.78 295 THR D C 1
ATOM 4707 O O . THR D 1 114 ? 19.365 12.783 21.513 1.00 44.70 295 THR D O 1
ATOM 4711 N N . LEU D 1 115 ? 18.347 11.668 19.837 1.00 46.43 296 LEU D N 1
ATOM 4712 C CA . LEU D 1 115 ? 18.078 12.856 19.021 1.00 50.30 296 LEU D CA 1
ATOM 4713 C C . LEU D 1 115 ? 16.656 13.372 19.315 1.00 54.52 296 LEU D C 1
ATOM 4714 O O . LEU D 1 115 ? 15.672 12.653 19.165 1.00 52.20 296 LEU D O 1
ATOM 4719 N N . TYR D 1 116 ? 16.548 14.634 19.717 1.00 58.60 297 TYR D N 1
ATOM 4720 C CA . TYR D 1 116 ? 15.266 15.307 20.037 1.00 66.27 297 TYR D CA 1
ATOM 4721 C C . TYR D 1 116 ? 14.940 16.347 18.949 1.00 70.67 297 TYR D C 1
ATOM 4722 O O . TYR D 1 116 ? 15.739 17.257 18.731 1.00 70.97 297 TYR D O 1
ATOM 4731 N N . GLY D 1 117 ? 13.799 16.178 18.281 1.00 78.66 298 GLY D N 1
ATOM 4732 C CA . GLY D 1 117 ? 13.346 17.028 17.200 1.00 89.63 298 GLY D CA 1
ATOM 4733 C C . GLY D 1 117 ? 12.867 18.407 17.623 1.00 100.37 298 GLY D C 1
ATOM 4734 O O . GLY D 1 117 ? 12.723 19.287 16.756 1.00 107.72 298 GLY D O 1
ATOM 4735 N N . ASN D 1 118 ? 12.661 18.597 18.939 1.00 110.73 299 ASN D N 1
ATOM 4736 C CA . ASN D 1 118 ? 12.103 19.828 19.554 1.00 116.44 299 ASN D CA 1
ATOM 4737 C C . ASN D 1 118 ? 11.075 20.583 18.680 1.00 116.96 299 ASN D C 1
ATOM 4738 O O . ASN D 1 118 ? 11.287 21.727 18.267 1.00 119.73 299 ASN D O 1
ATOM 4743 N N . GLY D 1 119 ? 9.953 19.910 18.423 1.00 111.23 300 GLY D N 1
ATOM 4744 C CA . GLY D 1 119 ? 8.962 20.346 17.459 1.00 108.45 300 GLY D CA 1
ATOM 4745 C C . GLY D 1 119 ? 8.703 19.246 16.448 1.00 107.39 300 GLY D C 1
ATOM 4746 O O . GLY D 1 119 ? 7.701 18.528 16.552 1.00 107.44 300 GLY D O 1
ATOM 4747 N N . GLU D 1 120 ? 9.611 19.110 15.472 1.00 110.23 301 GLU D N 1
ATOM 4748 C CA . GLU D 1 120 ? 9.351 18.235 14.310 1.00 109.44 301 GLU D CA 1
ATOM 4749 C C . GLU D 1 120 ? 9.528 16.769 14.693 1.00 103.44 301 GLU D C 1
ATOM 4750 O O . GLU D 1 120 ? 10.337 16.426 15.563 1.00 97.56 301 GLU D O 1
ATOM 4756 N N . SER D 1 121 ? 8.760 15.904 14.023 1.00 99.21 302 SER D N 1
ATOM 4757 C CA . SER D 1 121 ? 8.997 14.470 14.024 1.00 91.65 302 SER D CA 1
ATOM 4758 C C . SER D 1 121 ? 10.352 14.147 13.361 1.00 87.58 302 SER D C 1
ATOM 4759 O O . SER D 1 121 ? 11.078 13.286 13.846 1.00 89.21 302 SER D O 1
ATOM 4762 N N . THR D 1 122 ? 10.697 14.874 12.288 1.00 83.97 303 THR D N 1
ATOM 4763 C CA . THR D 1 122 ? 11.922 14.641 11.493 1.00 78.78 303 THR D CA 1
ATOM 4764 C C . THR D 1 122 ? 13.143 15.503 11.863 1.00 74.74 303 THR D C 1
ATOM 4765 O O . THR D 1 122 ? 13.015 16.701 12.149 1.00 79.24 303 THR D O 1
ATOM 4769 N N . ILE D 1 123 ? 14.311 14.852 11.841 1.00 66.85 304 ILE D N 1
ATOM 4770 C CA . ILE D 1 123 ? 15.597 15.459 12.129 1.00 63.09 304 ILE D CA 1
ATOM 4771 C C . ILE D 1 123 ? 16.495 15.433 10.882 1.00 59.55 304 ILE D C 1
ATOM 4772 O O . ILE D 1 123 ? 16.791 14.364 10.340 1.00 57.95 304 ILE D O 1
ATOM 4777 N N . SER D 1 124 ? 16.903 16.627 10.438 1.00 56.25 305 SER D N 1
ATOM 4778 C CA . SER D 1 124 ? 17.744 16.795 9.268 1.00 56.13 305 SER D CA 1
ATOM 4779 C C . SER D 1 124 ? 19.148 16.302 9.564 1.00 55.03 305 SER D C 1
ATOM 4780 O O . SER D 1 124 ? 19.623 16.434 10.697 1.00 54.67 305 SER D O 1
ATOM 4783 N N . THR D 1 125 ? 19.800 15.738 8.536 1.00 52.92 306 THR D N 1
ATOM 4784 C CA . THR D 1 125 ? 21.237 15.454 8.558 1.00 50.92 306 THR D CA 1
ATOM 4785 C C . THR D 1 125 ? 21.930 16.200 7.455 1.00 48.31 306 THR D C 1
ATOM 4786 O O . THR D 1 125 ? 21.300 16.674 6.525 1.00 48.21 306 THR D O 1
ATOM 4790 N N . TYR D 1 126 ? 23.255 16.308 7.582 1.00 45.08 307 TYR D N 1
ATOM 4791 C CA . TYR D 1 126 ? 24.142 17.068 6.669 1.00 42.91 307 TYR D CA 1
ATOM 4792 C C . TYR D 1 126 ? 25.380 16.234 6.330 1.00 40.10 307 TYR D C 1
ATOM 4793 O O . TYR D 1 126 ? 25.748 15.311 7.071 1.00 37.46 307 TYR D O 1
ATOM 4802 N N . SER D 1 127 ? 26.033 16.596 5.238 1.00 40.05 308 SER D N 1
ATOM 4803 C CA . SER D 1 127 ? 27.362 16.102 4.922 1.00 39.40 308 SER D CA 1
ATOM 4804 C C . SER D 1 127 ? 28.272 17.278 4.811 1.00 38.87 308 SER D C 1
ATOM 4805 O O . SER D 1 127 ? 27.857 18.344 4.363 1.00 39.98 308 SER D O 1
ATOM 4808 N N . ILE D 1 128 ? 29.522 17.078 5.232 1.00 38.08 309 ILE D N 1
ATOM 4809 C CA . ILE D 1 128 ? 30.499 18.129 5.197 1.00 39.70 309 ILE D CA 1
ATOM 4810 C C . ILE D 1 128 ? 31.637 17.754 4.272 1.00 41.11 309 ILE D C 1
ATOM 4811 O O . ILE D 1 128 ? 32.202 16.690 4.356 1.00 40.99 309 ILE D O 1
ATOM 4816 N N . TYR D 1 129 ? 31.953 18.662 3.357 1.00 43.04 310 TYR D N 1
ATOM 4817 C CA . TYR D 1 129 ? 33.005 18.514 2.329 1.00 44.28 310 TYR D CA 1
ATOM 4818 C C . TYR D 1 129 ? 33.864 19.778 2.351 1.00 47.39 310 TYR D C 1
ATOM 4819 O O . TYR D 1 129 ? 33.374 20.851 1.956 1.00 49.35 310 TYR D O 1
ATOM 4828 N N . GLY D 1 130 ? 35.117 19.661 2.819 1.00 49.46 311 GLY D N 1
ATOM 4829 C CA . GLY D 1 130 ? 35.905 20.807 3.241 1.00 50.38 311 GLY D CA 1
ATOM 4830 C C . GLY D 1 130 ? 35.150 21.467 4.382 1.00 53.80 311 GLY D C 1
ATOM 4831 O O . GLY D 1 130 ? 34.850 20.831 5.415 1.00 53.81 311 GLY D O 1
ATOM 4832 N N . ASN D 1 131 ? 34.789 22.729 4.170 1.00 58.26 312 ASN D N 1
ATOM 4833 C CA . ASN D 1 131 ? 34.050 23.512 5.154 1.00 62.31 312 ASN D CA 1
ATOM 4834 C C . ASN D 1 131 ? 32.639 23.849 4.696 1.00 59.36 312 ASN D C 1
ATOM 4835 O O . ASN D 1 131 ? 32.003 24.809 5.177 1.00 59.97 312 ASN D O 1
ATOM 4840 N N . ASN D 1 132 ? 32.160 23.081 3.722 1.00 54.29 313 ASN D N 1
ATOM 4841 C CA . ASN D 1 132 ? 30.842 23.272 3.137 1.00 53.34 313 ASN D CA 1
ATOM 4842 C C . ASN D 1 132 ? 29.911 22.216 3.677 1.00 52.06 313 ASN D C 1
ATOM 4843 O O . ASN D 1 132 ? 30.225 21.033 3.640 1.00 49.88 313 ASN D O 1
ATOM 4848 N N . VAL D 1 133 ? 28.750 22.662 4.154 1.00 52.39 314 VAL D N 1
ATOM 4849 C CA . VAL D 1 133 ? 27.765 21.810 4.772 1.00 52.46 314 VAL D CA 1
ATOM 4850 C C . VAL D 1 133 ? 26.599 21.689 3.794 1.00 52.36 314 VAL D C 1
ATOM 4851 O O . VAL D 1 133 ? 26.050 22.697 3.369 1.00 54.06 314 VAL D O 1
ATOM 4855 N N . LEU D 1 134 ? 26.274 20.449 3.421 1.00 49.78 315 LEU D N 1
ATOM 4856 C CA . LEU D 1 134 ? 25.230 20.183 2.462 1.00 49.08 315 LEU D CA 1
ATOM 4857 C C . LEU D 1 134 ? 24.162 19.355 3.109 1.00 48.66 315 LEU D C 1
ATOM 4858 O O . LEU D 1 134 ? 24.455 18.422 3.809 1.00 45.81 315 LEU D O 1
ATOM 4863 N N . CYS D 1 135 ? 22.902 19.695 2.837 1.00 51.58 316 CYS D N 1
ATOM 4864 C CA . CYS D 1 135 ? 21.764 18.936 3.312 1.00 52.93 316 CYS D CA 1
ATOM 4865 C C . CYS D 1 135 ? 21.798 17.506 2.742 1.00 50.44 316 CYS D C 1
ATOM 4866 O O . CYS D 1 135 ? 21.907 17.281 1.552 1.00 50.53 316 CYS D O 1
ATOM 4869 N N . ASN D 1 136 ? 21.748 16.526 3.634 1.00 49.82 317 ASN D N 1
ATOM 4870 C CA . ASN D 1 136 ? 21.762 15.136 3.257 1.00 49.91 317 ASN D CA 1
ATOM 4871 C C . ASN D 1 136 ? 20.329 14.678 3.172 1.00 51.32 317 ASN D C 1
ATOM 4872 O O . ASN D 1 136 ? 19.421 15.401 3.624 1.00 60.23 317 ASN D O 1
ATOM 4877 N N . SER D 1 137 ? 20.111 13.541 2.506 1.00 50.39 318 SER D N 1
ATOM 4878 C CA . SER D 1 137 ? 18.786 12.993 2.339 1.00 51.50 318 SER D CA 1
ATOM 4879 C C . SER D 1 137 ? 18.407 12.116 3.530 1.00 51.88 318 SER D C 1
ATOM 4880 O O . SER D 1 137 ? 17.229 11.964 3.804 1.00 53.29 318 SER D O 1
ATOM 4883 N N . THR D 1 138 ? 19.400 11.554 4.235 1.00 49.69 319 THR D N 1
ATOM 4884 C CA . THR D 1 138 ? 19.142 10.758 5.419 1.00 49.99 319 THR D CA 1
ATOM 4885 C C . THR D 1 138 ? 18.405 11.623 6.459 1.00 52.35 319 THR D C 1
ATOM 4886 O O . THR D 1 138 ? 18.720 12.788 6.629 1.00 53.72 319 THR D O 1
ATOM 4890 N N . THR D 1 139 ? 17.414 11.048 7.138 1.00 54.66 320 THR D N 1
ATOM 4891 C CA . THR D 1 139 ? 16.756 11.723 8.248 1.00 57.15 320 THR D CA 1
ATOM 4892 C C . THR D 1 139 ? 16.612 10.774 9.410 1.00 56.38 320 THR D C 1
ATOM 4893 O O . THR D 1 139 ? 16.673 9.561 9.246 1.00 54.83 320 THR D O 1
ATOM 4897 N N . PHE D 1 140 ? 16.462 11.342 10.607 1.00 56.39 321 PHE D N 1
ATOM 4898 C CA . PHE D 1 140 ? 16.159 10.566 11.789 1.00 56.90 321 PHE D CA 1
ATOM 4899 C C . PHE D 1 140 ? 14.830 11.029 12.341 1.00 58.67 321 PHE D C 1
ATOM 4900 O O . PHE D 1 140 ? 14.354 12.130 12.033 1.00 61.44 321 PHE D O 1
ATOM 4908 N N . LYS D 1 141 ? 14.200 10.151 13.123 1.00 61.79 322 LYS D N 1
ATOM 4909 C CA . LYS D 1 141 ? 12.963 10.436 13.856 1.00 65.70 322 LYS D CA 1
ATOM 4910 C C . LYS D 1 141 ? 13.341 10.897 15.253 1.00 61.16 322 LYS D C 1
ATOM 4911 O O . LYS D 1 141 ? 14.290 10.402 15.824 1.00 53.10 322 LYS D O 1
ATOM 4917 N N . ASP D 1 142 ? 12.582 11.852 15.796 1.00 62.30 323 ASP D N 1
ATOM 4918 C CA . ASP D 1 142 ? 12.630 12.206 17.227 1.00 62.92 323 ASP D CA 1
ATOM 4919 C C . ASP D 1 142 ? 12.678 10.925 18.052 1.00 59.33 323 ASP D C 1
ATOM 4920 O O . ASP D 1 142 ? 11.961 9.968 17.757 1.00 57.78 323 ASP D O 1
ATOM 4925 N N . GLY D 1 143 ? 13.561 10.910 19.055 1.00 56.37 324 GLY D N 1
ATOM 4926 C CA . GLY D 1 143 ? 13.795 9.759 19.911 1.00 54.87 324 GLY D CA 1
ATOM 4927 C C . GLY D 1 143 ? 14.736 8.676 19.393 1.00 55.13 324 GLY D C 1
ATOM 4928 O O . GLY D 1 143 ? 15.012 7.716 20.125 1.00 54.62 324 GLY D O 1
ATOM 4929 N N . ASP D 1 144 ? 15.245 8.821 18.158 1.00 55.75 325 ASP D N 1
ATOM 4930 C CA . ASP D 1 144 ? 16.203 7.856 17.611 1.00 54.38 325 ASP D CA 1
ATOM 4931 C C . ASP D 1 144 ? 17.488 7.921 18.419 1.00 52.05 325 ASP D C 1
ATOM 4932 O O . ASP D 1 144 ? 17.905 8.965 18.931 1.00 48.09 325 ASP D O 1
ATOM 4937 N N . GLN D 1 145 ? 18.124 6.758 18.532 1.00 53.11 326 GLN D N 1
ATOM 4938 C CA . GLN D 1 145 ? 19.340 6.612 19.267 1.00 52.71 326 GLN D CA 1
ATOM 4939 C C . GLN D 1 145 ? 20.490 6.326 18.322 1.00 49.48 326 GLN D C 1
ATOM 4940 O O . GLN D 1 145 ? 20.416 5.397 17.525 1.00 48.21 326 GLN D O 1
ATOM 4946 N N . VAL D 1 146 ? 21.567 7.108 18.470 1.00 47.62 327 VAL D N 1
ATOM 4947 C CA . VAL D 1 146 ? 22.755 6.973 17.650 1.00 45.32 327 VAL D CA 1
ATOM 4948 C C . VAL D 1 146 ? 24.049 7.107 18.441 1.00 42.41 327 VAL D C 1
ATOM 4949 O O . VAL D 1 146 ? 24.107 7.727 19.494 1.00 41.27 327 VAL D O 1
ATOM 4953 N N . TYR D 1 147 ? 25.101 6.535 17.865 1.00 42.27 328 TYR D N 1
ATOM 4954 C CA . TYR D 1 147 ? 26.509 6.753 18.265 1.00 40.56 328 TYR D CA 1
ATOM 4955 C C . TYR D 1 147 ? 26.978 8.080 17.678 1.00 39.16 328 TYR D C 1
ATOM 4956 O O . TYR D 1 147 ? 26.616 8.415 16.532 1.00 40.02 328 TYR D O 1
ATOM 4965 N N . VAL D 1 148 ? 27.750 8.815 18.473 1.00 37.76 329 VAL D N 1
ATOM 4966 C CA . VAL D 1 148 ? 28.250 10.110 18.107 1.00 38.09 329 VAL D CA 1
ATOM 4967 C C . VAL D 1 148 ? 29.755 10.113 18.257 1.00 36.41 329 VAL D C 1
ATOM 4968 O O . VAL D 1 148 ? 30.270 9.676 19.253 1.00 35.11 329 VAL D O 1
ATOM 4972 N N . SER D 1 149 ? 30.457 10.617 17.236 1.00 37.50 330 SER D N 1
ATOM 4973 C CA . SER D 1 149 ? 31.885 10.761 17.281 1.00 36.34 330 SER D CA 1
ATOM 4974 C C . SER D 1 149 ? 32.201 11.826 18.316 1.00 37.22 330 SER D C 1
ATOM 4975 O O . SER D 1 149 ? 31.423 12.767 18.493 1.00 36.04 330 SER D O 1
ATOM 4978 N N . ASP D 1 150 ? 33.352 11.687 18.980 1.00 39.41 331 ASP D N 1
ATOM 4979 C CA . ASP D 1 150 ? 33.800 12.652 20.009 1.00 41.84 331 ASP D CA 1
ATOM 4980 C C . ASP D 1 150 ? 34.218 14.023 19.497 1.00 43.11 331 ASP D C 1
ATOM 4981 O O . ASP D 1 150 ? 34.191 14.979 20.251 1.00 48.72 331 ASP D O 1
ATOM 4986 N N . GLN D 1 151 ? 34.596 14.115 18.217 1.00 43.84 332 GLN D N 1
ATOM 4987 C CA . GLN D 1 151 ? 35.044 15.390 17.631 1.00 43.57 332 GLN D CA 1
ATOM 4988 C C . GLN D 1 151 ? 33.926 16.055 16.859 1.00 43.44 332 GLN D C 1
ATOM 4989 O O . GLN D 1 151 ? 33.449 15.521 15.849 1.00 42.40 332 GLN D O 1
ATOM 4995 N N . THR D 1 152 ? 33.503 17.218 17.357 1.00 44.52 333 THR D N 1
ATOM 4996 C CA . THR D 1 152 ? 32.499 18.039 16.703 1.00 44.73 333 THR D CA 1
ATOM 4997 C C . THR D 1 152 ? 33.214 18.935 15.710 1.00 43.89 333 THR D C 1
ATOM 4998 O O . THR D 1 152 ? 34.429 19.046 15.740 1.00 41.63 333 THR D O 1
ATOM 5002 N N . LYS D 1 153 ? 32.437 19.546 14.815 1.00 46.15 334 LYS D N 1
ATOM 5003 C CA . LYS D 1 153 ? 32.945 20.459 13.815 1.00 47.99 334 LYS D CA 1
ATOM 5004 C C . LYS D 1 153 ? 31.996 21.630 13.718 1.00 50.01 334 LYS D C 1
ATOM 5005 O O . LYS D 1 153 ? 30.775 21.446 13.673 1.00 48.23 334 LYS D O 1
ATOM 5011 N N . THR D 1 154 ? 32.554 22.842 13.712 1.00 54.53 335 THR D N 1
ATOM 5012 C CA . THR D 1 154 ? 31.757 24.069 13.764 1.00 57.86 335 THR D CA 1
ATOM 5013 C C . THR D 1 154 ? 31.943 24.834 12.461 1.00 60.95 335 THR D C 1
ATOM 5014 O O . THR D 1 154 ? 33.069 25.030 12.005 1.00 60.74 335 THR D O 1
ATOM 5018 N N . VAL D 1 155 ? 30.826 25.215 11.830 1.00 62.81 336 VAL D N 1
ATOM 5019 C CA . VAL D 1 155 ? 30.856 25.821 10.510 1.00 63.69 336 VAL D CA 1
ATOM 5020 C C . VAL D 1 155 ? 29.740 26.832 10.481 1.00 66.91 336 VAL D C 1
ATOM 5021 O O . VAL D 1 155 ? 28.593 26.486 10.764 1.00 68.11 336 VAL D O 1
ATOM 5025 N N . GLY D 1 156 ? 30.082 28.078 10.129 1.00 67.67 337 GLY D N 1
ATOM 5026 C CA . GLY D 1 156 ? 29.181 29.205 10.196 1.00 68.92 337 GLY D CA 1
ATOM 5027 C C . GLY D 1 156 ? 28.605 29.385 11.598 1.00 72.72 337 GLY D C 1
ATOM 5028 O O . GLY D 1 156 ? 27.426 29.705 11.739 1.00 73.79 337 GLY D O 1
ATOM 5029 N N . GLY D 1 157 ? 29.435 29.145 12.629 1.00 71.62 338 GLY D N 1
ATOM 5030 C CA . GLY D 1 157 ? 29.061 29.300 14.021 1.00 69.64 338 GLY D CA 1
ATOM 5031 C C . GLY D 1 157 ? 28.095 28.251 14.573 1.00 70.49 338 GLY D C 1
ATOM 5032 O O . GLY D 1 157 ? 27.601 28.378 15.707 1.00 72.73 338 GLY D O 1
ATOM 5033 N N . VAL D 1 158 ? 27.807 27.215 13.774 1.00 68.06 339 VAL D N 1
ATOM 5034 C CA . VAL D 1 158 ? 26.918 26.131 14.176 1.00 63.68 339 VAL D CA 1
ATOM 5035 C C . VAL D 1 158 ? 27.776 24.894 14.408 1.00 59.00 339 VAL D C 1
ATOM 5036 O O . VAL D 1 158 ? 28.625 24.561 13.577 1.00 59.25 339 VAL D O 1
ATOM 5040 N N . SER D 1 159 ? 27.545 24.210 15.533 1.00 55.75 340 SER D N 1
ATOM 5041 C CA . SER D 1 159 ? 28.237 22.965 15.858 1.00 51.89 340 SER D CA 1
ATOM 5042 C C . SER D 1 159 ? 27.474 21.771 15.290 1.00 50.27 340 SER D C 1
ATOM 5043 O O . SER D 1 159 ? 26.247 21.706 15.399 1.00 50.19 340 SER D O 1
ATOM 5046 N N . TYR D 1 160 ? 28.222 20.826 14.700 1.00 47.45 341 TYR D N 1
ATOM 5047 C CA . TYR D 1 160 ? 27.693 19.569 14.108 1.00 43.22 341 TYR D CA 1
ATOM 5048 C C . TYR D 1 160 ? 28.428 18.380 14.716 1.00 39.81 341 TYR D C 1
ATOM 5049 O O . TYR D 1 160 ? 29.645 18.473 14.950 1.00 38.76 341 TYR D O 1
ATOM 5058 N N . SER D 1 161 ? 27.677 17.304 14.949 1.00 39.12 342 SER D N 1
ATOM 5059 C CA . SER D 1 161 ? 28.176 16.045 15.444 1.00 37.56 342 SER D CA 1
ATOM 5060 C C . SER D 1 161 ? 27.981 14.966 14.384 1.00 36.59 342 SER D C 1
ATOM 5061 O O . SER D 1 161 ? 26.933 14.902 13.700 1.00 34.79 342 SER D O 1
ATOM 5064 N N . GLN D 1 162 ? 28.995 14.104 14.258 1.00 35.93 343 GLN D N 1
ATOM 5065 C CA . GLN D 1 162 ? 29.024 13.064 13.245 1.00 35.86 343 GLN D CA 1
ATOM 5066 C C . GLN D 1 162 ? 28.489 11.801 13.879 1.00 34.43 343 GLN D C 1
ATOM 5067 O O . GLN D 1 162 ? 28.950 11.422 14.944 1.00 34.70 343 GLN D O 1
ATOM 5073 N N . VAL D 1 163 ? 27.511 11.169 13.231 1.00 34.19 344 VAL D N 1
ATOM 5074 C CA . VAL D 1 163 ? 26.709 10.127 13.876 1.00 34.92 344 VAL D CA 1
ATOM 5075 C C . VAL D 1 163 ? 26.572 8.862 13.033 1.00 36.10 344 VAL D C 1
ATOM 5076 O O . VAL D 1 163 ? 26.884 8.861 11.872 1.00 37.20 344 VAL D O 1
ATOM 5080 N N . SER D 1 164 ? 26.125 7.780 13.680 1.00 39.60 345 SER D N 1
ATOM 5081 C CA . SER D 1 164 ? 25.842 6.527 13.031 1.00 41.79 345 SER D CA 1
ATOM 5082 C C . SER D 1 164 ? 24.955 5.671 13.926 1.00 43.01 345 SER D C 1
ATOM 5083 O O . SER D 1 164 ? 25.173 5.575 15.129 1.00 42.09 345 SER D O 1
ATOM 5086 N N . PRO D 1 165 ? 23.950 4.989 13.356 1.00 46.35 346 PRO D N 1
ATOM 5087 C CA . PRO D 1 165 ? 23.172 4.012 14.116 1.00 48.42 346 PRO D CA 1
ATOM 5088 C C . PRO D 1 165 ? 23.896 2.672 14.325 1.00 51.03 346 PRO D C 1
ATOM 5089 O O . PRO D 1 165 ? 23.408 1.880 15.110 1.00 54.61 346 PRO D O 1
ATOM 5093 N N . LYS D 1 166 ? 25.022 2.438 13.648 1.00 53.61 347 LYS D N 1
ATOM 5094 C CA . LYS D 1 166 ? 25.704 1.136 13.669 1.00 56.13 347 LYS D CA 1
ATOM 5095 C C . LYS D 1 166 ? 26.709 1.009 14.817 1.00 53.06 347 LYS D C 1
ATOM 5096 O O . LYS D 1 166 ? 26.632 0.075 15.598 1.00 56.83 347 LYS D O 1
ATOM 5102 N N . SER D 1 167 ? 27.668 1.934 14.899 1.00 49.48 348 SER D N 1
ATOM 5103 C CA . SER D 1 167 ? 28.719 1.894 15.900 1.00 46.82 348 SER D CA 1
ATOM 5104 C C . SER D 1 167 ? 29.419 3.231 16.039 1.00 45.02 348 SER D C 1
ATOM 5105 O O . SER D 1 167 ? 29.323 4.095 15.190 1.00 45.13 348 SER D O 1
ATOM 5108 N N . LYS D 1 168 ? 30.137 3.389 17.142 1.00 46.88 349 LYS D N 1
ATOM 5109 C CA . LYS D 1 168 ? 30.885 4.607 17.383 1.00 48.93 349 LYS D CA 1
ATOM 5110 C C . LYS D 1 168 ? 31.959 4.766 16.318 1.00 49.15 349 LYS D C 1
ATOM 5111 O O . LYS D 1 168 ? 32.239 5.857 15.862 1.00 46.13 349 LYS D O 1
ATOM 5117 N N . ASN D 1 169 ? 32.578 3.663 15.920 1.00 49.01 350 ASN D N 1
ATOM 5118 C CA . ASN D 1 169 ? 33.659 3.734 14.965 1.00 49.78 350 ASN D CA 1
ATOM 5119 C C . ASN D 1 169 ? 33.140 4.229 13.610 1.00 47.35 350 ASN D C 1
ATOM 5120 O O . ASN D 1 169 ? 33.782 5.079 12.993 1.00 46.12 350 ASN D O 1
ATOM 5125 N N . ASP D 1 170 ? 31.978 3.722 13.184 1.00 46.26 351 ASP D N 1
ATOM 5126 C CA . ASP D 1 170 ? 31.338 4.179 11.965 1.00 45.12 351 ASP D CA 1
ATOM 5127 C C . ASP D 1 170 ? 31.003 5.682 11.999 1.00 41.79 351 ASP D C 1
ATOM 5128 O O . ASP D 1 170 ? 31.167 6.378 11.013 1.00 41.21 351 ASP D O 1
ATOM 5133 N N . ALA D 1 171 ? 30.640 6.184 13.173 1.00 40.50 352 ALA D N 1
ATOM 5134 C CA . ALA D 1 171 ? 30.348 7.593 13.335 1.00 40.45 352 ALA D CA 1
ATOM 5135 C C . ALA D 1 171 ? 31.538 8.521 13.084 1.00 39.45 352 ALA D C 1
ATOM 5136 O O . ALA D 1 171 ? 31.356 9.693 12.832 1.00 38.98 352 ALA D O 1
ATOM 5138 N N . ASN D 1 172 ? 32.762 8.006 13.214 1.00 39.19 353 ASN D N 1
ATOM 5139 C CA . ASN D 1 172 ? 33.958 8.814 12.952 1.00 40.26 353 ASN D CA 1
ATOM 5140 C C . ASN D 1 172 ? 34.230 9.173 11.486 1.00 39.54 353 ASN D C 1
ATOM 5141 O O . ASN D 1 172 ? 35.025 10.078 11.215 1.00 39.57 353 ASN D O 1
ATOM 5146 N N . SER D 1 173 ? 33.568 8.464 10.563 1.00 39.58 354 SER D N 1
ATOM 5147 C CA . SER D 1 173 ? 33.746 8.697 9.127 1.00 39.31 354 SER D CA 1
ATOM 5148 C C . SER D 1 173 ? 32.459 8.518 8.300 1.00 38.85 354 SER D C 1
ATOM 5149 O O . SER D 1 173 ? 32.525 8.314 7.092 1.00 38.77 354 SER D O 1
ATOM 5152 N N . SER D 1 174 ? 31.294 8.581 8.952 1.00 37.83 355 SER D N 1
ATOM 5153 C CA . SER D 1 174 ? 30.002 8.376 8.288 1.00 38.85 355 SER D CA 1
ATOM 5154 C C . SER D 1 174 ? 29.653 9.475 7.273 1.00 38.85 355 SER D C 1
ATOM 5155 O O . SER D 1 174 ? 28.884 9.245 6.334 1.00 38.29 355 SER D O 1
ATOM 5158 N N . ASN D 1 175 ? 30.196 10.673 7.515 1.00 38.28 356 ASN D N 1
ATOM 5159 C CA . ASN D 1 175 ? 29.777 11.911 6.874 1.00 38.85 356 ASN D CA 1
ATOM 5160 C C . ASN D 1 175 ? 28.262 12.161 6.922 1.00 39.61 356 ASN D C 1
ATOM 5161 O O . ASN D 1 175 ? 27.694 12.754 6.011 1.00 40.57 356 ASN D O 1
ATOM 5166 N N . ILE D 1 176 ? 27.630 11.693 8.005 1.00 40.01 357 ILE D N 1
ATOM 5167 C CA . ILE D 1 176 ? 26.259 12.017 8.366 1.00 40.21 357 ILE D CA 1
ATOM 5168 C C . IL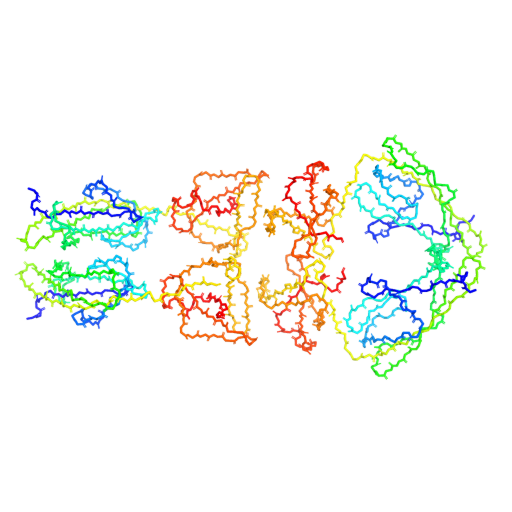E D 1 176 ? 26.329 12.847 9.646 1.00 39.19 357 ILE D C 1
ATOM 5169 O O . ILE D 1 176 ? 26.778 12.359 10.675 1.00 36.67 357 ILE D O 1
ATOM 5174 N N . TRP D 1 177 ? 25.938 14.114 9.557 1.00 39.58 358 TRP D N 1
ATOM 5175 C CA . TRP D 1 177 ? 26.082 15.034 10.658 1.00 40.22 358 TRP D CA 1
ATOM 5176 C C . TRP D 1 177 ? 24.724 15.589 11.034 1.00 41.41 358 TRP D C 1
ATOM 5177 O O . TRP D 1 177 ? 23.877 15.787 10.164 1.00 43.53 358 TRP D O 1
ATOM 5188 N N . VAL D 1 178 ? 24.529 15.837 12.335 1.00 41.80 359 VAL D N 1
ATOM 5189 C CA . VAL D 1 178 ? 23.349 16.542 12.860 1.00 44.17 359 VAL D CA 1
ATOM 5190 C C . VAL D 1 178 ? 23.834 17.738 13.650 1.00 45.79 359 VAL D C 1
ATOM 5191 O O . VAL D 1 178 ? 24.981 17.785 14.052 1.00 44.66 359 VAL D O 1
ATOM 5195 N N . LYS D 1 179 ? 22.951 18.720 13.856 1.00 49.84 360 LYS D N 1
ATOM 5196 C CA . LYS D 1 179 ? 23.253 19.833 14.730 1.00 52.79 360 LYS D CA 1
ATOM 5197 C C . LYS D 1 179 ? 23.453 19.345 16.162 1.00 51.15 360 LYS D C 1
ATOM 5198 O O . LYS D 1 179 ? 22.642 18.590 16.659 1.00 46.81 360 LYS D O 1
ATOM 5204 N N . THR D 1 180 ? 24.571 19.749 16.774 1.00 55.20 361 THR D N 1
ATOM 5205 C CA . THR D 1 180 ? 24.947 19.225 18.087 1.00 56.40 361 THR D CA 1
ATOM 5206 C C . THR D 1 180 ? 23.883 19.466 19.160 1.00 59.48 361 THR D C 1
ATOM 5207 O O . THR D 1 180 ? 23.582 18.561 19.942 1.00 57.78 361 THR D O 1
ATOM 5211 N N . SER D 1 181 ? 23.327 20.681 19.163 1.00 63.46 362 SER D N 1
ATOM 5212 C CA . SER D 1 181 ? 22.167 21.052 19.971 1.00 67.19 362 SER D CA 1
ATOM 5213 C C . SER D 1 181 ? 21.052 19.996 20.163 1.00 71.61 362 SER D C 1
ATOM 5214 O O . SER D 1 181 ? 20.396 20.004 21.214 1.00 70.75 362 SER D O 1
ATOM 5217 N N . LEU D 1 182 ? 20.823 19.143 19.145 1.00 76.32 363 LEU D N 1
ATOM 5218 C CA . LEU D 1 182 ? 19.686 18.187 19.075 1.00 80.59 363 LEU D CA 1
ATOM 5219 C C . LEU D 1 182 ? 19.811 16.908 19.952 1.00 80.49 363 LEU D C 1
ATOM 5220 O O . LEU D 1 182 ? 18.909 16.046 19.932 1.00 78.70 363 LEU D O 1
ATOM 5225 N N . GLU D 1 183 ? 20.921 16.805 20.703 1.00 82.17 364 GLU D N 1
ATOM 5226 C CA . GLU D 1 183 ? 21.159 15.776 21.745 1.00 81.55 364 GLU D CA 1
ATOM 5227 C C . GLU D 1 183 ? 20.590 16.117 23.144 1.00 78.69 364 GLU D C 1
ATOM 5228 O O . GLU D 1 183 ? 20.696 15.291 24.037 1.00 73.66 364 GLU D O 1
ATOM 5234 N N . HIS D 1 184 ? 20.041 17.338 23.296 1.00 82.85 365 HIS D N 1
ATOM 5235 C CA . HIS D 1 184 ? 19.373 17.884 24.499 1.00 87.74 365 HIS D CA 1
ATOM 5236 C C . HIS D 1 184 ? 17.888 18.080 24.171 1.00 89.55 365 HIS D C 1
ATOM 5237 O O . HIS D 1 184 ? 17.558 18.406 23.021 1.00 78.82 365 HIS D O 1
ATOM 5244 N N . HIS D 1 185 ? 17.007 17.928 25.177 1.00 92.47 366 HIS D N 1
ATOM 5245 C CA . HIS D 1 185 ? 15.544 17.820 24.941 1.00 94.91 366 HIS D CA 1
ATOM 5246 C C . HIS D 1 185 ? 14.816 19.058 24.352 1.00 94.70 366 HIS D C 1
ATOM 5247 O O . HIS D 1 185 ? 14.816 20.156 24.910 1.00 92.93 366 HIS D O 1
#

B-factor: mean 47.69, std 14.21, range [21.17, 134.11]

Foldseek 3Di:
DQQAKAKWKDKQRHTDDDHQAAAEFEAEAPADDDPQWGAGLFQIIMHMFIARGPPGRHGWDKHWPDDPDDRHDAPDKDKIKMWTAHPVGHIDIGIYMYGHHHHQWDFDAPVPDQKFWKWADDPQDTHTDPDIDGGGDIWAWAPDWDAHPNWIKIFTDRRGNVCSVPVRIIGGDD/DQQAKAKWKDKQRHTDDDHQAAAEFEDEQPFDDDPQWGAGLFQIIMGMFIARGPPGRHGWDKDFPDDPDDRHDAPDKDKIKMWTAHPVGHIDMGIYMYGHHHRQKDFDDVDQWFWKWADDPQDIHTDPDIDGGGDIWAWAPDWDAHPNWIKIFIDRRGNVCSVPVRIITTPD/DAFQAKAKWKDKQRHTDPDHLAAAEFEAEQPFDDDPQWGAGQQAIIMGMFIARGPPGRHGWDKHWPDDPDDRHDAPDKDKIKMWTAHPVGHIDIGIYMYGYHHHHKHFDAPVPDQKFWKWFADPQDTHTDPDIDGHGDIWAWEPDWDAHPNWIKIFIDRPDNVCSVPVRIIGTDD/DQQAKAKWKDKLNHTDPDHLAAAEFEAEQPFDDDPQWGAGQQLIIMGMFIARGPPGRHGWDKDWPDDPDDRHDAPDKDKIKMWTAHPVGHIDIGIYMYGYHHHHKFFFAPPPDQKFWKWFADPQDTGTDPDIDGHGDIWAWEPDWDAHPNWIKIFIDRPDNVCSVPVRIIGGPVRSHD

Radius of gyration: 38.26 Å; Cα contacts (8 Å, |Δi|>4): 1838; chains: 4; bounding box: 41×57×126 Å

Solvent-accessible surface area: 36852 Å² total; per-residue (Å²): 153,75,119,42,6,63,21,48,8,38,66,55,68,125,73,49,124,56,74,2,83,60,43,90,12,81,1,24,59,63,38,143,37,27,11,12,47,8,66,18,5,50,21,51,55,0,36,1,45,7,20,21,12,131,133,61,114,80,53,0,6,3,15,18,51,53,65,76,25,76,19,88,98,42,78,128,143,39,71,0,35,0,20,0,18,6,125,111,45,90,116,38,81,4,49,1,30,0,69,5,23,68,49,74,71,102,44,20,147,9,125,81,115,88,71,21,63,2,19,7,15,112,58,124,24,11,7,61,43,47,42,48,18,141,77,41,36,81,1,8,14,6,129,146,77,75,91,16,78,80,59,36,10,8,17,0,2,66,149,11,54,109,56,0,77,91,37,41,34,20,8,108,56,141,146,78,123,40,6,65,22,43,11,35,61,55,68,126,74,53,123,59,77,1,84,61,42,88,7,76,0,22,59,64,36,114,38,19,1,7,8,5,66,19,4,41,27,57,53,0,43,7,49,8,16,18,14,113,132,62,114,79,91,0,49,5,53,7,80,50,26,74,25,73,20,89,92,41,79,125,142,43,67,0,33,0,26,0,44,11,124,110,40,86,126,40,80,4,49,1,29,0,65,4,21,71,61,77,72,102,64,18,192,120,129,92,64,24,59,1,18,9,17,109,60,119,28,9,8,48,56,59,59,31,25,101,70,42,50,103,1,8,18,9,128,149,75,76,86,15,80,74,57,37,8,8,17,0,2,68,146,14,50,104,49,0,79,92,34,41,53,21,8,102,65,156,176,94,62,114,33,6,64,24,45,12,37,70,32,67,128,87,60,128,72,74,2,82,62,43,90,14,96,0,0,55,63,24,139,31,74,12,45,71,5,45,14,8,49,12,37,54,0,67,7,51,8,17,18,9,110,130,62,116,61,70,0,40,22,112,35,82,50,67,73,26,65,21,83,95,41,79,89,142,37,65,0,36,0,16,0,44,10,126,117,42,90,123,40,80,5,52,0,28,0,66,5,35,84,49,52,58,68,18,22,102,19,114,63,38,74,79,22,53,0,33,0,16,85,65,126,96,42,80,60,5,31,53,78,18,137,72,38,37,69,1,30,31,11,126,143,70,89,88,31,80,74,24,38,15,8,17,0,1,81,154,43,80,117,41,0,79,92,28,32,30,14,10,51,57,147,148,75,127,43,5,60,20,48,13,39,69,11,43,128,87,62,129,68,75,2,84,61,42,90,11,96,0,0,59,63,24,132,28,75,12,48,74,4,45,13,9,51,7,35,48,0,70,7,45,3,20,16,7,122,120,67,103,77,142,7,28,26,98,36,81,52,64,74,26,76,18,87,101,42,78,123,137,35,66,0,34,0,16,0,41,8,108,109,42,95,123,40,82,4,52,1,29,0,68,5,35,85,50,47,48,39,5,0,35,1,90,50,63,87,70,3,51,0,34,0,16,84,62,108,94,40,77,54,5,29,53,78,21,139,76,38,35,68,0,38,18,10,125,147,71,74,85,29,79,68,30,39,15,1,18,0,2,89,143,27,82,113,50,0,81,93,29,34,28,18,0,55,37,26,25,28,146,135

InterPro domains:
  IPR024968 S-layer protein, C-terminal domain, lactobacillus [PF03217] (428-495)

Organism: Lactobacillus acidophilus (strain ATCC 700396 / NCK56 / N2 / NCFM) (NCBI:txid272621)

Secondary structure (DSSP, 8-state):
-TTS-EEEEEETTEEPSS-STT-EEEEETT----TTEEE-TTS-EEEEEEEEETTEEEE-EEEEEE-----SSTT-EEEEEEEEE-TT--EEEEEEEEEEE--SSEE---TT-SEEEEEEEETTEEEEEEEEEETT-EEEE-S--EEETTEEEEEEESS-HHHHTT---EEE--/-TTS-EEEEEETTEEPSS-STT-EEEEETT----TTEEE-TTS-EEEEEEEEETTEEEE-EEEEEE-----SSTT-EEEEEEEEE-TT--EEEEEEEEEEE--SSEE----SEEEEEEEETTEEEEEEEEEETT-EEEE-S--EEETTEEEEEEESS-HHHHTT---EEE--/--TTS-EEEEEETTEEP-S-STT-EEEEETT----TTEEE-TTS-EEEEEEEEETTEEEE-EEEEEE-----SSTT-EEEEEEEEE-TT--EEEEEEEEEEES---EE---TT-SEEEEEEEETTEEEEEEEEEETT-EEEE-S--EEETTEEEEEEESS-HHHHTT---EEE--/-TTS-EEEEEETTEEP-S-STT-EEEEETT----TTEEE-TTS-EEEEEEESSSS--SB-EEEEEE-----SSTT-EEEEEEEEE-TT--EEEEEEEEEEES---EE---TT-SEEEEEEEETTEEEEEEEEEETT-EEEE-S--EEETTEEEEEEESS-HHHHTT---EEEGGGG--

Sequence (699 aa):
TTQNPQINWTKGGQAQSSSLNGQVFQVAVGSNFNPLNFTNSNGENIIVSAQQSKNNTTFASIEATSNPVNTSEAGRYYNVTLTATGNTGKKTTATYTVLITSSQKQTLYGNGESTISTYSIYGNNVLCNSTTFKDGDQVYVSDQTKTVGGVSYSQVSPKSKNDANSSNIWVKTSTTQNPQINWTKGGQAQSSSLNGQVFQVAVGSNFNPLNFTNSNGENIIVSAQQSKNNTTFASIEATSNPVNTSEAGRYYNVTLTATGNTGKKTTATYTVLITSSQKQTLYGESTISTYSIYGNNVLCNSTTFKDGDQVYVSDQTKTVGGVSYSQVSPKSKNDANSSNIWVKTSDTTQNPQINWTKGGQAQSSSLNGQVFQVAVGSNFNPLNFTNSNGENIIVSAQQSKNNTTFASIEATSNPVNTSEAGRYYNVTLTATGNTGKKTTATYTVLITSSQKQTLYGNGESTISTYSIYGNNVLCNSTTFKDGDQVYVSDQTKTVGGVSYSQVSPKSKNDANSSNIWVKTSTTQNPQINWTKGGQAQSSSLNGQVFQVAVGSNFNPLNFTNSNGENIIVSAQQSKNNTTFASIEATSNPVNTSEAGRYYNVTLTATGNTGKKTTATYTVLITSSQKQTLYGNGESTISTYSIYGNNVLCNSTTFKDGDQVYVSDQTKTVGGVSYSQVSPKSKNDANSSNIWVKTSLEHH